Protein AF-0000000074166687 (afdb_homodimer)

Radius of gyration: 25.51 Å; Cα contacts (8 Å, |Δi|>4): 705; chains: 2; bounding box: 44×71×53 Å

InterPro domains:
  IPR002104 Integrase, catalytic domain [PF00589] (26-184)
  IPR002104 Integrase, catalytic domain [PS51898] (11-196)
  IPR011010 DNA breaking-rejoining enzyme, catalytic core [SSF56349] (12-197)
  IPR013762 Integrase-like, catalytic domain superfamily [G3DSA:1.10.443.10] (14-185)

Solvent-accessible surface area (backbone atoms only — not comparable to full-atom values): 21320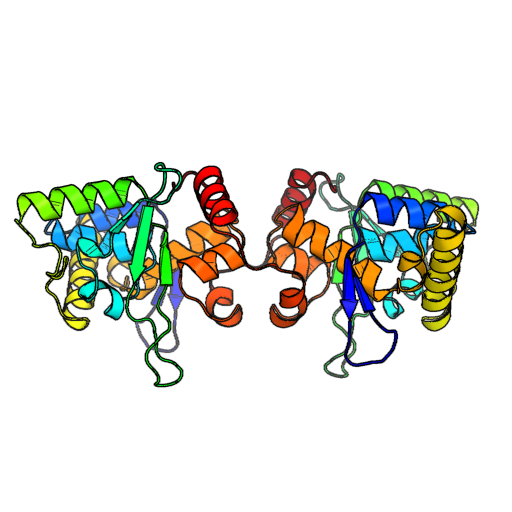 Å² total; per-residue (Å²): 119,49,77,40,81,51,96,48,84,96,38,48,50,44,50,57,51,72,68,54,52,50,49,37,43,69,34,30,88,42,71,68,49,29,47,55,49,45,41,13,33,71,36,30,40,53,52,71,40,50,38,70,34,26,60,64,32,57,39,71,41,92,87,68,82,48,40,31,33,48,40,77,56,37,78,43,89,81,73,77,58,14,67,57,39,55,18,52,33,31,52,69,56,49,50,52,52,51,53,50,33,63,74,68,64,59,49,53,85,36,50,71,44,90,43,52,44,67,49,45,44,47,48,40,39,54,20,19,44,42,25,13,64,76,65,71,40,67,70,34,58,54,42,46,51,66,30,27,25,45,33,26,48,28,44,40,45,57,76,52,44,40,54,62,57,44,51,25,52,31,50,64,48,92,46,60,77,76,52,42,86,47,54,70,84,63,48,73,67,53,46,51,50,50,32,51,77,57,70,55,81,120,50,75,41,81,52,95,48,84,97,38,48,49,43,49,56,50,71,69,55,51,50,47,38,43,71,35,30,90,42,72,68,48,30,48,55,50,43,40,14,35,71,36,30,39,52,52,71,41,51,38,70,34,25,61,65,32,58,39,69,40,93,86,67,81,50,38,31,34,48,40,76,57,37,78,42,88,80,73,77,57,13,67,56,38,57,18,51,34,30,51,70,57,49,50,51,51,50,53,51,34,62,74,68,65,58,48,55,86,38,49,72,43,90,42,52,45,69,49,45,44,48,48,40,39,54,21,20,45,42,26,13,64,76,66,71,41,67,70,35,59,53,42,46,50,66,28,27,23,45,32,26,48,28,44,40,44,58,75,52,44,39,53,61,56,45,51,25,52,30,50,63,47,92,46,61,76,77,52,44,85,48,53,69,82,63,49,72,67,52,45,53,51,49,30,50,78,56,70,55,81

Structure (mmCIF, N/CA/C/O backbone):
data_AF-0000000074166687-model_v1
#
loop_
_entity.id
_entity.type
_entity.pdbx_description
1 polymer 'Integrase family protein'
#
loop_
_atom_site.group_PDB
_atom_site.id
_atom_site.type_symbol
_atom_site.label_atom_id
_atom_site.label_alt_id
_atom_site.label_comp_id
_atom_site.label_asym_id
_atom_site.label_entity_id
_atom_site.label_seq_id
_atom_site.pdbx_PDB_ins_code
_atom_site.Cartn_x
_atom_site.Cartn_y
_atom_site.Cartn_z
_atom_site.occupancy
_atom_site.B_iso_or_equiv
_atom_site.auth_seq_id
_atom_site.auth_comp_id
_atom_site.auth_asym_id
_atom_site.auth_atom_id
_atom_site.pdbx_PDB_model_num
ATOM 1 N N . MET A 1 1 ? -17.234 18.312 2.639 1 90.56 1 MET A N 1
ATOM 2 C CA . MET A 1 1 ? -16.484 17.375 3.479 1 90.56 1 MET A CA 1
ATOM 3 C C . MET A 1 1 ? -17.344 16.172 3.848 1 90.56 1 MET A C 1
ATOM 5 O O . MET A 1 1 ? -18.578 16.25 3.842 1 90.56 1 MET A O 1
ATOM 9 N N . ARG A 1 2 ? -16.766 15.031 3.961 1 90.81 2 ARG A N 1
ATOM 10 C CA . ARG A 1 2 ? -17.469 13.852 4.473 1 90.81 2 ARG A CA 1
ATOM 11 C C . ARG A 1 2 ? -17.219 13.664 5.965 1 90.81 2 ARG A C 1
ATOM 13 O O . ARG A 1 2 ? -16.062 13.641 6.398 1 90.81 2 ARG A O 1
ATOM 20 N N . LEU A 1 3 ? -18.312 13.578 6.711 1 93.81 3 LEU A N 1
ATOM 21 C CA . LEU A 1 3 ? -18.203 13.375 8.156 1 93.81 3 LEU A CA 1
ATOM 22 C C . LEU A 1 3 ? -18.516 11.93 8.523 1 93.81 3 LEU A C 1
ATOM 24 O O . LEU A 1 3 ? -19.453 11.336 7.98 1 93.81 3 LEU A O 1
ATOM 28 N N . GLU A 1 4 ? -17.719 11.359 9.32 1 92.06 4 GLU A N 1
ATOM 29 C CA . GLU A 1 4 ? -17.953 10.031 9.883 1 92.06 4 GLU A CA 1
ATOM 30 C C . GLU A 1 4 ? -18.078 10.094 11.406 1 92.06 4 GLU A C 1
ATOM 32 O O . GLU A 1 4 ? -17.125 10.469 12.102 1 92.06 4 GLU A O 1
ATOM 37 N N . ALA A 1 5 ? -19.172 9.656 11.891 1 91.62 5 ALA A N 1
ATOM 38 C CA . ALA A 1 5 ? -19.438 9.734 13.328 1 91.62 5 ALA A CA 1
ATOM 39 C C . ALA A 1 5 ? -18.516 8.805 14.102 1 91.62 5 ALA A C 1
ATOM 41 O O . ALA A 1 5 ? -18.156 7.727 13.617 1 91.62 5 ALA A O 1
ATOM 42 N N . THR A 1 6 ? -18.094 9.281 15.227 1 91.88 6 THR A N 1
ATOM 43 C CA . THR A 1 6 ? -17.328 8.445 16.156 1 91.88 6 THR A CA 1
ATOM 44 C C . THR A 1 6 ? -18.203 7.984 17.312 1 91.88 6 THR A C 1
ATOM 46 O O . THR A 1 6 ? -19.406 8.258 17.344 1 91.88 6 THR A O 1
ATOM 49 N N . ALA A 1 7 ? -17.656 7.227 18.234 1 87.12 7 ALA A N 1
ATOM 50 C CA . ALA A 1 7 ? -18.406 6.73 19.391 1 87.12 7 ALA A CA 1
ATOM 51 C C . ALA A 1 7 ? -18.797 7.867 20.328 1 87.12 7 ALA A C 1
ATOM 53 O O . ALA A 1 7 ? -19.797 7.777 21.047 1 87.12 7 ALA A O 1
ATOM 54 N N . LYS A 1 8 ? -18.031 8.891 20.25 1 88.12 8 LYS A N 1
ATOM 55 C CA . LYS A 1 8 ? -18.312 10.055 21.094 1 88.12 8 LYS A CA 1
ATOM 56 C C . LYS A 1 8 ? -19.312 10.992 20.422 1 88.12 8 LYS A C 1
ATOM 58 O O . LYS A 1 8 ? -19.219 11.25 19.219 1 88.12 8 LYS A O 1
ATOM 63 N N . GLU A 1 9 ? -20.047 11.414 21.281 1 87.69 9 GLU A N 1
ATOM 64 C CA . GLU A 1 9 ? -21.094 12.312 20.781 1 87.69 9 GLU A CA 1
ATOM 65 C C . GLU A 1 9 ? -20.484 13.594 20.219 1 87.69 9 GLU A C 1
ATOM 67 O O . GLU A 1 9 ? -19.547 14.156 20.797 1 87.69 9 GLU A O 1
ATOM 72 N N . ASP A 1 10 ? -20.906 13.992 19.047 1 88.81 10 ASP A N 1
ATOM 73 C CA . ASP A 1 10 ? -20.578 15.258 18.406 1 88.81 10 ASP A CA 1
ATOM 74 C C . ASP A 1 10 ? -19.109 15.289 17.969 1 88.81 10 ASP A C 1
ATOM 76 O O . ASP A 1 10 ? -18.5 16.359 17.891 1 88.81 10 ASP A O 1
ATOM 80 N N . GLU A 1 11 ? -18.5 14.203 18 1 91.25 11 GLU A N 1
ATOM 81 C CA . GLU A 1 11 ? -17.156 14.078 17.453 1 91.25 11 GLU A CA 1
ATOM 82 C C . GLU A 1 11 ? -17.172 13.297 16.141 1 91.25 11 GLU A C 1
ATOM 84 O O . GLU A 1 11 ? -17.828 12.266 16.031 1 91.25 11 GLU A O 1
ATOM 89 N N . TYR A 1 12 ? -16.516 13.891 15.164 1 94.75 12 TYR A N 1
ATOM 90 C CA . TYR A 1 12 ? -16.516 13.281 13.836 1 94.75 12 TYR A CA 1
ATOM 91 C C . TYR A 1 12 ? -15.109 13.156 13.281 1 94.75 12 TYR A C 1
ATOM 93 O O . TYR A 1 12 ? -14.234 13.969 13.602 1 94.75 12 TYR A O 1
ATOM 101 N N . LYS A 1 13 ? -14.875 12.094 12.586 1 94.06 13 LYS A N 1
ATOM 102 C CA . LYS A 1 13 ? -13.766 12.086 11.633 1 94.06 13 LYS A CA 1
ATOM 103 C C . LYS A 1 13 ? -14.117 12.891 10.383 1 94.06 13 LYS A C 1
ATOM 105 O O . LYS A 1 13 ? -15.148 12.656 9.758 1 94.06 13 LYS A O 1
ATOM 110 N N . VAL A 1 14 ? -13.273 13.812 10.094 1 95.88 14 VAL A N 1
ATOM 111 C CA . VAL A 1 14 ? -13.547 14.688 8.961 1 95.88 14 VAL A CA 1
ATOM 112 C C . VAL A 1 14 ? -12.641 14.32 7.793 1 95.88 14 VAL A C 1
ATOM 114 O O . VAL A 1 14 ? -11.414 14.289 7.938 1 95.88 14 VAL A O 1
ATOM 117 N N . TRP A 1 15 ? -13.227 13.984 6.664 1 94.81 15 TRP A N 1
ATOM 118 C CA . TRP A 1 15 ? -12.516 13.719 5.414 1 94.81 15 TRP A CA 1
ATOM 119 C C . TRP A 1 15 ? -12.617 14.906 4.465 1 94.81 15 TRP A C 1
ATOM 121 O O . TRP A 1 15 ? -13.641 15.086 3.803 1 94.81 15 TRP A O 1
ATOM 131 N N . MET A 1 16 ? -11.547 15.648 4.359 1 95.56 16 MET A N 1
ATOM 132 C CA . MET A 1 16 ? -11.594 16.875 3.564 1 95.56 16 MET A CA 1
ATOM 133 C C . MET A 1 16 ? -10.844 16.703 2.248 1 95.56 16 MET A C 1
ATOM 135 O O . MET A 1 16 ? -10.055 15.758 2.098 1 95.56 16 MET A O 1
ATOM 139 N N . THR A 1 17 ? -11.141 17.578 1.309 1 94.81 17 THR A N 1
ATOM 140 C CA . THR A 1 17 ? -10.422 17.672 0.04 1 94.81 17 THR A CA 1
ATOM 141 C C . THR A 1 17 ? -9.336 18.75 0.105 1 94.81 17 THR A C 1
ATOM 143 O O . THR A 1 17 ? -9.242 19.484 1.089 1 94.81 17 THR A O 1
ATOM 146 N N . ASP A 1 18 ? -8.5 18.797 -0.91 1 95.25 18 ASP A N 1
ATOM 147 C CA . ASP A 1 18 ? -7.48 19.844 -0.959 1 95.25 18 ASP A CA 1
ATOM 148 C C . ASP A 1 18 ? -8.109 21.234 -1.053 1 95.25 18 ASP A C 1
ATOM 150 O O . ASP A 1 18 ? -7.566 22.203 -0.519 1 95.25 18 ASP A O 1
ATOM 154 N N . ALA A 1 19 ? -9.18 21.328 -1.747 1 96.88 19 ALA A N 1
ATOM 155 C CA . ALA A 1 19 ? -9.883 22.594 -1.833 1 96.88 19 ALA A CA 1
ATOM 156 C C . ALA A 1 19 ? -10.352 23.062 -0.456 1 96.88 19 ALA A C 1
ATOM 158 O O . ALA A 1 19 ? -10.227 24.234 -0.111 1 96.88 19 ALA A O 1
ATOM 159 N N . GLU A 1 20 ? -10.867 22.141 0.306 1 97.88 20 GLU A N 1
ATOM 160 C CA . GLU A 1 20 ? -11.336 22.469 1.65 1 97.88 20 GLU A CA 1
ATOM 161 C C . GLU A 1 20 ? -10.172 22.797 2.576 1 97.88 20 GLU A C 1
ATOM 163 O O . GLU A 1 20 ? -10.273 23.703 3.414 1 97.88 20 GLU A O 1
ATOM 168 N N . LEU A 1 21 ? -9.078 22.125 2.414 1 98.44 21 LEU A N 1
ATOM 169 C CA . LEU A 1 21 ? -7.875 22.453 3.166 1 98.44 21 LEU A CA 1
ATOM 170 C C . LEU A 1 21 ? -7.402 23.875 2.828 1 98.44 21 LEU A C 1
ATOM 172 O O . LEU A 1 21 ? -6.984 24.625 3.715 1 98.44 21 LEU A O 1
ATOM 176 N N . THR A 1 22 ? -7.473 24.219 1.585 1 98.31 22 THR A N 1
ATOM 177 C CA . THR A 1 22 ? -7.105 25.562 1.148 1 98.31 22 THR A CA 1
ATOM 178 C C . THR A 1 22 ? -8.016 26.594 1.787 1 98.31 22 THR A C 1
ATOM 180 O O . THR A 1 22 ? -7.555 27.672 2.199 1 98.31 22 THR A O 1
ATOM 183 N N . GLU A 1 23 ? -9.305 26.281 1.862 1 98.38 23 GLU A N 1
ATOM 184 C CA . GLU A 1 23 ? -10.234 27.188 2.535 1 98.38 23 GLU A CA 1
ATOM 185 C C . GLU A 1 23 ? -9.867 27.359 4.004 1 98.38 23 GLU A C 1
ATOM 187 O O . GLU A 1 23 ? -9.984 28.469 4.551 1 98.38 23 GLU A O 1
ATOM 192 N N . LEU A 1 24 ? -9.484 26.312 4.621 1 98.56 24 LEU A N 1
ATOM 193 C CA . LEU A 1 24 ? -9.039 26.375 6.008 1 98.56 24 LEU A CA 1
ATOM 194 C C . LEU A 1 24 ? -7.824 27.281 6.152 1 98.56 24 LEU A C 1
ATOM 196 O O . LEU A 1 24 ? -7.762 28.109 7.066 1 98.56 24 LEU A O 1
ATOM 200 N N . ARG A 1 25 ? -6.914 27.172 5.262 1 98.69 25 ARG A N 1
ATOM 201 C CA . ARG A 1 25 ? -5.715 28 5.293 1 98.69 25 ARG A CA 1
ATOM 202 C C . ARG A 1 25 ? -6.07 29.469 5.156 1 98.69 25 ARG A C 1
ATOM 204 O O . ARG A 1 25 ? -5.496 30.328 5.844 1 98.69 25 ARG A O 1
ATOM 211 N N . ARG A 1 26 ? -6.961 29.719 4.297 1 98.5 26 ARG A N 1
ATOM 212 C CA . ARG A 1 26 ? -7.371 31.094 4.051 1 98.5 26 ARG A CA 1
ATOM 213 C C . ARG A 1 26 ? -7.977 31.719 5.305 1 98.5 26 ARG A C 1
ATOM 215 O O . ARG A 1 26 ? -7.91 32.938 5.496 1 98.5 26 ARG A O 1
ATOM 222 N N . ALA A 1 27 ? -8.523 30.891 6.133 1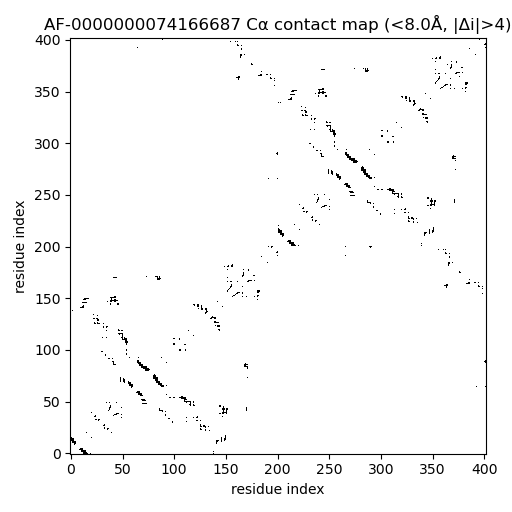 98.69 27 ALA A N 1
ATOM 223 C CA . ALA A 1 27 ? -9.203 31.375 7.332 1 98.69 27 ALA A CA 1
ATOM 224 C C . ALA A 1 27 ? -8.219 31.578 8.477 1 98.69 27 ALA A C 1
ATOM 226 O O . ALA A 1 27 ? -8.602 32.062 9.547 1 98.69 27 ALA A O 1
ATOM 227 N N . ALA A 1 28 ? -6.949 31.219 8.336 1 98.62 28 ALA A N 1
ATOM 228 C CA . ALA A 1 28 ? -5.949 31.391 9.391 1 98.62 28 ALA A CA 1
ATOM 229 C C . ALA A 1 28 ? -5.766 32.844 9.742 1 98.62 28 ALA A C 1
ATOM 231 O O . ALA A 1 28 ? -5.727 33.719 8.859 1 98.62 28 ALA A O 1
ATOM 232 N N . ALA A 1 29 ? -5.594 33.125 11 1 97.81 29 ALA A N 1
ATOM 233 C CA . ALA A 1 29 ? -5.547 34.531 11.484 1 97.81 29 ALA A CA 1
ATOM 234 C C . ALA A 1 29 ? -4.145 35.094 11.328 1 97.81 29 ALA A C 1
ATOM 236 O O . ALA A 1 29 ? -3.967 36.312 11.398 1 97.81 29 ALA A O 1
ATOM 237 N N . SER A 1 30 ? -3.146 34.344 11.18 1 98.06 30 SER A N 1
ATOM 238 C CA . SER A 1 30 ? -1.756 34.781 11.062 1 98.06 30 SER A CA 1
ATOM 239 C C . SER A 1 30 ? -0.94 33.781 10.227 1 98.06 30 SER A C 1
ATOM 241 O O . SER A 1 30 ? -1.408 32.688 9.914 1 98.06 30 SER A O 1
ATOM 243 N N . HIS A 1 31 ? 0.221 34.219 9.891 1 97.62 31 HIS A N 1
ATOM 244 C CA . HIS A 1 31 ? 1.138 33.344 9.18 1 97.62 31 HIS A CA 1
ATOM 245 C C . HIS A 1 31 ? 1.485 32.125 10.016 1 97.62 31 HIS A C 1
ATOM 247 O O . HIS A 1 31 ? 1.607 31 9.492 1 97.62 31 HIS A O 1
ATOM 253 N N . ARG A 1 32 ? 1.631 32.375 11.281 1 97.88 32 ARG A N 1
ATOM 254 C CA . ARG A 1 32 ? 1.907 31.266 12.188 1 97.88 32 ARG A CA 1
ATOM 255 C C . ARG A 1 32 ? 0.783 30.234 12.156 1 97.88 32 ARG A C 1
ATOM 257 O O . ARG A 1 32 ? 1.037 29.031 12.055 1 97.88 32 ARG A O 1
ATOM 264 N N . ASP A 1 33 ? -0.435 30.719 12.203 1 98.56 33 ASP A N 1
ATOM 265 C CA . ASP A 1 33 ? -1.589 29.828 12.211 1 98.56 33 ASP A CA 1
ATOM 266 C C . ASP A 1 33 ? -1.698 29.047 10.898 1 98.56 33 ASP A C 1
ATOM 268 O O . ASP A 1 33 ? -2.059 27.875 10.891 1 98.56 33 ASP A O 1
ATOM 272 N N . ASP A 1 34 ? -1.37 29.75 9.828 1 98.75 34 ASP A N 1
ATOM 273 C CA . ASP A 1 34 ? -1.364 29.094 8.531 1 98.75 34 ASP A CA 1
ATOM 274 C C . ASP A 1 34 ? -0.312 27.984 8.484 1 98.75 34 ASP A C 1
ATOM 276 O O . ASP A 1 34 ? -0.557 26.906 7.934 1 98.75 34 ASP A O 1
ATOM 280 N N . LEU A 1 35 ? 0.835 28.203 9.031 1 98.69 35 LEU A N 1
ATOM 281 C CA . LEU A 1 35 ? 1.895 27.203 9.055 1 98.69 35 LEU A CA 1
ATOM 282 C C . LEU A 1 35 ? 1.468 25.984 9.867 1 98.69 35 LEU A C 1
ATOM 284 O O . LEU A 1 35 ? 1.811 24.859 9.516 1 98.69 35 LEU A O 1
ATOM 288 N N . VAL A 1 36 ? 0.738 26.219 10.945 1 98.81 36 VAL A N 1
ATOM 289 C CA . VAL A 1 36 ? 0.212 25.109 11.734 1 98.81 36 VAL A CA 1
ATOM 290 C C . VAL A 1 36 ? -0.657 24.203 10.852 1 98.81 36 VAL A C 1
ATOM 292 O O . VAL A 1 36 ? -0.505 22.984 10.852 1 98.81 36 VAL A O 1
ATOM 295 N N . ILE A 1 37 ? -1.512 24.828 10.023 1 98.94 37 ILE A N 1
ATOM 296 C CA . ILE A 1 37 ? -2.398 24.078 9.133 1 98.94 37 ILE A CA 1
ATOM 297 C C . ILE A 1 37 ? -1.572 23.344 8.078 1 98.94 37 ILE A C 1
ATOM 299 O O . ILE A 1 37 ? -1.82 22.172 7.793 1 98.94 37 ILE A O 1
ATOM 303 N N . GLN A 1 38 ? -0.572 23.984 7.535 1 98.88 38 GLN A N 1
ATOM 304 C CA . GLN A 1 38 ? 0.26 23.391 6.492 1 98.88 38 GLN A CA 1
ATOM 305 C C . GLN A 1 38 ? 1.048 22.188 7.031 1 98.88 38 GLN A C 1
ATOM 307 O O . GLN A 1 38 ? 1.127 21.156 6.379 1 98.88 38 GLN A O 1
ATOM 312 N N . LEU A 1 39 ? 1.609 22.312 8.203 1 98.81 39 LEU A N 1
ATOM 313 C CA . LEU A 1 39 ? 2.416 21.25 8.797 1 98.81 39 LEU A CA 1
ATOM 314 C C . LEU A 1 39 ? 1.566 20.016 9.086 1 98.81 39 LEU A C 1
ATOM 316 O O . LEU A 1 39 ? 2.023 18.891 8.906 1 98.81 39 LEU A O 1
ATOM 320 N N . GLY A 1 40 ? 0.354 20.234 9.461 1 98.56 40 GLY A N 1
ATOM 321 C CA . GLY A 1 40 ? -0.554 19.125 9.656 1 98.56 40 GLY A CA 1
ATOM 322 C C . GLY A 1 40 ? -1.061 18.516 8.359 1 98.56 40 GLY A C 1
ATOM 323 O O . GLY A 1 40 ? -1.008 17.312 8.164 1 98.56 40 GLY A O 1
ATOM 324 N N . GLY A 1 41 ? -1.474 19.375 7.434 1 98.44 41 GLY A N 1
ATOM 325 C CA . GLY A 1 41 ? -2.23 18.938 6.27 1 98.44 41 GLY A CA 1
ATOM 326 C C . GLY A 1 41 ? -1.352 18.5 5.113 1 98.44 41 GLY A C 1
ATOM 327 O O . GLY A 1 41 ? -1.765 17.688 4.293 1 98.44 41 GLY A O 1
ATOM 328 N N . TYR A 1 42 ? -0.148 19.094 4.984 1 98.44 42 TYR A N 1
ATOM 329 C CA . TYR A 1 42 ? 0.689 18.797 3.824 1 98.44 42 TYR A CA 1
ATOM 330 C C . TYR A 1 42 ? 1.906 17.969 4.223 1 98.44 42 TYR A C 1
ATOM 332 O O . TYR A 1 42 ? 2.496 17.281 3.387 1 98.44 42 TYR A O 1
ATOM 340 N N . VAL A 1 43 ? 2.299 18.016 5.523 1 98.44 43 VAL A N 1
ATOM 341 C CA . VAL A 1 43 ? 3.502 17.328 5.973 1 98.44 43 VAL A CA 1
ATOM 342 C C . VAL A 1 43 ? 3.117 16.156 6.875 1 98.44 43 VAL A C 1
ATOM 344 O O . VAL A 1 43 ? 3.912 15.242 7.078 1 98.44 43 VAL A O 1
ATOM 347 N N . GLY A 1 44 ? 1.907 16.188 7.418 1 97.88 44 GLY A N 1
ATOM 348 C CA . GLY A 1 44 ? 1.355 15.062 8.164 1 97.88 44 GLY A CA 1
ATOM 349 C C . GLY A 1 44 ? 1.804 15.023 9.609 1 97.88 44 GLY A C 1
ATOM 350 O O . GLY A 1 44 ? 1.889 13.953 10.211 1 97.88 44 GLY A O 1
ATOM 351 N N . LEU A 1 45 ? 2.113 16.188 10.211 1 97.81 45 LEU A N 1
ATOM 352 C CA . LEU A 1 45 ? 2.566 16.203 11.602 1 97.81 45 LEU A CA 1
ATOM 353 C C . LEU A 1 45 ? 1.387 16.078 12.555 1 97.81 45 LEU A C 1
ATOM 355 O O . LEU A 1 45 ? 0.314 16.625 12.305 1 97.81 45 LEU A O 1
ATOM 359 N N . ARG A 1 46 ? 1.63 15.406 13.633 1 96.5 46 ARG A N 1
ATOM 360 C CA . ARG A 1 46 ? 0.699 15.398 14.758 1 96.5 46 ARG A CA 1
ATOM 361 C C . ARG A 1 46 ? 0.791 16.703 15.547 1 96.5 46 ARG A C 1
ATOM 363 O O . ARG A 1 46 ? 1.799 17.406 15.477 1 96.5 46 ARG A O 1
ATOM 370 N N . ALA A 1 47 ? -0.186 16.906 16.422 1 97.19 47 ALA A N 1
ATOM 371 C CA . ALA A 1 47 ? -0.261 18.156 17.172 1 97.19 47 ALA A CA 1
ATOM 372 C C . ALA A 1 47 ? 0.938 18.312 18.109 1 97.19 47 ALA A C 1
ATOM 374 O O . ALA A 1 47 ? 1.469 19.422 18.281 1 97.19 47 ALA A O 1
ATOM 375 N N . PHE A 1 48 ? 1.381 17.266 18.75 1 96.06 48 PHE A N 1
ATOM 376 C CA . PHE A 1 48 ? 2.451 17.359 19.734 1 96.06 48 PHE A CA 1
ATOM 377 C C . PHE A 1 48 ? 3.805 17.516 19.047 1 96.06 48 PHE A C 1
ATOM 379 O O . PHE A 1 48 ? 4.789 17.891 19.688 1 96.06 48 PHE A O 1
ATOM 386 N N . GLU A 1 49 ? 3.865 17.203 17.797 1 97 49 GLU A N 1
ATOM 387 C CA . GLU A 1 49 ? 5.121 17.281 17.062 1 97 49 GLU A CA 1
ATOM 388 C C . GLU A 1 49 ? 5.395 18.703 16.594 1 97 49 GLU A C 1
ATOM 390 O O . GLU A 1 49 ? 6.551 19.109 16.453 1 97 49 GLU A O 1
ATOM 395 N N . ILE A 1 50 ? 4.387 19.5 16.406 1 98.19 50 ILE A N 1
ATOM 396 C CA . ILE A 1 50 ? 4.492 20.797 15.742 1 98.19 50 ILE A CA 1
ATOM 397 C C . ILE A 1 50 ? 5.324 21.75 16.609 1 98.19 50 ILE A C 1
ATOM 399 O O . ILE A 1 50 ? 6.238 22.406 16.109 1 98.19 50 ILE A O 1
ATOM 403 N N . PRO A 1 51 ? 5.168 21.734 17.875 1 97.75 51 PRO A N 1
ATOM 404 C CA . PRO A 1 51 ? 5.961 22.641 18.719 1 97.75 51 PRO A CA 1
ATOM 405 C C . PRO A 1 51 ? 7.441 22.266 18.75 1 97.75 51 PRO A C 1
ATOM 407 O O . PRO A 1 51 ? 8.273 23.062 19.188 1 97.75 51 PRO A O 1
ATOM 410 N N . GLN A 1 52 ? 7.801 21.062 18.328 1 96.69 52 GLN A N 1
ATOM 411 C CA . GLN A 1 52 ? 9.18 20.594 18.359 1 96.69 52 GLN A CA 1
ATOM 412 C C . GLN A 1 52 ? 9.984 21.172 17.188 1 96.69 52 GLN A C 1
ATOM 414 O O . GLN A 1 52 ? 11.219 21.125 17.188 1 96.69 52 GLN A O 1
ATOM 419 N N . ILE A 1 53 ? 9.328 21.672 16.203 1 98.38 53 ILE A N 1
ATOM 420 C CA . ILE A 1 53 ? 9.969 21.984 14.922 1 98.38 53 ILE A CA 1
ATOM 421 C C . ILE A 1 53 ? 10.695 23.312 15.023 1 98.38 53 ILE A C 1
ATOM 423 O O . ILE A 1 53 ? 10.117 24.328 15.445 1 98.38 53 ILE A O 1
ATOM 427 N N . CYS A 1 54 ? 11.961 23.312 14.617 1 98.44 54 CYS A N 1
ATOM 428 C CA . CYS A 1 54 ? 12.82 24.484 14.508 1 98.44 54 CYS A CA 1
ATOM 429 C C . CYS A 1 54 ? 13.359 24.641 13.094 1 98.44 54 CYS A C 1
ATOM 431 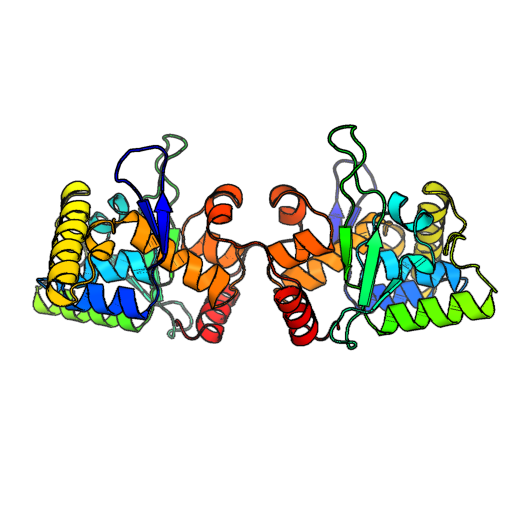O O . CYS A 1 54 ? 13.359 23.672 12.32 1 98.44 54 CYS A O 1
ATOM 433 N N . PRO A 1 55 ? 13.789 25.906 12.789 1 98.44 55 PRO A N 1
ATOM 434 C CA . PRO A 1 55 ? 14.375 26.078 11.453 1 98.44 55 PRO A CA 1
ATOM 435 C C . PRO A 1 55 ? 15.508 25.094 11.18 1 98.44 55 PRO A C 1
ATOM 437 O O . PRO A 1 55 ? 15.68 24.656 10.039 1 98.44 55 PRO A O 1
ATOM 440 N N . LYS A 1 56 ? 16.234 24.625 12.133 1 98.25 56 LYS A N 1
ATOM 441 C CA . LYS A 1 56 ? 17.375 23.719 11.945 1 98.25 56 LYS A CA 1
ATOM 442 C C . LYS A 1 56 ? 16.906 22.344 11.484 1 98.25 56 LYS A C 1
ATOM 444 O O . LYS A 1 56 ? 17.703 21.531 11.016 1 98.25 56 LYS A O 1
ATOM 449 N N . HIS A 1 57 ? 15.672 22.047 11.711 1 98.69 57 HIS A N 1
ATOM 450 C CA . HIS A 1 57 ? 15.148 20.719 11.375 1 98.69 57 HIS A CA 1
ATOM 451 C C . HIS A 1 57 ? 14.836 20.609 9.891 1 98.69 57 HIS A C 1
ATOM 453 O O . HIS A 1 57 ? 14.562 19.516 9.391 1 98.69 57 HIS A O 1
ATOM 459 N N . VAL A 1 58 ? 14.82 21.766 9.172 1 98.56 58 VAL A N 1
ATOM 460 C CA . VAL A 1 58 ? 14.641 21.766 7.723 1 98.56 58 VAL A CA 1
ATOM 461 C C . VAL A 1 58 ? 15.953 21.391 7.039 1 98.56 58 VAL A C 1
ATOM 463 O O . VAL A 1 58 ? 16.984 22.016 7.277 1 98.56 58 VAL A O 1
ATOM 466 N N . LYS A 1 59 ? 15.852 20.344 6.227 1 96.94 59 LYS A N 1
ATOM 467 C CA . LYS A 1 59 ? 17.062 19.875 5.559 1 96.94 59 LYS A CA 1
ATOM 468 C C . LYS A 1 59 ? 16.828 19.719 4.059 1 96.94 59 LYS A C 1
ATOM 470 O O . LYS A 1 59 ? 15.773 19.25 3.627 1 96.94 59 LYS A O 1
ATOM 475 N N . ARG A 1 60 ? 17.797 20.156 3.357 1 96.38 60 ARG A N 1
ATOM 476 C CA . ARG A 1 60 ? 17.812 19.875 1.925 1 96.38 60 ARG A CA 1
ATOM 477 C C . ARG A 1 60 ? 18.469 18.516 1.642 1 96.38 60 ARG A C 1
ATOM 479 O O . ARG A 1 60 ? 19.469 18.156 2.26 1 96.38 60 ARG A O 1
ATOM 486 N N . THR A 1 61 ? 17.859 17.75 0.754 1 94.44 61 THR A N 1
ATOM 487 C CA . THR A 1 61 ? 18.406 16.438 0.456 1 94.44 61 THR A CA 1
ATOM 488 C C . THR A 1 61 ? 19.672 16.562 -0.375 1 94.44 61 THR A C 1
ATOM 490 O O . THR A 1 61 ? 19.984 17.641 -0.891 1 94.44 61 THR A O 1
ATOM 493 N N . GLU A 1 62 ? 20.344 15.453 -0.482 1 90.25 62 GLU A N 1
ATOM 494 C CA . GLU A 1 62 ? 21.641 15.43 -1.155 1 90.25 62 GLU A CA 1
ATOM 495 C C . GLU A 1 62 ? 21.5 15.797 -2.629 1 90.25 62 GLU A C 1
ATOM 497 O O . GLU A 1 62 ? 22.391 16.422 -3.203 1 90.25 62 GLU A O 1
ATOM 502 N N . ASP A 1 63 ? 20.484 15.469 -3.254 1 88.25 63 ASP A N 1
ATOM 503 C CA . ASP A 1 63 ? 20.266 15.766 -4.668 1 88.25 63 ASP A CA 1
ATOM 504 C C . ASP A 1 63 ? 20.016 17.25 -4.887 1 88.25 63 ASP A C 1
ATOM 506 O O . ASP A 1 63 ? 20.047 17.734 -6.02 1 88.25 63 ASP A O 1
ATOM 510 N N . GLY A 1 64 ? 19.641 17.984 -3.848 1 92.06 64 GLY A N 1
ATOM 511 C CA . GLY A 1 64 ? 19.484 19.438 -3.895 1 92.06 64 GLY A CA 1
ATOM 512 C C . GLY A 1 64 ? 18.094 19.875 -4.305 1 92.06 64 GLY A C 1
ATOM 513 O O . GLY A 1 64 ? 17.781 21.062 -4.289 1 92.06 64 GLY A O 1
ATOM 514 N N . ASP A 1 65 ? 17.203 18.953 -4.641 1 94.06 65 ASP A N 1
ATOM 515 C CA . ASP A 1 65 ? 15.938 19.312 -5.27 1 94.06 65 ASP A CA 1
ATOM 516 C C . ASP A 1 65 ? 14.758 19.047 -4.336 1 94.06 65 ASP A C 1
ATOM 518 O O . ASP A 1 65 ? 13.625 19.422 -4.633 1 94.06 65 ASP A O 1
ATOM 522 N N . HIS A 1 66 ? 15.086 18.375 -3.219 1 97 66 HIS A N 1
ATOM 523 C CA . HIS A 1 66 ? 14.023 18 -2.297 1 97 66 HIS A CA 1
ATOM 524 C C . HIS A 1 66 ? 14.344 18.438 -0.873 1 97 66 HIS A C 1
ATOM 526 O O . HIS A 1 66 ? 15.484 18.797 -0.574 1 97 66 HIS A O 1
ATOM 532 N N . TYR A 1 67 ? 13.328 18.438 -0.024 1 97.81 67 TYR A N 1
ATOM 533 C CA . TYR A 1 67 ? 13.492 18.828 1.373 1 97.81 67 TYR A CA 1
ATOM 534 C C . TYR A 1 67 ? 12.891 17.781 2.303 1 97.81 67 TYR A C 1
ATOM 536 O O . TYR A 1 67 ? 11.969 17.047 1.919 1 97.81 67 TYR A O 1
ATOM 544 N N . ARG A 1 68 ? 13.484 17.641 3.449 1 98.38 68 ARG A N 1
ATOM 545 C CA . ARG A 1 68 ? 12.961 16.859 4.562 1 98.38 68 ARG A CA 1
ATOM 546 C C . ARG A 1 68 ? 12.805 17.734 5.812 1 98.38 68 ARG A C 1
ATOM 548 O O . ARG A 1 68 ? 13.477 18.75 5.949 1 98.38 68 ARG A O 1
ATOM 555 N N . LEU A 1 69 ? 11.844 17.344 6.641 1 98.62 69 LEU A N 1
ATOM 556 C CA . LEU A 1 69 ? 11.68 17.938 7.961 1 98.62 69 LEU A CA 1
ATOM 557 C C . LEU A 1 69 ? 11.953 16.906 9.062 1 98.62 69 LEU A C 1
ATOM 559 O O . LEU A 1 69 ? 11.188 15.953 9.227 1 98.62 69 LEU A O 1
ATOM 563 N N . ARG A 1 70 ? 13.039 17.109 9.766 1 97.94 70 ARG A N 1
ATOM 564 C CA . ARG A 1 70 ? 13.352 16.219 10.883 1 97.94 70 ARG A CA 1
ATOM 565 C C . ARG A 1 70 ? 12.367 16.438 12.031 1 97.94 70 ARG A C 1
ATOM 567 O O . ARG A 1 70 ? 12.234 17.547 12.547 1 97.94 70 ARG A O 1
ATOM 574 N N . VAL A 1 71 ? 11.602 15.414 12.344 1 97.5 71 VAL A N 1
ATOM 575 C CA . VAL A 1 71 ? 10.742 15.398 13.531 1 97.5 71 VAL A CA 1
ATOM 576 C C . VAL A 1 71 ? 11.461 14.688 14.672 1 97.5 71 VAL A C 1
ATOM 578 O O . VAL A 1 71 ? 11.656 13.469 14.633 1 97.5 71 VAL A O 1
ATOM 581 N N . PRO A 1 72 ? 11.766 15.414 15.656 1 94.62 72 PRO A N 1
ATOM 582 C CA . PRO A 1 72 ? 12.672 14.852 16.672 1 94.62 72 PRO A CA 1
ATOM 583 C C . PRO A 1 72 ? 12.023 13.727 17.484 1 94.62 72 PRO A C 1
ATOM 585 O O . PRO A 1 72 ? 12.672 12.719 17.766 1 94.62 72 PRO A O 1
ATOM 588 N N . LYS A 1 73 ? 10.867 13.938 17.953 1 90.81 73 LYS A N 1
ATOM 589 C CA . LYS A 1 73 ? 10.203 12.945 18.797 1 90.81 73 LYS A CA 1
ATOM 590 C C . LYS A 1 73 ? 8.828 12.602 18.234 1 90.81 73 LYS A C 1
ATOM 592 O O . LYS A 1 73 ? 8 13.484 18 1 90.81 73 LYS A O 1
ATOM 597 N N . GLY A 1 74 ? 8.641 11.258 17.938 1 87.44 74 GLY A N 1
ATOM 598 C CA . GLY A 1 74 ? 7.332 10.75 17.562 1 87.44 74 GLY A CA 1
ATOM 599 C C . GLY A 1 74 ? 6.562 10.148 18.719 1 87.44 74 GLY A C 1
ATOM 600 O O . GLY A 1 74 ? 6.875 10.406 19.875 1 87.44 74 GLY A O 1
ATOM 601 N N . LYS A 1 75 ? 5.352 9.594 18.312 1 74.31 75 LYS A N 1
ATOM 602 C CA . LYS A 1 75 ? 4.531 9.008 19.375 1 74.31 75 LYS A CA 1
ATOM 603 C C . LYS A 1 75 ? 5.246 7.836 20.031 1 74.31 75 LYS A C 1
ATOM 605 O O . LYS A 1 75 ? 5.887 7.027 19.359 1 74.31 75 LYS A O 1
ATOM 610 N N . ASP A 1 76 ? 5.406 7.895 21.359 1 64 76 ASP A N 1
ATOM 611 C CA . ASP A 1 76 ? 6.078 6.867 22.141 1 64 76 ASP A CA 1
ATOM 612 C C . ASP A 1 76 ? 5.113 5.746 22.531 1 64 76 ASP A C 1
ATOM 614 O O . ASP A 1 76 ? 4.355 5.871 23.484 1 64 76 ASP A O 1
ATOM 618 N N . THR A 1 77 ? 4.66 4.844 21.641 1 53.41 77 THR A N 1
ATOM 619 C CA . THR A 1 77 ? 3.77 3.797 22.141 1 53.41 77 THR A CA 1
ATOM 620 C C . THR A 1 77 ? 4.496 2.891 23.125 1 53.41 77 THR A C 1
ATOM 622 O O . THR A 1 77 ? 3.863 2.131 23.859 1 53.41 77 THR A O 1
ATOM 625 N N . THR A 1 78 ? 5.781 2.887 23.062 1 52.19 78 THR A N 1
ATOM 626 C CA . THR A 1 78 ? 6.535 1.964 23.906 1 52.19 78 THR A CA 1
ATOM 627 C C . THR A 1 78 ? 7.164 2.697 25.078 1 52.19 78 THR A C 1
ATOM 629 O O . THR A 1 78 ? 7.758 2.072 25.969 1 52.19 78 THR A O 1
ATOM 632 N N . GLY A 1 79 ? 6.883 3.914 25.375 1 51.34 79 GLY A N 1
ATOM 633 C CA . GLY A 1 79 ? 7.453 4.633 26.5 1 51.34 79 GLY A CA 1
ATOM 634 C C . GLY A 1 79 ? 8.852 5.148 26.234 1 51.34 79 GLY A C 1
ATOM 635 O O . GLY A 1 79 ? 9.469 5.77 27.094 1 51.34 79 GLY A O 1
ATOM 636 N N . ASN A 1 80 ? 9.531 4.703 25.359 1 50.59 80 ASN A N 1
ATOM 637 C CA . ASN A 1 80 ? 10.938 5.035 25.125 1 50.59 80 ASN A CA 1
ATOM 638 C C . ASN A 1 80 ? 11.086 6.312 24.312 1 50.59 80 ASN A C 1
ATOM 640 O O . ASN A 1 80 ? 12.18 6.625 23.828 1 50.59 80 ASN A O 1
ATOM 644 N N . GLY A 1 81 ? 10.203 7.027 24.203 1 57.03 81 GLY A N 1
ATOM 645 C CA . GLY A 1 81 ? 10.211 8.195 23.328 1 57.03 81 GLY A CA 1
ATOM 646 C C . GLY A 1 81 ? 9.891 7.859 21.891 1 57.03 81 GLY A C 1
ATOM 647 O O . GLY A 1 81 ? 10.117 6.734 21.438 1 57.03 81 GLY A O 1
ATOM 648 N N . GLY A 1 82 ? 8.93 8.273 21.266 1 69.94 82 GLY A N 1
ATOM 649 C CA . GLY A 1 82 ? 8.492 7.977 19.906 1 69.94 82 GLY A CA 1
ATOM 650 C C . GLY A 1 82 ? 9.625 8.031 18.906 1 69.94 82 GLY A C 1
ATOM 651 O O . GLY A 1 82 ? 10.648 8.68 19.141 1 69.94 82 GLY A O 1
ATOM 652 N N . LYS A 1 83 ? 9.789 7.262 17.953 1 82 83 LYS A N 1
ATOM 653 C CA . LYS A 1 83 ? 10.844 7.152 16.953 1 82 83 LYS A CA 1
ATOM 654 C C . LYS A 1 83 ? 10.875 8.391 16.047 1 82 83 LYS A C 1
ATOM 656 O O . LYS A 1 83 ? 9.836 8.82 15.539 1 82 83 LYS A O 1
ATOM 661 N N . PRO A 1 84 ? 12.117 9.117 16.062 1 91.88 84 PRO A N 1
ATOM 662 C CA . PRO A 1 84 ? 12.258 10.227 15.102 1 91.88 84 PRO A CA 1
ATOM 663 C C . PRO A 1 84 ? 12.023 9.789 13.656 1 91.88 84 PRO A C 1
ATOM 665 O O . PRO A 1 84 ? 12.094 8.594 13.352 1 91.88 84 PRO A O 1
ATOM 668 N N . ARG A 1 85 ? 11.641 10.805 12.883 1 93.94 85 ARG A N 1
ATOM 669 C CA . ARG A 1 85 ? 11.492 10.539 11.453 1 93.94 85 ARG A CA 1
ATOM 670 C C . ARG A 1 85 ? 11.844 11.773 10.633 1 93.94 85 ARG A C 1
ATOM 672 O O . ARG A 1 85 ? 11.914 12.883 11.164 1 93.94 85 ARG A O 1
ATOM 679 N N . ASP A 1 86 ? 12.125 11.469 9.383 1 96.44 86 ASP A N 1
ATOM 680 C CA . ASP A 1 86 ? 12.227 12.547 8.398 1 96.44 86 ASP A CA 1
ATOM 681 C C . ASP A 1 86 ? 10.977 12.617 7.531 1 96.44 86 ASP A C 1
ATOM 683 O O . ASP A 1 86 ? 10.805 11.82 6.609 1 96.44 86 ASP A O 1
ATOM 687 N N . ALA A 1 87 ? 10.164 13.609 7.832 1 98 87 ALA A N 1
ATOM 688 C CA . ALA A 1 87 ? 8.977 13.844 7.012 1 98 87 ALA A CA 1
ATOM 689 C C . ALA A 1 87 ? 9.352 14.453 5.66 1 98 87 ALA A C 1
ATOM 691 O O . ALA A 1 87 ? 10.422 15.047 5.52 1 98 87 ALA A O 1
ATOM 692 N N . TYR A 1 88 ? 8.539 14.227 4.688 1 98.25 88 TYR A N 1
ATOM 693 C CA . TYR A 1 88 ? 8.734 14.93 3.428 1 98.25 88 TYR A CA 1
ATOM 694 C C . TYR A 1 88 ? 8.25 16.375 3.531 1 98.25 88 TYR A C 1
ATOM 696 O O . TYR A 1 88 ? 7.164 16.625 4.047 1 98.25 88 TYR A O 1
ATOM 704 N N . LEU A 1 89 ? 9.055 17.297 3.107 1 98.62 89 LEU A N 1
ATOM 705 C CA . LEU A 1 89 ? 8.727 18.703 3.158 1 98.62 89 LEU A CA 1
ATOM 706 C C . LEU A 1 89 ? 8.57 19.281 1.753 1 98.62 89 LEU A C 1
ATOM 708 O O . LEU A 1 89 ? 9.57 19.516 1.062 1 98.62 89 LEU A O 1
ATOM 712 N N . PRO A 1 90 ? 7.277 19.516 1.369 1 98.12 90 PRO A N 1
ATOM 713 C CA . PRO A 1 90 ? 7.082 20.109 0.045 1 98.12 90 PRO A CA 1
ATOM 714 C C . PRO A 1 90 ? 7.773 21.453 -0.102 1 98.12 90 PRO A C 1
ATOM 716 O O . PRO A 1 90 ? 7.816 22.234 0.852 1 98.12 90 PRO A O 1
ATOM 719 N N . ALA A 1 91 ? 8.188 21.719 -1.295 1 97.88 91 ALA A N 1
ATOM 720 C CA . ALA A 1 91 ? 8.961 22.922 -1.562 1 97.88 91 ALA A CA 1
ATOM 721 C C . ALA A 1 91 ? 8.156 24.172 -1.198 1 97.88 91 ALA A C 1
ATOM 723 O O . ALA A 1 91 ? 8.719 25.141 -0.679 1 97.88 91 ALA A O 1
ATOM 724 N N . ASP A 1 92 ? 6.895 24.156 -1.498 1 97.88 92 ASP A N 1
ATOM 725 C CA . ASP A 1 92 ? 6.062 25.312 -1.2 1 97.88 92 ASP A CA 1
ATOM 726 C C . ASP A 1 92 ? 5.969 25.547 0.306 1 97.88 92 ASP A C 1
ATOM 728 O O . ASP A 1 92 ? 6 26.703 0.761 1 97.88 92 ASP A O 1
ATOM 732 N N . VAL A 1 93 ? 5.848 24.531 1.067 1 98.56 93 VAL A N 1
ATOM 733 C CA . VAL A 1 93 ? 5.781 24.656 2.52 1 98.56 93 VAL A CA 1
ATOM 734 C C . VAL A 1 93 ? 7.133 25.109 3.061 1 98.56 93 VAL A C 1
ATOM 736 O O . VAL A 1 93 ? 7.199 25.938 3.967 1 98.56 93 VAL A O 1
ATOM 739 N N . GLU A 1 94 ? 8.188 24.516 2.561 1 98.69 94 GLU A N 1
ATOM 740 C CA . GLU A 1 94 ? 9.523 24.969 2.916 1 98.69 94 GLU A CA 1
ATOM 741 C C . GLU A 1 94 ? 9.688 26.469 2.684 1 98.69 94 GLU A C 1
ATOM 743 O O . GLU A 1 94 ? 10.234 27.172 3.527 1 98.69 94 GLU A O 1
ATOM 748 N N . GLY A 1 95 ? 9.234 26.906 1.518 1 98.62 95 GLY A N 1
ATOM 749 C CA . GLY A 1 95 ? 9.266 28.344 1.226 1 98.62 95 GLY A CA 1
ATOM 750 C C . GLY A 1 95 ? 8.523 29.172 2.248 1 98.62 95 GLY A C 1
ATOM 751 O O . GLY A 1 95 ? 9.008 30.234 2.664 1 98.62 95 GLY A O 1
ATOM 752 N N . ASP A 1 96 ? 7.379 28.734 2.613 1 98.56 96 ASP A N 1
ATOM 753 C CA . ASP A 1 96 ? 6.586 29.438 3.609 1 98.56 96 ASP A CA 1
ATOM 754 C C . ASP A 1 96 ? 7.301 29.469 4.961 1 98.56 96 ASP A C 1
ATOM 756 O O . ASP A 1 96 ? 7.289 30.5 5.648 1 98.56 96 ASP A O 1
ATOM 760 N N . ILE A 1 97 ? 7.91 28.375 5.344 1 98.62 97 ILE A N 1
ATOM 761 C CA . ILE A 1 97 ? 8.68 28.312 6.582 1 98.62 97 ILE A CA 1
ATOM 762 C C . ILE A 1 97 ? 9.828 29.312 6.527 1 98.62 97 ILE A C 1
ATOM 764 O O . ILE A 1 97 ? 10.039 30.078 7.477 1 98.62 97 ILE A O 1
ATOM 768 N N . HIS A 1 98 ? 10.477 29.297 5.457 1 98.38 98 HIS A N 1
ATOM 769 C CA . HIS A 1 98 ? 11.625 30.188 5.273 1 98.38 98 HIS A CA 1
ATOM 770 C C . HIS A 1 98 ? 11.211 31.641 5.391 1 98.38 98 HIS A C 1
ATOM 772 O O . HIS A 1 98 ? 11.852 32.406 6.105 1 98.38 98 HIS A O 1
ATOM 778 N N . ARG A 1 99 ? 10.203 32.031 4.695 1 98.25 99 ARG A N 1
ATOM 779 C CA . ARG A 1 99 ? 9.719 33.406 4.73 1 98.25 99 ARG A CA 1
ATOM 780 C C . ARG A 1 99 ? 9.289 33.812 6.137 1 98.25 99 ARG A C 1
ATOM 782 O O . ARG A 1 99 ? 9.594 34.906 6.598 1 98.25 99 ARG A O 1
ATOM 789 N N . TYR A 1 100 ? 8.609 32.969 6.797 1 98.25 100 TYR A N 1
ATOM 790 C CA . TYR A 1 100 ? 8.125 33.25 8.148 1 98.25 100 TYR A CA 1
ATOM 791 C C . TYR A 1 100 ? 9.297 33.406 9.117 1 98.25 100 TYR A C 1
ATOM 793 O O . TYR A 1 100 ? 9.312 34.344 9.922 1 98.25 100 TYR A O 1
ATOM 801 N N . THR A 1 101 ? 10.242 32.469 9.047 1 98.12 101 THR A N 1
ATOM 802 C CA . THR A 1 101 ? 11.422 32.5 9.906 1 98.12 101 THR A CA 1
ATOM 803 C C . THR A 1 101 ? 12.164 33.844 9.758 1 98.12 101 THR A C 1
ATOM 805 O O . THR A 1 101 ? 12.562 34.438 10.758 1 98.12 101 THR A O 1
ATOM 808 N N . ASN A 1 102 ? 12.312 34.25 8.539 1 97.81 102 ASN A N 1
ATOM 809 C CA . ASN A 1 102 ? 13.008 35.5 8.266 1 97.81 102 ASN A CA 1
ATOM 810 C C . ASN A 1 102 ? 12.211 36.719 8.75 1 97.81 102 ASN A C 1
ATOM 812 O O . ASN A 1 102 ? 12.773 37.625 9.367 1 97.81 102 ASN A O 1
ATOM 816 N N . ALA A 1 103 ? 10.984 36.688 8.484 1 97.69 103 ALA A N 1
ATOM 817 C CA . ALA A 1 103 ? 10.125 37.812 8.852 1 97.69 103 ALA A CA 1
ATOM 818 C C . ALA A 1 103 ? 10.062 38 10.367 1 97.69 103 ALA A C 1
ATOM 820 O O . ALA A 1 103 ? 10.023 39.125 10.867 1 97.69 103 ALA A O 1
ATOM 821 N N . GLU A 1 104 ? 10.07 36.906 11.062 1 97.44 104 GLU A N 1
ATOM 822 C CA . GLU A 1 104 ? 9.883 36.969 12.516 1 97.44 104 GLU A CA 1
ATOM 823 C C . GLU A 1 104 ? 11.227 36.875 13.242 1 97.44 104 GLU A C 1
ATOM 825 O O . GLU A 1 104 ? 11.273 37.031 14.469 1 97.44 104 GLU A O 1
ATOM 830 N N . GLY A 1 105 ? 12.25 36.719 12.484 1 97.62 105 GLY A N 1
ATOM 831 C CA . GLY A 1 105 ? 13.57 36.625 13.086 1 97.62 105 GLY A CA 1
ATOM 832 C C . GLY A 1 105 ? 13.727 35.438 14.016 1 97.62 105 GLY A C 1
ATOM 833 O O . GLY A 1 105 ? 14.289 35.562 15.109 1 97.62 105 GLY A O 1
ATOM 834 N N . ILE A 1 106 ? 13.258 34.312 13.609 1 97.62 106 ILE A N 1
ATOM 835 C CA . ILE A 1 106 ? 13.32 33.125 14.438 1 97.62 106 ILE A CA 1
ATOM 836 C C . ILE A 1 106 ? 14.695 32.469 14.328 1 97.62 106 ILE A C 1
ATOM 838 O O . ILE A 1 106 ? 15.18 32.219 13.219 1 97.62 106 ILE A O 1
ATOM 842 N N . ASP A 1 107 ? 15.328 32.188 15.43 1 97.25 107 ASP A N 1
ATOM 843 C CA . ASP A 1 107 ? 16.656 31.562 15.438 1 97.25 107 ASP A CA 1
ATOM 844 C C . ASP A 1 107 ? 16.562 30.094 15.039 1 97.25 107 ASP A C 1
ATOM 846 O O . ASP A 1 107 ? 15.516 29.469 15.18 1 97.25 107 ASP A O 1
ATOM 850 N N . ARG A 1 108 ? 17.703 29.547 14.711 1 96.69 108 ARG A N 1
ATOM 851 C CA . ARG A 1 108 ? 17.781 28.188 14.188 1 96.69 108 ARG A CA 1
ATOM 852 C C . ARG A 1 108 ? 17.328 27.172 15.234 1 96.69 108 ARG A C 1
ATOM 854 O O . ARG A 1 108 ? 16.875 26.078 14.883 1 96.69 108 ARG A O 1
ATOM 861 N N . HIS A 1 109 ? 17.438 27.531 16.531 1 97.25 109 HIS A N 1
ATOM 862 C CA . HIS A 1 109 ? 17.156 26.562 17.578 1 97.25 109 HIS A CA 1
ATOM 863 C C . HIS A 1 109 ? 15.844 26.891 18.297 1 97.25 109 HIS A C 1
ATOM 865 O O . HIS A 1 109 ? 15.422 26.156 19.188 1 97.25 109 HIS A O 1
ATOM 871 N N . GLU A 1 110 ? 15.172 27.922 17.828 1 97.69 110 GLU A N 1
ATOM 872 C CA . GLU A 1 110 ? 13.898 28.328 18.422 1 97.69 110 GLU A CA 1
ATOM 873 C C . GLU A 1 110 ? 12.734 27.641 17.719 1 97.69 110 GLU A C 1
ATOM 875 O O . GLU A 1 110 ? 12.766 27.453 16.5 1 97.69 110 GLU A O 1
ATOM 880 N N . SER A 1 111 ? 11.711 27.391 18.484 1 97.62 111 SER A N 1
ATOM 881 C CA . SER A 1 111 ? 10.516 26.766 17.906 1 97.62 111 SER A CA 1
ATOM 882 C C . SER A 1 111 ? 9.875 27.656 16.859 1 97.62 111 SER A C 1
ATOM 884 O O . SER A 1 111 ? 9.766 28.875 17.047 1 97.62 111 SER A O 1
ATOM 886 N N . LEU A 1 112 ? 9.5 27.047 15.719 1 97.06 112 LEU A N 1
ATOM 887 C CA . LEU A 1 112 ? 8.812 27.75 14.648 1 97.06 112 LEU A CA 1
ATOM 888 C C . LEU A 1 112 ? 7.465 28.297 15.125 1 97.06 112 LEU A C 1
ATOM 890 O O . LEU A 1 112 ? 7.062 29.391 14.742 1 97.06 112 LEU A O 1
ATOM 894 N N . VAL A 1 113 ? 6.793 27.359 15.859 1 96.31 113 VAL A N 1
ATOM 895 C CA . VAL A 1 113 ? 5.473 27.656 16.406 1 96.31 113 VAL A CA 1
ATOM 896 C C . VAL A 1 113 ? 5.539 27.641 17.938 1 96.31 113 VAL A C 1
ATOM 898 O O . VAL A 1 113 ? 5.375 26.609 18.562 1 96.31 113 VAL A O 1
ATOM 901 N N . ASP A 1 114 ? 5.691 28.781 18.5 1 94.75 114 ASP A N 1
ATOM 902 C CA . ASP A 1 114 ? 5.836 28.875 19.953 1 94.75 114 ASP A CA 1
ATOM 903 C C . ASP A 1 114 ? 4.508 28.625 20.656 1 94.75 114 ASP A C 1
ATOM 905 O O . ASP A 1 114 ? 3.932 29.531 21.266 1 94.75 114 ASP A O 1
ATOM 909 N N . LEU A 1 115 ? 4.031 27.453 20.609 1 97.56 115 LEU A N 1
ATOM 910 C CA . LEU A 1 115 ? 2.787 26.984 21.203 1 97.56 115 LEU A CA 1
ATOM 911 C C . LEU A 1 115 ? 2.984 25.641 21.891 1 97.56 115 LEU A C 1
ATOM 913 O O . LEU A 1 115 ? 3.885 24.875 21.516 1 97.56 115 LEU A O 1
ATOM 917 N N 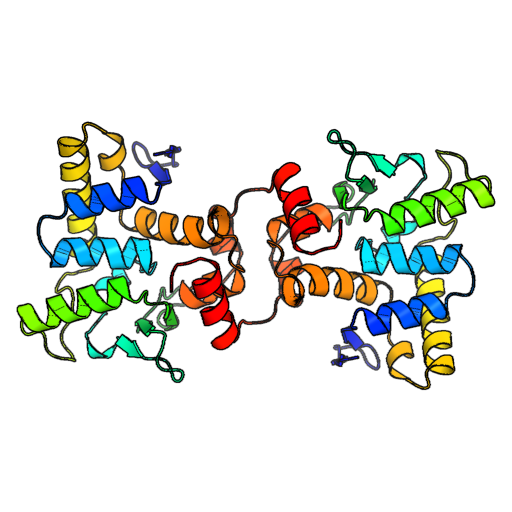. SER A 1 116 ? 2.207 25.438 22.875 1 98 116 SER A N 1
ATOM 918 C CA . SER A 1 116 ? 2.074 24.078 23.406 1 98 116 SER A CA 1
ATOM 919 C C . SER A 1 116 ? 1.242 23.203 22.469 1 98 116 SER A C 1
ATOM 921 O O . SER A 1 116 ? 0.646 23.688 21.516 1 98 116 SER A O 1
ATOM 923 N N . GLU A 1 117 ? 1.263 21.938 22.766 1 97.38 117 GLU A N 1
ATOM 924 C CA . GLU A 1 117 ? 0.38 21.031 22.031 1 97.38 117 GLU A CA 1
ATOM 925 C C . GLU A 1 117 ? -1.069 21.5 22.078 1 97.38 117 GLU A C 1
ATOM 927 O O . GLU A 1 117 ? -1.761 21.531 21.062 1 97.38 117 GLU A O 1
ATOM 932 N N . ARG A 1 118 ? -1.492 21.922 23.266 1 98.31 118 ARG A N 1
ATOM 933 C CA . ARG A 1 118 ? -2.846 22.438 23.422 1 98.31 118 ARG A CA 1
ATOM 934 C C . ARG A 1 118 ? -3.051 23.703 22.594 1 98.31 118 ARG A C 1
ATOM 936 O O . ARG A 1 118 ? -4.109 23.891 21.984 1 98.31 118 ARG A O 1
ATOM 943 N N . GLY A 1 119 ? -2.062 24.516 22.609 1 98.5 119 GLY A N 1
ATOM 944 C CA . GLY A 1 119 ? -2.117 25.719 21.797 1 98.5 119 GLY A CA 1
ATOM 945 C C . GLY A 1 119 ? -2.297 25.438 20.312 1 98.5 119 GLY A C 1
ATOM 946 O O . GLY A 1 119 ? -3.055 26.125 19.625 1 98.5 119 GLY A O 1
ATOM 947 N N . VAL A 1 120 ? -1.643 24.391 19.844 1 98.69 120 VAL A N 1
ATOM 948 C CA . VAL A 1 120 ? -1.757 23.984 18.453 1 98.69 120 VAL A CA 1
ATOM 949 C C . VAL A 1 120 ? -3.189 23.547 18.156 1 98.69 120 VAL A C 1
ATOM 951 O O . VAL A 1 120 ? -3.785 23.969 17.156 1 98.69 120 VAL A O 1
ATOM 954 N N . ARG A 1 121 ? -3.752 22.781 19.016 1 98.69 121 ARG A N 1
ATOM 955 C CA . ARG A 1 121 ? -5.121 22.312 18.828 1 98.69 121 ARG A CA 1
ATOM 956 C C . ARG A 1 121 ? -6.105 23.484 18.844 1 98.69 121 ARG A C 1
ATOM 958 O O . ARG A 1 121 ? -7.062 23.5 18.062 1 98.69 121 ARG A O 1
ATOM 965 N N . ASP A 1 122 ? -5.809 24.375 19.672 1 98.69 122 ASP A N 1
ATOM 966 C CA . ASP A 1 122 ? -6.672 25.547 19.75 1 98.69 122 ASP A CA 1
ATOM 967 C C . ASP A 1 122 ? -6.605 26.375 18.469 1 98.69 122 ASP A C 1
ATOM 969 O O . ASP A 1 122 ? -7.621 26.906 18.016 1 98.69 122 ASP A O 1
ATOM 973 N N . VAL A 1 123 ? -5.461 26.547 17.938 1 98.69 123 VAL A N 1
ATOM 974 C CA . VAL A 1 123 ? -5.285 27.266 16.672 1 98.69 123 VAL A CA 1
ATOM 975 C C . VAL A 1 123 ? -6.121 26.609 15.578 1 98.69 123 VAL A C 1
ATOM 977 O O . VAL A 1 123 ? -6.828 27.297 14.828 1 98.69 123 VAL A O 1
ATOM 980 N N . VAL A 1 124 ? -6.066 25.266 15.484 1 98.88 124 VAL A N 1
ATOM 981 C CA . VAL A 1 124 ? -6.812 24.547 14.453 1 98.88 124 VAL A CA 1
ATOM 982 C C . VAL A 1 124 ? -8.312 24.75 14.672 1 98.88 124 VAL A C 1
ATOM 984 O O . VAL A 1 124 ? -9.047 25.031 13.727 1 98.88 124 VAL A O 1
ATOM 987 N N . LYS A 1 125 ? -8.711 24.719 15.891 1 98.62 125 LYS A N 1
ATOM 988 C CA . LYS A 1 125 ? -10.125 24.875 16.219 1 98.62 125 LYS A CA 1
ATOM 989 C C . LYS A 1 125 ? -10.617 26.266 15.844 1 98.62 125 LYS A C 1
ATOM 991 O O . LYS A 1 125 ? -11.664 26.406 15.211 1 98.62 125 LYS A O 1
ATOM 996 N N . ARG A 1 126 ? -9.898 27.234 16.266 1 98.69 126 ARG A N 1
ATOM 997 C CA . ARG A 1 126 ? -10.289 28.609 15.977 1 98.69 126 ARG A CA 1
ATOM 998 C C . ARG A 1 126 ? -10.312 28.875 14.469 1 98.69 126 ARG A C 1
ATOM 1000 O O . ARG A 1 126 ? -11.203 29.562 13.969 1 98.69 126 ARG A O 1
ATOM 1007 N N . THR A 1 127 ? -9.289 28.375 13.812 1 98.81 127 THR A N 1
ATOM 1008 C CA . THR A 1 127 ? -9.234 28.516 12.359 1 98.81 127 THR A CA 1
ATOM 1009 C C . THR A 1 127 ? -10.43 27.828 11.703 1 98.81 127 THR A C 1
ATOM 1011 O O . THR A 1 127 ? -11.039 28.375 10.781 1 98.81 127 THR A O 1
ATOM 1014 N N . ALA A 1 128 ? -10.758 26.672 12.203 1 98.75 128 ALA A N 1
ATOM 1015 C CA . ALA A 1 128 ? -11.898 25.906 11.703 1 98.75 128 ALA A CA 1
ATOM 1016 C C . ALA A 1 128 ? -13.203 26.688 11.906 1 98.75 128 ALA A C 1
ATOM 1018 O O . ALA A 1 128 ? -14.055 26.719 11.016 1 98.75 128 ALA A O 1
ATOM 1019 N N . GLU A 1 129 ? -13.352 27.266 13.039 1 98.56 129 GLU A N 1
ATOM 1020 C CA . GLU A 1 129 ? -14.539 28.062 13.328 1 98.56 129 GLU A CA 1
ATOM 1021 C C . GLU A 1 129 ? -14.656 29.25 12.359 1 98.56 129 GLU A C 1
ATOM 1023 O O . GLU A 1 129 ? -15.734 29.531 11.844 1 98.56 129 GLU A O 1
ATOM 1028 N N . ARG A 1 130 ? -13.578 29.891 12.102 1 98.69 130 ARG A N 1
ATOM 1029 C CA . ARG A 1 130 ? -13.57 31 11.156 1 98.69 130 ARG A CA 1
ATOM 1030 C C . ARG A 1 130 ? -13.914 30.531 9.75 1 98.69 130 ARG A C 1
ATOM 1032 O O . ARG A 1 130 ? -14.641 31.219 9.023 1 98.69 130 ARG A O 1
ATOM 1039 N N . ALA A 1 131 ? -13.312 29.391 9.414 1 98.56 131 ALA A N 1
ATOM 1040 C CA . ALA A 1 131 ? -13.617 28.828 8.102 1 98.56 131 ALA A CA 1
ATOM 1041 C C . ALA A 1 131 ? -15.109 28.547 7.957 1 98.56 131 ALA A C 1
ATOM 1043 O O . ALA A 1 131 ? -15.695 28.797 6.902 1 98.56 131 ALA A O 1
ATOM 1044 N N . ALA A 1 132 ? -15.672 28 8.984 1 98.38 132 ALA A N 1
ATOM 1045 C CA . ALA A 1 132 ? -17.109 27.719 8.961 1 98.38 132 ALA A CA 1
ATOM 1046 C C . ALA A 1 132 ? -17.906 29 8.719 1 98.38 132 ALA A C 1
ATOM 1048 O O . ALA A 1 132 ? -18.828 29.016 7.906 1 98.38 132 ALA A O 1
ATOM 1049 N N . GLU A 1 133 ? -17.531 30 9.383 1 98.06 133 GLU A N 1
ATOM 1050 C CA . GLU A 1 133 ? -18.219 31.281 9.258 1 98.06 133 GLU A CA 1
ATOM 1051 C C . GLU A 1 133 ? -18.031 31.875 7.867 1 98.06 133 GLU A C 1
ATOM 1053 O O . GLU A 1 133 ? -18.984 32.312 7.234 1 98.06 133 GLU A O 1
ATOM 1058 N N . GLU A 1 134 ? -16.828 31.828 7.438 1 97.81 134 GLU A N 1
ATOM 1059 C CA . GLU A 1 134 ? -16.484 32.5 6.184 1 97.81 134 GLU A CA 1
ATOM 1060 C C . GLU A 1 134 ? -17.062 31.75 4.984 1 97.81 134 GLU A C 1
ATOM 1062 O O . GLU A 1 134 ? -17.375 32.375 3.963 1 97.81 134 GLU A O 1
ATOM 1067 N N . THR A 1 135 ? -17.203 30.453 5.129 1 97.19 135 THR A N 1
ATOM 1068 C CA . THR A 1 135 ? -17.672 29.656 3.992 1 97.19 135 THR A CA 1
ATOM 1069 C C . THR A 1 135 ? -19.141 29.281 4.16 1 97.19 135 THR A C 1
ATOM 1071 O O . THR A 1 135 ? -19.75 28.75 3.232 1 97.19 135 THR A O 1
ATOM 1074 N N . SER A 1 136 ? -19.719 29.438 5.277 1 96.75 136 SER A N 1
ATOM 1075 C CA . SER A 1 136 ? -21.078 29.031 5.633 1 96.75 136 SER A CA 1
ATOM 1076 C C . SER A 1 136 ? -21.219 27.516 5.582 1 96.75 136 SER A C 1
ATOM 1078 O O . SER A 1 136 ? -22.297 27 5.285 1 96.75 136 SER A O 1
ATOM 1080 N N . ASP A 1 137 ? -20.156 26.891 5.645 1 97.06 137 ASP A N 1
ATOM 1081 C CA . ASP A 1 137 ? -20.125 25.438 5.762 1 97.06 137 ASP A CA 1
ATOM 1082 C C . ASP A 1 137 ? -19.828 25.016 7.195 1 97.06 137 ASP A C 1
ATOM 1084 O O . ASP A 1 137 ? -18.672 24.984 7.613 1 97.06 137 ASP A O 1
ATOM 1088 N N . GLU A 1 138 ? -20.781 24.516 7.887 1 96.88 138 GLU A N 1
ATOM 1089 C CA . GLU A 1 138 ? -20.703 24.234 9.312 1 96.88 138 GLU A CA 1
ATOM 1090 C C . GLU A 1 138 ? -19.844 23 9.586 1 96.88 138 GLU A C 1
ATOM 1092 O O . GLU A 1 138 ? -19.391 22.797 10.719 1 96.88 138 GLU A O 1
ATOM 1097 N N . ASP A 1 139 ? -19.609 22.203 8.625 1 96.88 139 ASP A N 1
ATOM 1098 C CA . ASP A 1 139 ? -18.828 21 8.82 1 96.88 139 ASP A CA 1
ATOM 1099 C C . ASP A 1 139 ? -17.406 21.344 9.281 1 96.88 139 ASP A C 1
ATOM 1101 O O . ASP A 1 139 ? -16.781 20.562 10 1 96.88 139 ASP A O 1
ATOM 1105 N N . PHE A 1 140 ? -16.922 22.5 8.914 1 98.12 140 PHE A N 1
ATOM 1106 C CA . PHE A 1 140 ? -15.578 22.922 9.312 1 98.12 140 PHE A CA 1
ATOM 1107 C C . PHE A 1 140 ? -15.438 22.922 10.828 1 98.12 140 PHE A C 1
ATOM 1109 O O . PHE A 1 140 ? -14.344 22.703 11.352 1 98.12 140 PHE A O 1
ATOM 1116 N N . ARG A 1 141 ? -16.531 23.156 11.5 1 97.44 141 ARG A N 1
ATOM 1117 C CA . ARG A 1 141 ? -16.484 23.266 12.953 1 97.44 141 ARG A CA 1
ATOM 1118 C C . ARG A 1 141 ? -16 21.969 13.594 1 97.44 141 ARG A C 1
ATOM 1120 O O . ARG A 1 141 ? -15.547 21.969 14.734 1 97.44 141 ARG A O 1
ATOM 1127 N N . TYR A 1 142 ? -16.062 20.906 12.875 1 97.75 142 TYR A N 1
ATOM 1128 C CA . TYR A 1 142 ? -15.711 19.609 13.43 1 97.75 142 TYR A CA 1
ATOM 1129 C C . TYR A 1 142 ? -14.273 19.25 13.094 1 97.75 142 TYR A C 1
ATOM 1131 O O . TYR A 1 142 ? -13.773 18.203 13.531 1 97.75 142 TYR A O 1
ATOM 1139 N N . VAL A 1 143 ? -13.57 20.062 12.375 1 98.44 143 VAL A N 1
ATOM 1140 C CA . VAL A 1 143 ? -12.195 19.766 11.977 1 98.44 143 VAL A CA 1
ATOM 1141 C C . VAL A 1 143 ? -11.266 19.875 13.18 1 98.44 143 VAL A C 1
ATOM 1143 O O . VAL A 1 143 ? -11.344 20.844 13.945 1 98.44 143 VAL A O 1
ATOM 1146 N N . SER A 1 144 ? -10.43 18.875 13.32 1 98 144 SER A N 1
ATOM 1147 C CA . SER A 1 144 ? -9.406 18.859 14.352 1 98 144 SER A CA 1
ATOM 1148 C C . SER A 1 144 ? -8.016 18.703 13.75 1 98 144 SER A C 1
ATOM 1150 O O . SER A 1 144 ? -7.875 18.516 12.539 1 98 144 SER A O 1
ATOM 1152 N N . SER A 1 145 ? -7.004 18.766 14.633 1 97.88 145 SER A N 1
ATOM 1153 C CA . SER A 1 145 ? -5.625 18.594 14.18 1 97.88 145 SER A CA 1
ATOM 1154 C C . SER A 1 145 ? -5.414 17.203 13.586 1 97.88 145 SER A C 1
ATOM 1156 O O . SER A 1 145 ? -4.66 17.047 12.617 1 97.88 145 SER A O 1
ATOM 1158 N N . HIS A 1 146 ? -6.07 16.188 14.016 1 96.25 146 HIS A N 1
ATOM 1159 C CA . HIS A 1 146 ? -5.938 14.828 13.477 1 96.25 146 HIS A CA 1
ATOM 1160 C C . HIS A 1 146 ? -6.535 14.727 12.078 1 96.25 146 HIS A C 1
ATOM 1162 O O . HIS A 1 146 ? -6.066 13.938 11.258 1 96.25 146 HIS A O 1
ATOM 1168 N N . ASP A 1 147 ? -7.527 15.531 11.875 1 97.5 147 ASP A N 1
ATOM 1169 C CA . ASP A 1 147 ? -8.156 15.5 10.562 1 97.5 147 ASP A CA 1
ATOM 1170 C C . ASP A 1 147 ? -7.23 16.078 9.5 1 97.5 147 ASP A C 1
ATOM 1172 O O . ASP A 1 147 ? -7.32 15.719 8.32 1 97.5 147 ASP A O 1
ATOM 1176 N N . LEU A 1 148 ? -6.34 17.016 9.891 1 98.38 148 LEU A N 1
ATOM 1177 C CA . LEU A 1 148 ? -5.328 17.5 8.953 1 98.38 148 LEU A CA 1
ATOM 1178 C C . LEU A 1 148 ? -4.414 16.375 8.508 1 98.38 148 LEU A C 1
ATOM 1180 O O . LEU A 1 148 ? -4.188 16.188 7.305 1 98.38 148 LEU A O 1
ATOM 1184 N N . ARG A 1 149 ? -3.994 15.641 9.43 1 97.06 149 ARG A N 1
ATOM 1185 C CA . ARG A 1 149 ? -3.154 14.484 9.125 1 97.06 149 ARG A CA 1
ATOM 1186 C C . ARG A 1 149 ? -3.932 13.43 8.344 1 97.06 149 ARG A C 1
ATOM 1188 O O . ARG A 1 149 ? -3.373 12.758 7.48 1 97.06 149 ARG A O 1
ATOM 1195 N N . ARG A 1 150 ? -5.133 13.305 8.617 1 96 150 ARG A N 1
ATOM 1196 C CA . ARG A 1 150 ? -5.98 12.406 7.836 1 96 150 ARG A CA 1
ATOM 1197 C C . ARG A 1 150 ? -6.012 12.828 6.367 1 96 150 ARG A C 1
ATOM 1199 O O . ARG A 1 150 ? -5.91 11.984 5.477 1 96 150 ARG A O 1
ATOM 1206 N N . ARG A 1 151 ? -6.152 14.07 6.168 1 96.44 151 ARG A N 1
ATOM 1207 C CA . ARG A 1 151 ? -6.137 14.57 4.797 1 96.44 151 ARG A CA 1
ATOM 1208 C C . ARG A 1 151 ? -4.805 14.266 4.117 1 96.44 151 ARG A C 1
ATOM 1210 O O . ARG A 1 151 ? -4.773 13.859 2.953 1 96.44 151 ARG A O 1
ATOM 1217 N N . PHE A 1 152 ? -3.74 14.461 4.863 1 97.25 152 PHE A N 1
ATOM 1218 C CA . PHE A 1 152 ? -2.406 14.125 4.379 1 97.25 152 PHE A CA 1
ATOM 1219 C C . PHE A 1 152 ? -2.342 12.672 3.934 1 97.25 152 PHE A C 1
ATOM 1221 O O . PHE A 1 152 ? -1.926 12.375 2.812 1 97.25 152 PHE A O 1
ATOM 1228 N N . ALA A 1 153 ? -2.791 11.797 4.738 1 95.38 153 ALA A N 1
ATOM 1229 C CA . ALA A 1 153 ? -2.742 10.367 4.461 1 95.38 153 ALA A CA 1
ATOM 1230 C C . ALA A 1 153 ? -3.635 10.008 3.275 1 95.38 153 ALA A C 1
ATOM 1232 O O . ALA A 1 153 ? -3.213 9.273 2.373 1 95.38 153 ALA A O 1
ATOM 1233 N N . GLN A 1 154 ? -4.789 10.516 3.254 1 92 154 GLN A N 1
ATOM 1234 C CA . GLN A 1 154 ? -5.746 10.227 2.191 1 92 154 GLN A CA 1
ATOM 1235 C C . GLN A 1 154 ? -5.23 10.703 0.838 1 92 154 GLN A C 1
ATOM 1237 O O . GLN A 1 154 ? -5.379 10.016 -0.171 1 92 154 GLN A O 1
ATOM 1242 N N . ARG A 1 155 ? -4.652 11.883 0.854 1 93.88 155 ARG A N 1
ATOM 1243 C CA . ARG A 1 155 ? -4.094 12.422 -0.381 1 93.88 155 ARG A CA 1
ATOM 1244 C C . ARG A 1 155 ? -3.045 11.484 -0.967 1 93.88 155 ARG A C 1
ATOM 1246 O O . ARG A 1 155 ? -3.084 11.172 -2.158 1 93.88 155 ARG A O 1
ATOM 1253 N N . LEU A 1 156 ? -2.16 11.039 -0.144 1 92.88 156 LEU A N 1
ATOM 1254 C CA . LEU A 1 156 ? -1.064 10.203 -0.624 1 92.88 156 LEU A CA 1
ATOM 1255 C C . LEU A 1 156 ? -1.564 8.812 -0.992 1 92.88 156 LEU A C 1
ATOM 1257 O O . LEU A 1 156 ? -1.303 8.32 -2.094 1 92.88 156 LEU A O 1
ATOM 1261 N N . LEU A 1 157 ? -2.381 8.242 -0.111 1 89.06 157 LEU A N 1
ATOM 1262 C CA . LEU A 1 157 ? -2.732 6.832 -0.255 1 89.06 157 LEU A CA 1
ATOM 1263 C C . LEU A 1 157 ? -3.846 6.652 -1.281 1 89.06 157 LEU A C 1
ATOM 1265 O O . LEU A 1 157 ? -3.812 5.715 -2.08 1 89.06 157 LEU A O 1
ATOM 1269 N N . VAL A 1 158 ? -4.801 7.547 -1.271 1 84.5 158 VAL A N 1
ATOM 1270 C CA . VAL A 1 158 ? -6.02 7.328 -2.045 1 84.5 158 VAL A CA 1
ATOM 1271 C C . VAL A 1 158 ? -5.984 8.18 -3.314 1 84.5 158 VAL A C 1
ATOM 1273 O O . VAL A 1 158 ? -6.102 7.652 -4.422 1 84.5 158 VAL A O 1
ATOM 1276 N N . ASP A 1 159 ? -5.742 9.438 -3.145 1 86.19 159 ASP A N 1
ATOM 1277 C CA . ASP A 1 159 ? -5.789 10.312 -4.312 1 86.19 159 ASP A CA 1
ATOM 1278 C C . ASP A 1 159 ? -4.617 10.031 -5.254 1 86.19 159 ASP A C 1
ATOM 1280 O O . ASP A 1 159 ? -4.793 9.977 -6.473 1 86.19 159 ASP A O 1
ATOM 1284 N N . GLU A 1 160 ? -3.436 9.883 -4.672 1 86.38 160 GLU A N 1
ATOM 1285 C CA . GLU A 1 160 ? -2.223 9.805 -5.48 1 86.38 160 GLU A CA 1
ATOM 1286 C C . GLU A 1 160 ? -1.688 8.375 -5.543 1 86.38 160 GLU A C 1
ATOM 1288 O O . GLU A 1 160 ? -0.713 8.102 -6.246 1 86.38 160 GLU A O 1
ATOM 1293 N N . GLN A 1 161 ? -2.227 7.488 -4.758 1 80.56 161 GLN A N 1
ATOM 1294 C CA . GLN A 1 161 ? -1.9 6.066 -4.785 1 80.56 161 GLN A CA 1
ATOM 1295 C C . GLN A 1 161 ? -0.416 5.836 -4.512 1 80.56 161 GLN A C 1
ATOM 1297 O O . GLN A 1 161 ? 0.225 5.023 -5.184 1 80.56 161 GLN A O 1
ATOM 1302 N N . VAL A 1 162 ? 0.131 6.641 -3.619 1 84.88 162 VAL A N 1
ATOM 1303 C CA . VAL A 1 162 ? 1.52 6.477 -3.201 1 84.88 162 VAL A CA 1
ATOM 1304 C C . VAL A 1 162 ? 1.68 5.164 -2.439 1 84.88 162 VAL A C 1
ATOM 1306 O O . VAL A 1 162 ? 0.808 4.781 -1.655 1 84.88 162 VAL A O 1
ATOM 1309 N N . ASN A 1 163 ? 2.822 4.508 -2.623 1 80.81 163 ASN A N 1
ATOM 1310 C CA . ASN A 1 163 ? 3.176 3.297 -1.887 1 80.81 163 ASN A CA 1
ATOM 1311 C C . ASN A 1 163 ? 3.033 3.496 -0.381 1 80.81 163 ASN A C 1
ATOM 1313 O O . ASN A 1 163 ? 3.594 4.441 0.18 1 80.81 163 ASN A O 1
ATOM 1317 N N . PRO A 1 164 ? 2.279 2.637 0.259 1 86.81 164 PRO A N 1
ATOM 1318 C CA . PRO A 1 164 ? 2.025 2.807 1.691 1 86.81 164 PRO A CA 1
ATOM 1319 C C . PRO A 1 164 ? 3.309 2.818 2.52 1 86.81 164 PRO A C 1
ATOM 1321 O O . PRO A 1 164 ? 3.371 3.48 3.559 1 86.81 164 P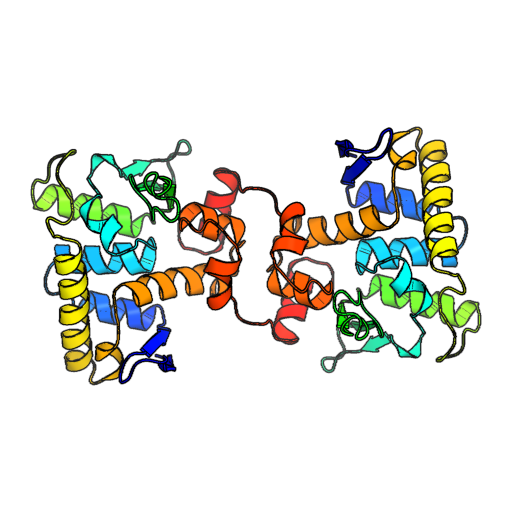RO A O 1
ATOM 1324 N N . ARG A 1 165 ? 4.367 2.082 2.09 1 86.19 165 ARG A N 1
ATOM 1325 C CA . ARG A 1 165 ? 5.617 2.08 2.848 1 86.19 165 ARG A CA 1
ATOM 1326 C C . ARG A 1 165 ? 6.27 3.457 2.832 1 86.19 165 ARG A C 1
ATOM 1328 O O . ARG A 1 165 ? 6.906 3.859 3.809 1 86.19 165 ARG A O 1
ATOM 1335 N N . VAL A 1 166 ? 6.129 4.117 1.703 1 88.38 166 VAL A N 1
ATOM 1336 C CA . VAL A 1 166 ? 6.625 5.484 1.614 1 88.38 166 VAL A CA 1
ATOM 1337 C C . VAL A 1 166 ? 5.844 6.379 2.574 1 88.38 166 VAL A C 1
ATOM 1339 O O . VAL A 1 166 ? 6.434 7.156 3.328 1 88.38 166 VAL A O 1
ATOM 1342 N N . VAL A 1 167 ? 4.52 6.223 2.541 1 92.38 167 VAL A N 1
ATOM 1343 C CA . VAL A 1 167 ? 3.652 7.047 3.379 1 92.38 167 VAL A CA 1
ATOM 1344 C C . VAL A 1 167 ? 3.959 6.785 4.852 1 92.38 167 VAL A C 1
ATOM 1346 O O . VAL A 1 167 ? 4.047 7.723 5.648 1 92.38 167 VAL A O 1
ATOM 1349 N N . MET A 1 168 ? 4.133 5.52 5.207 1 91.25 168 MET A N 1
ATOM 1350 C CA . MET A 1 168 ? 4.453 5.145 6.582 1 91.25 168 MET A CA 1
ATOM 1351 C C . MET A 1 168 ? 5.785 5.742 7.02 1 91.25 168 MET A C 1
ATOM 1353 O O . MET A 1 168 ? 5.906 6.258 8.133 1 91.25 168 MET A O 1
ATOM 1357 N N . GLN A 1 169 ? 6.734 5.723 6.148 1 91.5 169 GLN A N 1
ATOM 1358 C CA . GLN A 1 169 ? 8.062 6.234 6.465 1 91.5 169 GLN A CA 1
ATOM 1359 C C . GLN A 1 169 ? 8.031 7.738 6.723 1 91.5 169 GLN A C 1
ATOM 1361 O O . GLN A 1 169 ? 8.508 8.203 7.754 1 91.5 169 GLN A O 1
ATOM 1366 N N . VAL A 1 170 ? 7.367 8.469 5.832 1 95.19 170 VAL A N 1
ATOM 1367 C CA . VAL A 1 170 ? 7.414 9.922 5.941 1 95.19 170 VAL A CA 1
ATOM 1368 C C . VAL A 1 170 ? 6.402 10.398 6.984 1 95.19 170 VAL A C 1
ATOM 1370 O O . VAL A 1 170 ? 6.57 11.461 7.586 1 95.19 170 VAL A O 1
ATOM 1373 N N . GLY A 1 171 ? 5.371 9.633 7.184 1 94.94 171 GLY A N 1
ATOM 1374 C CA . GLY A 1 171 ? 4.332 10.008 8.133 1 94.94 171 GLY A CA 1
ATOM 1375 C C . GLY A 1 171 ? 4.602 9.508 9.539 1 94.94 171 GLY A C 1
ATOM 1376 O O . GLY A 1 171 ? 3.977 9.977 10.5 1 94.94 171 GLY A O 1
ATOM 1377 N N . GLY A 1 172 ? 5.461 8.539 9.617 1 93.31 172 GLY A N 1
ATOM 1378 C CA . GLY A 1 172 ? 5.801 8.023 10.93 1 93.31 172 GLY A CA 1
ATOM 1379 C C . GLY A 1 172 ? 4.793 7.02 11.461 1 93.31 172 GLY A C 1
ATOM 1380 O O . GLY A 1 172 ? 4.441 7.043 12.641 1 93.31 172 GLY A O 1
ATOM 1381 N N . TRP A 1 173 ? 4.223 6.227 10.633 1 90.38 173 TRP A N 1
ATOM 1382 C CA . TRP A 1 173 ? 3.42 5.082 11.055 1 90.38 173 TRP A CA 1
ATOM 1383 C C . TRP A 1 173 ? 4.277 3.828 11.172 1 90.38 173 TRP A C 1
ATOM 1385 O O . TRP A 1 173 ? 5.055 3.512 10.266 1 90.38 173 TRP A O 1
ATOM 1395 N N . ASP A 1 174 ? 4.062 3.105 12.242 1 84.69 174 ASP A N 1
ATOM 1396 C CA . ASP A 1 174 ? 4.953 1.986 12.539 1 84.69 174 ASP A CA 1
ATOM 1397 C C . ASP A 1 174 ? 4.324 0.66 12.117 1 84.69 174 ASP A C 1
ATOM 1399 O O . ASP A 1 174 ? 4.977 -0.385 12.164 1 84.69 174 ASP A O 1
ATOM 1403 N N . SER A 1 175 ? 3.055 0.78 11.766 1 82.88 175 SER A N 1
ATOM 1404 C CA . SER A 1 175 ? 2.369 -0.435 11.336 1 82.88 175 SER A CA 1
ATOM 1405 C C . SER A 1 175 ? 1.316 -0.129 10.273 1 82.88 175 SER A C 1
ATOM 1407 O O . SER A 1 175 ? 0.753 0.967 10.25 1 82.88 175 SER A O 1
ATOM 1409 N N . PHE A 1 176 ? 0.988 -1.105 9.492 1 81 176 PHE A N 1
ATOM 1410 C CA . PHE A 1 176 ? -0.038 -0.951 8.469 1 81 176 PHE A CA 1
ATOM 1411 C C . PHE A 1 176 ? -1.416 -0.794 9.102 1 81 176 PHE A C 1
ATOM 1413 O O . PHE A 1 176 ? -2.287 -0.122 8.547 1 81 176 PHE A O 1
ATOM 1420 N N . GLN A 1 177 ? -1.587 -1.411 10.164 1 81.44 177 GLN A N 1
ATOM 1421 C CA . GLN A 1 177 ? -2.85 -1.282 10.891 1 81.44 177 GLN A CA 1
ATOM 1422 C C . GLN A 1 177 ? -3.162 0.18 11.195 1 81.44 177 GLN A C 1
ATOM 1424 O O . GLN A 1 177 ? -4.32 0.598 11.133 1 81.44 177 GLN A O 1
ATOM 1429 N N . ALA A 1 178 ? -2.113 0.916 11.422 1 84.56 178 ALA A N 1
ATOM 1430 C CA . ALA A 1 178 ? -2.293 2.312 11.812 1 84.56 178 ALA A CA 1
ATOM 1431 C C . ALA A 1 178 ? -2.727 3.164 10.617 1 84.56 178 ALA A C 1
ATOM 1433 O O . ALA A 1 178 ? -3.41 4.176 10.789 1 84.56 178 ALA A O 1
ATOM 1434 N N . ILE A 1 179 ? -2.312 2.75 9.398 1 85.44 179 ILE A N 1
ATOM 1435 C CA . ILE A 1 179 ? -2.646 3.574 8.242 1 85.44 179 ILE A CA 1
ATOM 1436 C C . ILE A 1 179 ? -3.848 2.975 7.508 1 85.44 179 ILE A C 1
ATOM 1438 O O . ILE A 1 179 ? -4.434 3.615 6.633 1 85.44 179 ILE A O 1
ATOM 1442 N N . GLU A 1 180 ? -4.273 1.773 7.93 1 84.12 180 GLU A N 1
ATOM 1443 C CA . GLU A 1 180 ? -5.348 1.031 7.281 1 84.12 180 GLU A CA 1
ATOM 1444 C C . GLU A 1 180 ? -6.617 1.875 7.172 1 84.12 180 GLU A C 1
ATOM 1446 O O . GLU A 1 180 ? -7.297 1.852 6.141 1 84.12 180 GLU A O 1
ATOM 1451 N N . PRO A 1 181 ? -6.953 2.652 8.125 1 83.62 181 PRO A N 1
ATOM 1452 C CA . PRO A 1 181 ? -8.195 3.434 8.07 1 83.62 181 PRO A CA 1
ATOM 1453 C C . PRO A 1 181 ? -8.203 4.445 6.926 1 83.62 181 PRO A C 1
ATOM 1455 O O . PRO A 1 181 ? -9.266 4.926 6.531 1 83.62 181 PRO A O 1
ATOM 1458 N N . TYR A 1 182 ? -7.082 4.695 6.457 1 84.62 182 TYR A N 1
ATOM 1459 C CA . TYR A 1 182 ? -6.992 5.715 5.418 1 84.62 182 TYR A CA 1
ATOM 1460 C C . TYR A 1 182 ? -7.059 5.082 4.031 1 84.62 182 TYR A C 1
ATOM 1462 O O . TYR A 1 182 ? -7.168 5.789 3.025 1 84.62 182 TYR A O 1
ATOM 1470 N N . LEU A 1 183 ? -6.887 3.818 4.008 1 80.81 183 LEU A N 1
ATOM 1471 C CA . LEU A 1 183 ? -6.91 3.08 2.748 1 80.81 183 LEU A CA 1
ATOM 1472 C C . LEU A 1 183 ? -8.32 2.588 2.434 1 80.81 183 LEU A C 1
ATOM 1474 O O . LEU A 1 183 ? -8.922 1.87 3.232 1 80.81 183 LEU A O 1
ATOM 1478 N N . ASN A 1 184 ? -8.938 3.008 1.399 1 74.75 184 ASN A N 1
ATOM 1479 C CA . ASN A 1 184 ? -10.242 2.5 0.995 1 74.75 184 ASN A CA 1
ATOM 1480 C C . ASN A 1 184 ? -10.125 1.154 0.284 1 74.75 184 ASN A C 1
ATOM 1482 O O . ASN A 1 184 ? -9.102 0.863 -0.337 1 74.75 184 ASN A O 1
ATOM 1486 N N . ALA A 1 185 ? -11.188 0.312 0.493 1 76.62 185 ALA A N 1
ATOM 1487 C CA . ALA A 1 185 ? -11.281 -0.899 -0.317 1 76.62 185 ALA A CA 1
ATOM 1488 C C . ALA A 1 185 ? -11.375 -0.561 -1.802 1 76.62 185 ALA A C 1
ATOM 1490 O O . ALA A 1 185 ? -12.133 0.332 -2.195 1 76.62 185 ALA A O 1
ATOM 1491 N N . PRO A 1 186 ? -10.562 -1.293 -2.592 1 78.94 186 PRO A N 1
ATOM 1492 C CA . PRO A 1 186 ? -10.609 -0.962 -4.016 1 78.94 186 PRO A CA 1
ATOM 1493 C C . PRO A 1 186 ? -11.898 -1.438 -4.691 1 78.94 186 PRO A C 1
ATOM 1495 O O . PRO A 1 186 ? -12.445 -2.479 -4.316 1 78.94 186 PRO A O 1
ATOM 1498 N N . THR A 1 187 ? -12.438 -0.631 -5.523 1 80.44 187 THR A N 1
ATOM 1499 C CA . THR A 1 187 ? -13.523 -1.055 -6.398 1 80.44 187 THR A CA 1
ATOM 1500 C C . THR A 1 187 ? -12.992 -1.871 -7.57 1 80.44 187 THR A C 1
ATOM 1502 O O . THR A 1 187 ? -11.789 -1.866 -7.844 1 80.44 187 THR A O 1
ATOM 1505 N N . PRO A 1 188 ? -13.859 -2.664 -8.266 1 86.38 188 PRO A N 1
ATOM 1506 C CA . PRO A 1 188 ? -13.414 -3.402 -9.445 1 86.38 188 PRO A CA 1
ATOM 1507 C C . PRO A 1 188 ? -12.758 -2.504 -10.484 1 86.38 188 PRO A C 1
ATOM 1509 O O . PRO A 1 188 ? -11.789 -2.912 -11.133 1 86.38 188 PRO A O 1
ATOM 1512 N N . GLU A 1 189 ? -13.297 -1.329 -10.609 1 85.06 189 GLU A N 1
ATOM 1513 C CA . GLU A 1 189 ? -12.727 -0.387 -11.57 1 85.06 189 GLU A CA 1
ATOM 1514 C C . GLU A 1 189 ? -11.297 -0.006 -11.188 1 85.06 189 GLU A C 1
ATOM 1516 O O . GLU A 1 189 ? -10.43 0.106 -12.055 1 85.06 189 GLU A O 1
ATOM 1521 N N . VAL A 1 190 ? -11.062 0.182 -9.906 1 81.5 190 VAL A N 1
ATOM 1522 C CA . VAL A 1 190 ? -9.734 0.527 -9.414 1 81.5 190 VAL A CA 1
ATOM 1523 C C . VAL A 1 190 ? -8.773 -0.639 -9.648 1 81.5 190 VAL A C 1
ATOM 1525 O O . VAL A 1 190 ? -7.613 -0.435 -10.016 1 81.5 190 VAL A O 1
ATOM 1528 N N . VAL A 1 191 ? -9.25 -1.807 -9.492 1 89.56 191 VAL A N 1
ATOM 1529 C CA . VAL A 1 191 ? -8.438 -2.996 -9.727 1 89.56 191 VAL A CA 1
ATOM 1530 C C . VAL A 1 191 ? -8.047 -3.07 -11.203 1 89.56 191 VAL A C 1
ATOM 1532 O O . VAL A 1 191 ? -6.875 -3.277 -11.531 1 89.56 191 VAL A O 1
ATOM 1535 N N . ASN A 1 192 ? -9.039 -2.887 -12.078 1 91.31 192 ASN A N 1
ATOM 1536 C CA . ASN A 1 192 ? -8.75 -2.906 -13.508 1 91.31 192 ASN A CA 1
ATOM 1537 C C . ASN A 1 192 ? -7.691 -1.874 -13.883 1 91.31 192 ASN A C 1
ATOM 1539 O O . ASN A 1 192 ? -6.727 -2.195 -14.578 1 91.31 192 ASN A O 1
ATOM 1543 N N . GLU A 1 193 ? -7.887 -0.667 -13.43 1 87 193 GLU A N 1
ATOM 1544 C CA . GLU A 1 193 ? -6.977 0.428 -13.742 1 87 193 GLU A CA 1
ATOM 1545 C C . GLU A 1 193 ? -5.562 0.133 -13.25 1 87 193 GLU A C 1
ATOM 1547 O O . GLU A 1 193 ? -4.586 0.428 -13.938 1 87 193 GLU A O 1
ATOM 1552 N N . ALA A 1 194 ? -5.457 -0.429 -12.062 1 86.25 194 ALA A N 1
ATOM 1553 C CA . ALA A 1 194 ? -4.152 -0.752 -11.492 1 86.25 194 ALA A CA 1
ATOM 1554 C C . ALA A 1 194 ? -3.393 -1.737 -12.375 1 86.25 194 ALA A C 1
ATOM 1556 O O . ALA A 1 194 ? -2.199 -1.558 -12.633 1 86.25 194 ALA A O 1
ATOM 1557 N N . PHE A 1 195 ? -4.039 -2.744 -12.875 1 91.88 195 PHE A N 1
ATOM 1558 C CA . PHE A 1 195 ? -3.379 -3.742 -13.703 1 91.88 195 PHE A CA 1
ATOM 1559 C C . PHE A 1 195 ? -3.096 -3.184 -15.094 1 91.88 195 PHE A C 1
ATOM 1561 O O . PHE A 1 195 ? -2.076 -3.514 -15.703 1 91.88 195 PHE A O 1
ATOM 1568 N N . GLU A 1 196 ? -3.979 -2.299 -15.656 1 91.62 196 GLU A N 1
ATOM 1569 C CA . GLU A 1 196 ? -3.705 -1.616 -16.922 1 91.62 196 GLU A CA 1
ATOM 1570 C C . GLU A 1 196 ? -2.455 -0.746 -16.812 1 91.62 196 GLU A C 1
ATOM 1572 O O . GLU A 1 196 ? -1.568 -0.822 -17.672 1 91.62 196 GLU A O 1
ATOM 1577 N N . GLU A 1 197 ? -2.375 0.044 -15.75 1 86.19 197 GLU A N 1
ATOM 1578 C CA . GLU A 1 197 ? -1.258 0.964 -15.562 1 86.19 197 GLU A CA 1
ATOM 1579 C C . GLU A 1 197 ? 0.055 0.208 -15.383 1 86.19 197 GLU A C 1
ATOM 1581 O O . GLU A 1 197 ? 1.112 0.679 -15.805 1 86.19 197 GLU A O 1
ATOM 1586 N N . ALA A 1 198 ? -0.062 -1.021 -14.812 1 87.31 198 ALA A N 1
ATOM 1587 C CA . ALA A 1 198 ? 1.12 -1.849 -14.586 1 87.31 198 ALA A CA 1
ATOM 1588 C C . ALA A 1 198 ? 1.489 -2.625 -15.852 1 87.31 198 ALA A C 1
ATOM 1590 O O . ALA A 1 198 ? 2.533 -3.279 -15.898 1 87.31 198 ALA A O 1
ATOM 1591 N N . GLY A 1 199 ? 0.649 -2.621 -16.875 1 89.94 199 GLY A N 1
ATOM 1592 C CA . GLY A 1 199 ? 0.89 -3.385 -18.094 1 89.94 199 GLY A CA 1
ATOM 1593 C C . GLY A 1 199 ? 0.652 -4.875 -17.922 1 89.94 199 GLY A C 1
ATOM 1594 O O . GLY A 1 199 ? 1.291 -5.691 -18.578 1 89.94 199 GLY A O 1
ATOM 1595 N N . LEU A 1 200 ? -0.167 -5.227 -16.969 1 89.56 200 LEU A N 1
ATOM 1596 C CA . LEU A 1 200 ? -0.385 -6.629 -16.625 1 89.56 200 LEU A CA 1
ATOM 1597 C C . LEU A 1 200 ? -1.826 -7.039 -16.906 1 89.56 200 LEU A C 1
ATOM 1599 O O . LEU A 1 200 ? -2.283 -8.086 -16.438 1 89.56 200 LEU A O 1
ATOM 1603 N N . ALA A 1 201 ? -2.562 -6.242 -17.656 1 90.56 201 ALA A N 1
ATOM 1604 C CA . ALA A 1 201 ? -3.965 -6.547 -17.922 1 90.56 201 ALA A CA 1
ATOM 1605 C C . ALA A 1 201 ? -4.09 -7.699 -18.922 1 90.56 201 ALA A C 1
ATOM 1607 O O . ALA A 1 201 ? -3.223 -7.887 -19.781 1 90.56 201 ALA A O 1
ATOM 1608 N N . MET B 1 1 ? 18.766 -14.992 -9.352 1 90.56 1 MET B N 1
ATOM 1609 C CA . MET B 1 1 ? 17.781 -15.008 -8.273 1 90.56 1 MET B CA 1
ATOM 1610 C C . MET B 1 1 ? 18.422 -14.641 -6.941 1 90.56 1 MET B C 1
ATOM 1612 O O . MET B 1 1 ? 19.641 -14.805 -6.762 1 90.56 1 MET B O 1
ATOM 1616 N N . ARG B 1 2 ? 17.719 -13.977 -6.098 1 90.88 2 ARG B N 1
ATOM 1617 C CA . ARG B 1 2 ? 18.188 -13.734 -4.734 1 90.88 2 ARG B CA 1
ATOM 1618 C C . ARG B 1 2 ? 17.609 -14.773 -3.771 1 90.88 2 ARG B C 1
ATOM 1620 O O . ARG B 1 2 ? 16.406 -14.984 -3.729 1 90.88 2 ARG B O 1
ATOM 1627 N N . LEU B 1 3 ? 18.516 -15.406 -3.045 1 93.81 3 LEU B N 1
ATOM 1628 C CA . LEU B 1 3 ? 18.109 -16.406 -2.066 1 93.81 3 LEU B CA 1
ATOM 1629 C C . LEU B 1 3 ? 18.203 -15.852 -0.65 1 93.81 3 LEU B C 1
ATOM 1631 O O . LEU B 1 3 ? 19.156 -15.156 -0.309 1 93.81 3 LEU B O 1
ATOM 1635 N N . GLU B 1 4 ? 17.219 -16.062 0.103 1 92.12 4 GLU B N 1
ATOM 1636 C CA . GLU B 1 4 ? 17.188 -15.711 1.521 1 92.12 4 GLU B CA 1
ATOM 1637 C C . GLU B 1 4 ? 17.031 -16.953 2.387 1 92.12 4 GLU B C 1
ATOM 1639 O O . GLU B 1 4 ? 16 -17.641 2.311 1 92.12 4 GLU B O 1
ATOM 1644 N N . ALA B 1 5 ? 17.953 -17.172 3.234 1 91.56 5 ALA B N 1
ATOM 1645 C CA . ALA B 1 5 ? 17.938 -18.375 4.059 1 91.56 5 ALA B CA 1
ATOM 1646 C C . ALA B 1 5 ? 16.797 -18.344 5.062 1 91.56 5 ALA B C 1
ATOM 1648 O O . ALA B 1 5 ? 16.422 -17.266 5.559 1 91.56 5 ALA B O 1
ATOM 1649 N N . THR B 1 6 ? 16.203 -19.484 5.25 1 92 6 THR B N 1
ATOM 1650 C CA . THR B 1 6 ? 15.188 -19.625 6.293 1 92 6 THR B CA 1
ATOM 1651 C C . THR B 1 6 ? 15.766 -20.359 7.504 1 92 6 THR B C 1
ATOM 1653 O O . THR B 1 6 ? 16.953 -20.672 7.539 1 92 6 THR B O 1
ATOM 1656 N N . ALA B 1 7 ? 14.984 -20.578 8.531 1 87.69 7 ALA B N 1
ATOM 1657 C CA . ALA B 1 7 ? 15.43 -21.266 9.742 1 87.69 7 ALA B CA 1
ATOM 1658 C C . ALA B 1 7 ? 15.742 -22.734 9.453 1 87.69 7 ALA B C 1
ATOM 1660 O O . ALA B 1 7 ? 16.562 -23.344 10.141 1 87.69 7 ALA B O 1
ATOM 1661 N N . LYS B 1 8 ? 15.125 -23.219 8.453 1 88.31 8 LYS B N 1
ATOM 1662 C CA . LYS B 1 8 ? 15.344 -24.609 8.07 1 88.31 8 LYS B CA 1
ATOM 1663 C C . LYS B 1 8 ? 16.547 -24.75 7.141 1 88.31 8 LYS B C 1
ATOM 1665 O O . LYS B 1 8 ? 16.719 -23.953 6.215 1 88.31 8 LYS B O 1
ATOM 1670 N N . GLU B 1 9 ? 17.156 -25.719 7.469 1 87.56 9 GLU B N 1
ATOM 1671 C CA . GLU B 1 9 ? 18.359 -25.953 6.676 1 87.56 9 GLU B CA 1
ATOM 1672 C C . GLU B 1 9 ? 18.016 -26.25 5.219 1 87.56 9 GLU B C 1
ATOM 1674 O O . GLU B 1 9 ? 17.047 -26.953 4.934 1 87.56 9 GLU B O 1
ATOM 1679 N N . ASP B 1 10 ? 18.688 -25.594 4.301 1 88.69 10 ASP B N 1
ATOM 1680 C CA . ASP B 1 10 ? 18.609 -25.828 2.861 1 88.69 10 ASP B CA 1
ATOM 1681 C C . ASP B 1 10 ? 17.266 -25.359 2.295 1 88.69 10 ASP B C 1
ATOM 1683 O O . ASP B 1 10 ? 16.797 -25.891 1.287 1 88.69 10 ASP B O 1
ATOM 1687 N N . GLU B 1 11 ? 16.547 -24.688 3.059 1 91.12 11 GLU B N 1
ATOM 1688 C CA . GLU B 1 11 ? 15.336 -24.047 2.574 1 91.12 11 GLU B CA 1
ATOM 1689 C C . GLU B 1 11 ? 15.523 -22.547 2.428 1 91.12 11 GLU B C 1
ATOM 1691 O O . GLU B 1 11 ? 16.078 -21.891 3.312 1 91.12 11 GLU B O 1
ATOM 1696 N N . TYR B 1 12 ? 15.133 -22.078 1.257 1 94.81 12 TYR B N 1
ATOM 1697 C CA . TYR B 1 12 ? 15.336 -20.656 0.973 1 94.81 12 TYR B CA 1
ATOM 1698 C C . TYR B 1 12 ? 14.055 -20.016 0.473 1 94.81 12 TYR B C 1
ATOM 1700 O O . TYR B 1 12 ? 13.227 -20.672 -0.161 1 94.81 12 TYR B O 1
ATOM 1708 N N . LYS B 1 13 ? 13.859 -18.797 0.851 1 94.06 13 LYS B N 1
ATOM 1709 C CA . LYS B 1 13 ? 12.969 -17.938 0.079 1 94.06 13 LYS B CA 1
ATOM 1710 C C . LYS B 1 13 ? 13.633 -17.469 -1.214 1 94.06 13 LYS B C 1
ATOM 1712 O O . LYS B 1 13 ? 14.742 -16.922 -1.188 1 94.06 13 LYS B O 1
ATOM 1717 N N . VAL B 1 14 ? 12.969 -17.719 -2.266 1 95.88 14 VAL B N 1
ATOM 1718 C CA . VAL B 1 14 ? 13.547 -17.375 -3.561 1 95.88 14 VAL B CA 1
ATOM 1719 C C . VAL B 1 14 ? 12.852 -16.141 -4.133 1 95.88 14 VAL B C 1
ATOM 1721 O O . VAL B 1 14 ? 11.625 -16.109 -4.266 1 95.88 14 VAL B O 1
ATOM 1724 N N . TRP B 1 15 ? 13.609 -15.117 -4.406 1 94.69 15 TRP B N 1
ATOM 1725 C CA . TRP B 1 15 ? 13.141 -13.906 -5.066 1 94.69 15 TRP B CA 1
ATOM 1726 C C . TRP B 1 15 ? 13.547 -13.891 -6.535 1 94.69 15 TRP B C 1
ATOM 1728 O O . TRP B 1 15 ? 14.695 -13.57 -6.863 1 94.69 15 TRP B O 1
ATOM 1738 N N . MET B 1 16 ? 12.602 -14.148 -7.387 1 95.5 16 MET B N 1
ATOM 1739 C CA . MET B 1 16 ? 12.93 -14.273 -8.805 1 95.5 16 MET B CA 1
ATOM 1740 C C . MET B 1 16 ? 12.445 -13.055 -9.578 1 95.5 16 MET B C 1
ATOM 1742 O O . MET B 1 16 ? 11.625 -12.281 -9.078 1 95.5 16 MET B O 1
ATOM 1746 N N . THR B 1 17 ? 12.992 -12.891 -10.781 1 94.81 17 THR B N 1
ATOM 1747 C CA . THR B 1 17 ? 12.562 -11.875 -11.734 1 94.81 17 THR B CA 1
ATOM 1748 C C . THR B 1 17 ? 11.602 -12.469 -12.758 1 94.81 17 THR B C 1
ATOM 1750 O O . THR B 1 17 ? 11.383 -13.68 -12.789 1 94.81 17 THR B O 1
ATOM 1753 N N . ASP B 1 18 ? 10.984 -11.625 -13.562 1 95.25 18 ASP B N 1
ATOM 1754 C CA . ASP B 1 18 ? 10.102 -12.117 -14.625 1 95.25 18 ASP B CA 1
ATOM 1755 C C . ASP B 1 18 ? 10.883 -12.945 -15.641 1 95.25 18 ASP B C 1
ATOM 1757 O O . ASP B 1 18 ? 10.344 -13.898 -16.203 1 95.25 18 ASP B O 1
ATOM 1761 N N . ALA B 1 19 ? 12.078 -12.555 -15.898 1 96.88 19 ALA B N 1
ATOM 1762 C CA . ALA B 1 19 ? 12.914 -13.328 -16.812 1 96.88 19 ALA B CA 1
ATOM 1763 C C . ALA B 1 19 ? 13.141 -14.742 -16.281 1 96.88 19 ALA B C 1
ATOM 1765 O O . ALA B 1 19 ? 13.062 -15.711 -17.031 1 96.88 19 ALA B O 1
ATOM 1766 N N . GLU B 1 20 ? 13.398 -14.828 -15.016 1 97.94 20 GLU B N 1
ATOM 1767 C CA . GLU B 1 20 ? 13.625 -16.141 -14.398 1 97.94 20 GLU B CA 1
ATOM 1768 C C . GLU B 1 20 ? 12.336 -16.953 -14.359 1 97.94 20 GLU B C 1
ATOM 1770 O O . GLU B 1 20 ? 12.359 -18.172 -14.555 1 97.94 20 GLU B O 1
ATOM 1775 N N . LEU B 1 21 ? 11.227 -16.312 -14.133 1 98.44 21 LEU B N 1
ATOM 1776 C CA . LEU B 1 21 ? 9.938 -16.984 -14.203 1 98.44 21 LEU B CA 1
ATOM 1777 C C . LEU B 1 21 ? 9.688 -17.531 -15.609 1 98.44 21 LEU B C 1
ATOM 1779 O O . LEU B 1 21 ? 9.188 -18.641 -15.766 1 98.44 21 LEU B O 1
ATOM 1783 N N . THR B 1 22 ? 10.039 -16.766 -16.594 1 98.31 22 THR B N 1
ATOM 1784 C CA . THR B 1 22 ? 9.906 -17.203 -17.969 1 98.31 22 THR B CA 1
ATOM 1785 C C . THR B 1 22 ? 10.773 -18.438 -18.234 1 98.31 22 THR B C 1
ATOM 1787 O O . THR B 1 22 ? 10.352 -19.359 -18.938 1 98.31 22 THR B O 1
ATOM 1790 N N . GLU B 1 23 ? 11.992 -18.422 -17.672 1 98.38 23 GLU B N 1
ATOM 1791 C CA . GLU B 1 23 ? 12.852 -19.594 -17.812 1 98.38 23 GLU B CA 1
ATOM 1792 C C . GLU B 1 23 ? 12.219 -20.828 -17.172 1 98.38 23 GLU B C 1
ATOM 1794 O O . GLU B 1 23 ? 12.344 -21.938 -17.703 1 98.38 23 GLU B O 1
ATOM 1799 N N . LEU B 1 24 ? 11.609 -20.641 -16.062 1 98.56 24 LEU B N 1
ATOM 1800 C CA . LEU B 1 24 ? 10.906 -21.734 -15.406 1 98.56 24 LEU B CA 1
ATOM 1801 C C . LEU B 1 24 ? 9.789 -22.281 -16.281 1 98.56 24 LEU B C 1
ATOM 1803 O O . LEU B 1 24 ? 9.641 -23.5 -16.422 1 98.56 24 LEU B O 1
ATOM 1807 N N . ARG B 1 25 ? 9.062 -21.422 -16.891 1 98.69 25 ARG B N 1
ATOM 1808 C CA . ARG B 1 25 ? 7.977 -21.828 -17.766 1 98.69 25 ARG B CA 1
ATOM 1809 C C . ARG B 1 25 ? 8.5 -22.656 -18.938 1 98.69 25 ARG B C 1
ATOM 1811 O O . ARG B 1 25 ? 7.895 -23.656 -19.328 1 98.69 25 ARG B O 1
ATOM 1818 N N . ARG B 1 26 ? 9.57 -22.203 -19.453 1 98.5 26 ARG B N 1
ATOM 1819 C CA . ARG B 1 26 ? 10.156 -22.891 -20.594 1 98.5 26 ARG B CA 1
ATOM 1820 C C . ARG B 1 26 ? 10.562 -24.312 -20.234 1 98.5 26 ARG B C 1
ATOM 1822 O O . ARG B 1 26 ? 10.586 -25.188 -21.094 1 98.5 26 ARG B O 1
ATOM 1829 N N . ALA B 1 27 ? 10.844 -24.516 -19 1 98.69 27 ALA B N 1
ATOM 1830 C CA . ALA B 1 27 ? 11.328 -25.812 -18.531 1 98.69 27 ALA B CA 1
ATOM 1831 C C . ALA B 1 27 ? 10.164 -26.75 -18.234 1 98.69 27 ALA B C 1
ATOM 1833 O O . ALA B 1 27 ? 10.375 -27.922 -17.906 1 98.69 27 ALA B O 1
ATOM 1834 N N . ALA B 1 28 ? 8.914 -26.312 -18.281 1 98.62 28 ALA B N 1
ATOM 1835 C CA . ALA B 1 28 ? 7.754 -27.141 -18 1 98.62 28 ALA B CA 1
ATOM 1836 C C . ALA B 1 28 ? 7.66 -28.312 -18.984 1 98.62 28 ALA B C 1
ATOM 1838 O O . ALA B 1 28 ? 7.887 -28.125 -20.188 1 98.62 28 ALA B O 1
ATOM 1839 N N . ALA B 1 29 ? 7.27 -29.438 -18.5 1 97.81 29 ALA B N 1
ATOM 1840 C CA . ALA B 1 29 ? 7.27 -30.656 -19.312 1 97.81 29 ALA B CA 1
ATOM 1841 C C . ALA B 1 29 ? 5.992 -30.75 -20.156 1 97.81 29 ALA B C 1
ATOM 1843 O O . ALA B 1 29 ? 5.926 -31.547 -21.094 1 97.81 29 ALA B O 1
ATOM 1844 N N . SER B 1 30 ? 4.969 -30.078 -19.828 1 98.06 30 SER B N 1
ATOM 1845 C CA . SER B 1 30 ? 3.682 -30.125 -20.516 1 98.06 30 SER B CA 1
ATOM 1846 C C . SER B 1 30 ? 2.947 -28.781 -20.391 1 98.06 30 SER B C 1
ATOM 1848 O O . SER B 1 30 ? 3.354 -27.922 -19.625 1 98.06 30 SER B O 1
ATOM 1850 N N . HIS B 1 31 ? 1.92 -28.656 -21.172 1 97.56 31 HIS B N 1
ATOM 1851 C CA . HIS B 1 31 ? 1.076 -27.484 -21.062 1 97.56 31 HIS B CA 1
ATOM 1852 C C . HIS B 1 31 ? 0.448 -27.359 -19.688 1 97.56 31 HIS B C 1
ATOM 1854 O O . HIS B 1 31 ? 0.322 -26.266 -19.141 1 97.56 31 HIS B O 1
ATOM 1860 N N . ARG B 1 32 ? 0.086 -28.5 -19.172 1 97.88 32 ARG B N 1
ATOM 1861 C CA . ARG B 1 32 ? -0.473 -28.516 -17.828 1 97.88 32 ARG B CA 1
ATOM 1862 C C . ARG B 1 32 ? 0.526 -27.969 -16.812 1 97.88 32 ARG B C 1
ATOM 1864 O O . ARG B 1 32 ? 0.176 -27.125 -15.977 1 97.88 32 ARG B O 1
ATOM 1871 N N . ASP B 1 33 ? 1.753 -28.422 -16.906 1 98.56 33 ASP B N 1
ATOM 1872 C CA . ASP B 1 33 ? 2.787 -27.984 -15.977 1 98.56 33 ASP B CA 1
ATOM 1873 C C . ASP B 1 33 ? 3.074 -26.5 -16.109 1 98.56 33 ASP B C 1
ATOM 1875 O O . ASP B 1 33 ? 3.309 -25.812 -15.117 1 98.56 33 ASP B O 1
ATOM 1879 N N . ASP B 1 34 ? 3.031 -26.047 -17.375 1 98.75 34 ASP B N 1
ATOM 1880 C CA . ASP B 1 34 ? 3.215 -24.625 -17.609 1 98.75 34 ASP B CA 1
ATOM 1881 C C . ASP B 1 34 ? 2.086 -23.812 -16.969 1 98.75 34 ASP B C 1
ATOM 1883 O O . ASP B 1 34 ? 2.326 -22.75 -16.406 1 98.75 34 ASP B O 1
ATOM 1887 N N . LEU B 1 35 ? 0.884 -24.266 -17.062 1 98.69 35 LEU B N 1
ATOM 1888 C CA . LEU B 1 35 ? -0.255 -23.578 -16.469 1 98.69 35 LEU B CA 1
ATOM 1889 C C . LEU B 1 35 ? -0.12 -23.516 -14.945 1 98.69 35 LEU B C 1
ATOM 1891 O O . LEU B 1 35 ? -0.498 -22.516 -14.328 1 98.69 35 LEU B O 1
ATOM 1895 N N . VAL B 1 36 ? 0.404 -24.578 -14.359 1 98.81 36 VAL B N 1
ATOM 1896 C CA . VAL B 1 36 ? 0.652 -24.562 -12.922 1 98.81 36 VAL B CA 1
ATOM 1897 C C . VAL B 1 36 ? 1.583 -23.406 -12.562 1 98.81 36 VAL B C 1
ATOM 1899 O O . VAL B 1 36 ? 1.31 -22.656 -11.625 1 98.81 36 VAL B O 1
ATOM 1902 N N . ILE B 1 37 ? 2.641 -23.219 -13.352 1 98.94 37 ILE B N 1
ATOM 1903 C CA . ILE B 1 37 ? 3.604 -22.141 -13.109 1 98.94 37 ILE B CA 1
ATOM 1904 C C . ILE B 1 37 ? 2.93 -20.797 -13.312 1 98.94 37 ILE B C 1
ATOM 1906 O O . ILE B 1 37 ? 3.111 -19.875 -12.508 1 98.94 37 ILE B O 1
ATOM 1910 N N . GLN B 1 38 ? 2.121 -20.656 -14.32 1 98.88 38 GLN B N 1
ATOM 1911 C CA . GLN B 1 38 ? 1.453 -19.391 -14.625 1 98.88 38 GLN B CA 1
ATOM 1912 C C . GLN B 1 38 ? 0.457 -19.016 -13.539 1 98.88 38 GLN B C 1
ATOM 1914 O O . GLN B 1 38 ? 0.4 -17.859 -13.109 1 98.88 38 GLN B O 1
ATOM 1919 N N . LEU B 1 39 ? -0.304 -19.953 -13.055 1 98.81 39 LEU B N 1
ATOM 1920 C CA . LEU B 1 39 ? -1.317 -19.719 -12.031 1 98.81 39 LEU B CA 1
ATOM 1921 C C . LEU B 1 39 ? -0.673 -19.266 -10.719 1 98.81 39 LEU B C 1
ATOM 1923 O O . LEU B 1 39 ? -1.199 -18.391 -10.031 1 98.81 39 LEU B O 1
ATOM 1927 N N . GLY B 1 40 ? 0.457 -19.812 -10.43 1 98.56 40 GLY B N 1
ATOM 1928 C CA . GLY B 1 40 ? 1.19 -19.375 -9.258 1 98.56 40 GLY B CA 1
ATOM 1929 C C . GLY B 1 40 ? 1.875 -18.031 -9.445 1 98.56 40 GLY B C 1
ATOM 1930 O O . GLY B 1 40 ? 1.732 -17.125 -8.609 1 98.56 40 GLY B O 1
ATOM 1931 N N . GLY B 1 41 ? 2.547 -17.844 -10.57 1 98.44 41 GLY B N 1
ATOM 1932 C CA . GLY B 1 41 ? 3.469 -16.75 -10.758 1 98.44 41 GLY B CA 1
ATOM 1933 C C . GLY B 1 41 ? 2.789 -15.484 -11.266 1 98.44 41 GLY B C 1
ATOM 1934 O O . GLY B 1 41 ? 3.268 -14.375 -11.016 1 98.44 41 GLY B O 1
ATOM 1935 N N . TYR B 1 42 ? 1.704 -15.633 -12.047 1 98.44 42 TYR B N 1
ATOM 1936 C CA . TYR B 1 42 ? 1.086 -14.461 -12.664 1 98.44 42 TYR B CA 1
ATOM 1937 C C . TYR B 1 42 ? -0.264 -14.156 -12.031 1 98.44 42 TYR B C 1
ATOM 1939 O O . TYR B 1 42 ? -0.75 -13.031 -12.102 1 98.44 42 TYR B O 1
ATOM 1947 N N . VAL B 1 43 ? -0.893 -15.172 -11.375 1 98.5 43 VAL B N 1
ATOM 1948 C CA . VAL B 1 43 ? -2.227 -15 -10.805 1 98.5 43 VAL B CA 1
ATOM 1949 C C . VAL B 1 43 ? -2.148 -15.031 -9.281 1 98.5 43 VAL B C 1
ATOM 1951 O O . VAL B 1 43 ? -3.059 -14.555 -8.594 1 98.5 43 VAL B O 1
ATOM 1954 N N . GLY B 1 44 ? -1.077 -15.594 -8.742 1 97.88 44 GLY B N 1
ATOM 1955 C CA . GLY B 1 44 ? -0.802 -15.547 -7.316 1 97.88 44 GLY B CA 1
ATOM 1956 C C . GLY B 1 44 ? -1.528 -16.625 -6.535 1 97.88 44 GLY B C 1
ATOM 1957 O O . GLY B 1 44 ? -1.835 -16.453 -5.355 1 97.88 44 GLY B O 1
ATOM 1958 N N . LEU B 1 45 ? -1.824 -17.781 -7.152 1 97.81 45 LEU B N 1
ATOM 1959 C CA . LEU B 1 45 ? -2.539 -18.844 -6.453 1 97.81 45 LEU B CA 1
ATOM 1960 C C . LEU B 1 45 ? -1.596 -19.625 -5.555 1 97.81 45 LEU B C 1
ATOM 1962 O O . LEU B 1 45 ? -0.444 -19.875 -5.918 1 97.81 45 LEU B O 1
ATOM 1966 N N . ARG B 1 46 ? -2.115 -20.047 -4.457 1 96.5 46 ARG B N 1
ATOM 1967 C CA . ARG B 1 46 ? -1.431 -21.016 -3.613 1 96.5 46 ARG B CA 1
ATOM 1968 C C . ARG B 1 46 ? -1.541 -22.422 -4.195 1 96.5 46 ARG B C 1
ATOM 1970 O O . ARG B 1 46 ? -2.441 -22.703 -4.992 1 96.5 46 ARG B O 1
ATOM 1977 N N . ALA B 1 47 ? -0.734 -23.328 -3.656 1 97.19 47 ALA B N 1
ATOM 1978 C CA . ALA B 1 47 ? -0.68 -24.688 -4.191 1 97.19 47 ALA B CA 1
ATOM 1979 C C . ALA B 1 47 ? -2.016 -25.406 -4.008 1 97.19 47 ALA B C 1
ATOM 1981 O O . ALA B 1 47 ? -2.451 -26.156 -4.887 1 97.19 47 ALA B O 1
ATOM 1982 N N . PHE B 1 48 ? -2.674 -25.234 -2.891 1 96.06 48 PHE B N 1
ATOM 1983 C CA . PHE B 1 48 ? -3.902 -25.969 -2.607 1 96.06 48 PHE B CA 1
ATOM 1984 C C . PHE B 1 48 ? -5.07 -25.391 -3.4 1 96.06 48 PHE B C 1
ATOM 1986 O O . PHE B 1 48 ? -6.117 -26.031 -3.523 1 96.06 48 PHE B O 1
ATOM 1993 N N . GLU B 1 49 ? -4.918 -24.203 -3.893 1 97 49 GLU B N 1
ATOM 1994 C CA . GLU B 1 49 ? -5.992 -23.547 -4.641 1 97 49 GLU B CA 1
ATOM 1995 C C . GLU B 1 49 ? -6.016 -24.016 -6.094 1 97 49 GLU B C 1
ATOM 1997 O O . GLU B 1 49 ? -7.07 -24.047 -6.727 1 97 49 GLU B O 1
ATOM 2002 N N . ILE B 1 50 ? -4.906 -24.453 -6.633 1 98.19 50 ILE B N 1
ATOM 2003 C CA . ILE B 1 50 ? -4.742 -24.703 -8.062 1 98.19 50 ILE B CA 1
ATOM 2004 C C . ILE B 1 50 ? -5.625 -25.891 -8.477 1 98.19 50 ILE B C 1
ATOM 2006 O O . ILE B 1 50 ? -6.352 -25.797 -9.469 1 98.19 50 ILE B O 1
ATOM 2010 N N . PRO B 1 51 ? -5.73 -26.906 -7.688 1 97.69 51 PRO B N 1
ATOM 2011 C CA . PRO B 1 51 ? -6.574 -28.031 -8.078 1 97.69 51 PRO B CA 1
ATOM 2012 C C . PRO B 1 51 ? -8.062 -27.688 -8.062 1 97.69 51 PRO B C 1
ATOM 2014 O O . PRO B 1 51 ? -8.875 -28.438 -8.609 1 97.69 51 PRO B O 1
ATOM 2017 N N . GLN B 1 52 ? -8.453 -26.594 -7.434 1 96.75 52 GLN B N 1
ATOM 2018 C CA . GLN B 1 52 ? -9.852 -26.203 -7.32 1 96.75 52 GLN B CA 1
ATOM 2019 C C . GLN B 1 52 ? -10.352 -25.562 -8.609 1 96.75 52 GLN B C 1
ATOM 2021 O O . GLN B 1 52 ? -11.555 -25.406 -8.812 1 96.75 52 GLN B O 1
ATOM 2026 N N . ILE B 1 53 ? -9.469 -25.156 -9.461 1 98.38 53 ILE B N 1
ATOM 2027 C CA . ILE B 1 53 ? -9.812 -24.266 -10.57 1 98.38 53 ILE B CA 1
ATOM 2028 C C . ILE B 1 53 ? -10.406 -25.094 -11.719 1 98.38 53 ILE B C 1
ATOM 2030 O O . ILE B 1 53 ? -9.812 -26.078 -12.148 1 98.38 53 ILE B O 1
ATOM 2034 N N . CYS B 1 54 ? -11.562 -24.656 -12.18 1 98.44 54 CYS B N 1
ATOM 2035 C CA . CYS B 1 54 ? -12.258 -25.188 -13.344 1 98.44 54 CYS B CA 1
ATOM 2036 C C . CYS B 1 54 ? -12.492 -24.109 -14.391 1 98.44 54 CYS B C 1
ATOM 2038 O O . CYS B 1 54 ? -12.438 -22.922 -14.086 1 98.44 54 CYS B O 1
ATOM 2040 N N . PRO B 1 55 ? -12.719 -24.594 -15.672 1 98.44 55 PRO B N 1
ATOM 2041 C CA . PRO B 1 55 ? -13.008 -23.594 -16.703 1 98.44 55 PRO B CA 1
ATOM 2042 C C . PRO B 1 55 ? -14.164 -22.672 -16.312 1 98.44 55 PRO B C 1
ATOM 2044 O O . PRO B 1 55 ? -14.148 -21.484 -16.656 1 98.44 55 PRO B O 1
ATOM 2047 N N . LYS B 1 56 ? -15.109 -23.078 -15.523 1 98.25 56 LYS B N 1
ATOM 2048 C CA . LYS B 1 56 ? -16.266 -22.281 -15.141 1 98.25 56 LYS B CA 1
ATOM 2049 C C . LYS B 1 56 ? -15.859 -21.125 -14.234 1 98.25 56 LYS B C 1
ATOM 2051 O O . LYS B 1 56 ? -16.641 -20.188 -14.023 1 98.25 56 LYS B O 1
ATOM 2056 N N . HIS B 1 57 ? -14.734 -21.234 -13.617 1 98.62 57 HIS B N 1
ATOM 2057 C CA . HIS B 1 57 ? -14.289 -20.219 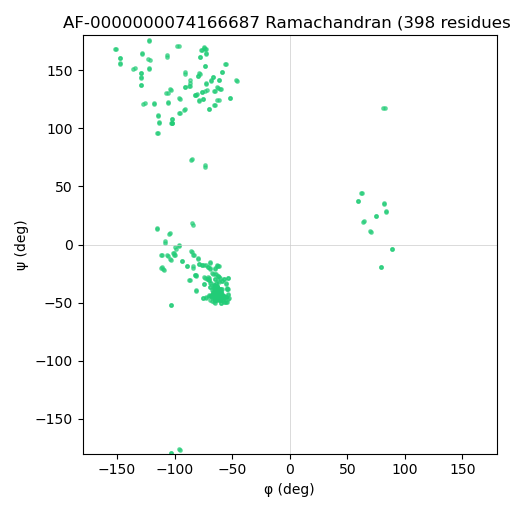-12.664 1 98.62 57 HIS B CA 1
ATOM 2058 C C . HIS B 1 57 ? -13.695 -19.016 -13.383 1 98.62 57 HIS B C 1
ATOM 2060 O O . HIS B 1 57 ? -13.438 -17.984 -12.758 1 98.62 57 HIS B O 1
ATOM 2066 N N . VAL B 1 58 ? -13.43 -19.125 -14.711 1 98.56 58 VAL B N 1
ATOM 2067 C CA . VAL B 1 58 ? -12.977 -18 -15.516 1 98.56 58 VAL B CA 1
ATOM 2068 C C . VAL B 1 58 ? -14.164 -17.109 -15.875 1 98.56 58 VAL B C 1
ATOM 2070 O O . VAL B 1 58 ? -15.156 -17.578 -16.438 1 98.56 58 VAL B O 1
ATOM 2073 N N . LYS B 1 59 ? -14.008 -15.852 -15.508 1 96.94 59 LYS B N 1
ATOM 2074 C CA . LYS B 1 59 ? -15.102 -14.922 -15.758 1 96.94 59 LYS B CA 1
ATOM 2075 C C . LYS B 1 59 ? -14.602 -13.664 -16.469 1 96.94 59 LYS B C 1
ATOM 2077 O O . LYS B 1 59 ? -13.539 -13.148 -16.141 1 96.94 59 LYS B O 1
ATOM 2082 N N . ARG B 1 60 ? -15.367 -13.281 -17.406 1 96.38 60 ARG B N 1
ATOM 2083 C CA . ARG B 1 60 ? -15.125 -11.977 -18.031 1 96.38 60 ARG B CA 1
ATOM 2084 C C . ARG B 1 60 ? -15.844 -10.867 -17.266 1 96.38 60 ARG B C 1
ATOM 2086 O O . ARG B 1 60 ? -16.984 -11.039 -16.828 1 96.38 60 ARG B O 1
ATOM 2093 N N . THR B 1 61 ? -15.148 -9.773 -17.062 1 94.44 61 THR B N 1
ATOM 2094 C CA . THR B 1 61 ? -15.766 -8.68 -16.312 1 94.44 61 THR B CA 1
ATOM 2095 C C . THR B 1 61 ? -16.828 -7.984 -17.141 1 94.44 61 THR B C 1
ATOM 2097 O O . THR B 1 61 ? -16.938 -8.211 -18.344 1 94.44 61 THR B O 1
ATOM 2100 N N . GLU B 1 62 ? -17.578 -7.16 -16.453 1 90.06 62 GLU B N 1
ATOM 2101 C CA . GLU B 1 62 ? -18.719 -6.5 -17.094 1 90.06 62 GLU B CA 1
ATOM 2102 C C . GLU B 1 62 ? -18.25 -5.574 -18.219 1 90.06 62 GLU B C 1
ATOM 2104 O O . GLU B 1 62 ? -18.953 -5.426 -19.219 1 90.06 62 GLU B O 1
ATOM 2109 N N . ASP B 1 63 ? -17.172 -4.984 -18.125 1 88.12 63 ASP B N 1
ATOM 2110 C CA . ASP B 1 63 ? -16.641 -4.07 -19.141 1 88.12 63 ASP B CA 1
ATOM 2111 C C . ASP B 1 63 ? -16.203 -4.832 -20.391 1 88.12 63 ASP B C 1
ATOM 2113 O O . ASP B 1 63 ? -15.977 -4.23 -21.438 1 88.12 63 ASP B O 1
ATOM 2117 N N . GLY B 1 64 ? -15.969 -6.129 -20.281 1 91.88 64 GLY B N 1
ATOM 2118 C CA . GLY B 1 64 ? -15.656 -6.984 -21.422 1 91.88 64 GLY B CA 1
ATOM 2119 C C . GLY B 1 64 ? -14.172 -7.055 -21.719 1 91.88 64 GLY B C 1
ATOM 2120 O O . GLY B 1 64 ? -13.75 -7.82 -22.594 1 91.88 64 GLY B O 1
ATOM 2121 N N . ASP B 1 65 ? -13.344 -6.309 -21.016 1 93.94 65 ASP B N 1
ATOM 2122 C CA . ASP B 1 65 ? -11.953 -6.145 -21.406 1 93.94 65 ASP B CA 1
ATOM 2123 C C . ASP B 1 65 ? -11.016 -6.832 -20.422 1 93.94 65 ASP B C 1
ATOM 2125 O O . ASP B 1 65 ? -9.812 -6.93 -20.656 1 93.94 65 ASP B O 1
ATOM 2129 N N . HIS B 1 66 ? -11.609 -7.277 -19.297 1 96.94 66 HIS B N 1
ATOM 2130 C CA . HIS B 1 66 ? -10.789 -7.879 -18.25 1 96.94 66 HIS B CA 1
ATOM 2131 C C . HIS B 1 66 ? -11.336 -9.234 -17.828 1 96.94 66 HIS B C 1
ATOM 2133 O O . HIS B 1 66 ? -12.469 -9.586 -18.172 1 96.94 66 HIS B O 1
ATOM 2139 N N . TYR B 1 67 ? -10.508 -10.008 -17.141 1 97.81 67 TYR B N 1
ATOM 2140 C CA . TYR B 1 67 ? -10.906 -11.328 -16.672 1 97.81 67 TYR B CA 1
ATOM 2141 C C . TYR B 1 67 ? -10.609 -11.484 -15.18 1 97.81 67 TYR B C 1
ATOM 2143 O O . TYR B 1 67 ? -9.703 -10.836 -14.648 1 97.81 67 TYR B O 1
ATOM 2151 N N . ARG B 1 68 ? -11.438 -12.25 -14.539 1 98.38 68 ARG B N 1
ATOM 2152 C CA . ARG B 1 68 ? -11.227 -12.703 -13.164 1 98.38 68 ARG B CA 1
ATOM 2153 C C . ARG B 1 68 ? -11.234 -14.227 -13.086 1 98.38 68 ARG B C 1
ATOM 2155 O O . ARG B 1 68 ? -11.797 -14.898 -13.945 1 98.38 68 ARG B O 1
ATOM 2162 N N . LEU B 1 69 ? -10.508 -14.742 -12.102 1 98.56 69 LEU B N 1
ATOM 2163 C CA . LEU B 1 69 ? -10.539 -16.156 -11.773 1 98.56 69 LEU B CA 1
ATOM 2164 C C . LEU B 1 69 ? -11.133 -16.375 -10.383 1 98.56 69 LEU B C 1
ATOM 2166 O O . LEU B 1 69 ? -10.523 -16 -9.375 1 98.56 69 LEU B O 1
ATOM 2170 N N . ARG B 1 70 ? -12.305 -16.953 -10.344 1 98 70 ARG B N 1
ATOM 2171 C CA . ARG B 1 70 ? -12.914 -17.266 -9.055 1 98 70 ARG B CA 1
ATOM 2172 C C . ARG B 1 70 ? -12.164 -18.391 -8.352 1 98 70 ARG B C 1
ATOM 2174 O O . ARG B 1 70 ? -12.023 -19.484 -8.898 1 98 70 ARG B O 1
ATOM 2181 N N . VAL B 1 71 ? -11.578 -18.094 -7.207 1 97.5 71 VAL B N 1
ATOM 2182 C CA . VAL B 1 71 ? -10.984 -19.094 -6.336 1 97.5 71 VAL B CA 1
ATOM 2183 C C . VAL B 1 71 ? -11.977 -19.5 -5.258 1 97.5 71 VAL B C 1
ATOM 2185 O O . VAL B 1 71 ? -12.297 -18.719 -4.367 1 97.5 71 VAL B O 1
ATOM 2188 N N . PRO B 1 72 ? -12.406 -20.688 -5.316 1 94.62 72 PRO B N 1
ATOM 2189 C CA . PRO B 1 72 ? -13.539 -21.078 -4.477 1 94.62 72 PRO B CA 1
ATOM 2190 C C . PRO B 1 72 ? -13.195 -21.078 -2.988 1 94.62 72 PRO B C 1
ATOM 2192 O O . PRO B 1 72 ? -13.992 -20.625 -2.162 1 94.62 72 PRO B O 1
ATOM 2195 N N . LYS B 1 73 ? -12.117 -21.672 -2.643 1 90.62 73 LYS B N 1
ATOM 2196 C CA . LYS B 1 73 ? -11.734 -21.797 -1.238 1 90.62 73 LYS B CA 1
ATOM 2197 C C . LYS B 1 73 ? -10.312 -21.281 -1.01 1 90.62 73 LYS B C 1
ATOM 2199 O O . LYS B 1 73 ? -9.375 -21.719 -1.678 1 90.62 73 LYS B O 1
ATOM 2204 N N . GLY B 1 74 ? -10.234 -20.25 -0.105 1 87.19 74 GLY B N 1
ATOM 2205 C CA . GLY B 1 74 ? -8.93 -19.766 0.335 1 87.19 74 GLY B CA 1
ATOM 2206 C C . GLY B 1 74 ? -8.477 -20.391 1.64 1 87.19 74 GLY B C 1
ATOM 2207 O O . GLY B 1 74 ? -8.992 -21.438 2.049 1 87.19 74 GLY B O 1
ATOM 2208 N N . LYS B 1 75 ? -7.266 -19.875 2.084 1 74.19 75 LYS B N 1
ATOM 2209 C CA . LYS B 1 75 ? -6.734 -20.438 3.326 1 74.19 75 LYS B CA 1
ATOM 2210 C C . LYS B 1 75 ? -7.684 -20.188 4.492 1 74.19 75 LYS B C 1
ATOM 2212 O O . LYS B 1 75 ? -8.25 -19.094 4.617 1 74.19 75 LYS B O 1
ATOM 2217 N N . ASP B 1 76 ? -8.102 -21.266 5.176 1 64.06 76 ASP B N 1
ATOM 2218 C CA . ASP B 1 76 ? -9.023 -21.203 6.312 1 64.06 76 ASP B CA 1
ATOM 2219 C C . ASP B 1 76 ? -8.266 -20.922 7.609 1 64.06 76 ASP B C 1
ATOM 2221 O O . ASP B 1 76 ? -7.684 -21.828 8.203 1 64.06 76 ASP B O 1
ATOM 2225 N N . THR B 1 77 ? -7.75 -19.703 7.902 1 53.56 77 THR B N 1
ATOM 2226 C CA . THR B 1 77 ? -7.094 -19.547 9.195 1 53.56 77 THR B CA 1
ATOM 2227 C C . THR B 1 77 ? -8.094 -19.719 10.336 1 53.56 77 THR B C 1
ATOM 2229 O O . THR B 1 77 ? -7.699 -19.906 11.484 1 53.56 77 THR B O 1
ATOM 2232 N N . THR B 1 78 ? -9.328 -19.562 10.039 1 52.34 78 THR B N 1
ATOM 2233 C CA . THR B 1 78 ? -10.336 -19.609 11.102 1 52.34 78 THR B CA 1
ATOM 2234 C C . THR B 1 78 ? -11.094 -20.938 11.062 1 52.34 78 THR B C 1
ATOM 2236 O O . THR B 1 78 ? -11.922 -21.203 11.945 1 52.34 78 THR B O 1
ATOM 2239 N N . GLY B 1 79 ? -10.734 -21.906 10.32 1 51.53 79 GLY B N 1
ATOM 2240 C CA . GLY B 1 79 ? -11.43 -23.188 10.281 1 51.53 79 GLY B CA 1
ATOM 2241 C C . GLY B 1 79 ? -12.688 -23.156 9.43 1 51.53 79 GLY B C 1
ATOM 2242 O O . GLY B 1 79 ? -13.375 -24.172 9.297 1 51.53 79 GLY B O 1
ATOM 2243 N N . ASN B 1 80 ? -13.242 -22.125 9.148 1 50.94 80 ASN B N 1
ATOM 2244 C CA . ASN B 1 80 ? -14.531 -22.031 8.461 1 50.94 80 ASN B CA 1
ATOM 2245 C C . ASN B 1 80 ? -14.367 -22.109 6.949 1 50.94 80 ASN B C 1
ATOM 2247 O O . ASN B 1 80 ? -15.305 -21.828 6.199 1 50.94 80 ASN B O 1
ATOM 2251 N N . GLY B 1 81 ? -13.391 -22.547 6.5 1 57.38 81 GLY B N 1
ATOM 2252 C CA . GLY B 1 81 ? -13.086 -22.547 5.078 1 57.38 81 GLY B CA 1
ATOM 2253 C C . GLY B 1 81 ? -12.547 -21.219 4.582 1 57.38 81 GLY B C 1
ATOM 2254 O O . GLY B 1 81 ? -12.797 -20.172 5.184 1 57.38 81 GLY B O 1
ATOM 2255 N N . GLY B 1 82 ? -11.438 -21.062 4.109 1 69.69 82 GLY B N 1
ATOM 2256 C CA . GLY B 1 82 ? -10.789 -19.828 3.662 1 69.69 82 GLY B CA 1
ATOM 2257 C C . GLY B 1 82 ? -11.688 -18.969 2.797 1 69.69 82 GLY B C 1
ATOM 2258 O O . GLY B 1 82 ? -12.641 -19.469 2.195 1 69.69 82 GLY B O 1
ATOM 2259 N N . LYS B 1 83 ? -11.758 -17.734 2.82 1 82.19 83 LYS B N 1
ATOM 2260 C CA . LYS B 1 83 ? -12.609 -16.781 2.107 1 82.19 83 LYS B CA 1
ATOM 2261 C C . LYS B 1 83 ? -12.336 -16.812 0.607 1 82.19 83 LYS B C 1
ATOM 2263 O O . LYS B 1 83 ? -11.18 -16.766 0.181 1 82.19 83 LYS B O 1
ATOM 2268 N N . PRO B 1 84 ? -13.461 -17.156 -0.216 1 91.88 84 PRO B N 1
ATOM 2269 C CA . PRO B 1 84 ? -13.297 -17.062 -1.668 1 91.88 84 PRO B CA 1
ATOM 2270 C C . PRO B 1 84 ? -12.844 -15.672 -2.121 1 91.88 84 PRO B C 1
ATOM 2272 O O . PRO B 1 84 ? -12.977 -14.703 -1.372 1 91.88 84 PRO B O 1
ATOM 2275 N N . ARG B 1 85 ? -12.211 -15.711 -3.299 1 94 85 ARG B N 1
ATOM 2276 C CA . ARG B 1 85 ? -11.82 -14.438 -3.889 1 94 85 ARG B CA 1
ATOM 2277 C C . ARG B 1 85 ? -11.867 -14.5 -5.41 1 94 85 ARG B C 1
ATOM 2279 O O . ARG B 1 85 ? -11.922 -15.586 -5.992 1 94 85 ARG B O 1
ATOM 2286 N N . ASP B 1 86 ? -11.922 -13.312 -5.953 1 96.44 86 ASP B N 1
ATOM 2287 C CA . ASP B 1 86 ? -11.719 -13.172 -7.391 1 96.44 86 ASP B CA 1
ATOM 2288 C C . ASP B 1 86 ? -10.312 -12.656 -7.699 1 96.44 86 ASP B C 1
ATOM 2290 O O . ASP B 1 86 ? -10.047 -11.461 -7.566 1 96.44 86 ASP B O 1
ATOM 2294 N N . ALA B 1 87 ? -9.484 -13.578 -8.148 1 98 87 ALA B N 1
ATOM 2295 C CA . ALA B 1 87 ? -8.141 -13.188 -8.562 1 98 87 ALA B CA 1
ATOM 2296 C C . ALA B 1 87 ? -8.172 -12.453 -9.906 1 98 87 ALA B C 1
ATOM 2298 O O . ALA B 1 87 ? -9.133 -12.594 -10.672 1 98 87 ALA B O 1
ATOM 2299 N N . TYR B 1 88 ? -7.219 -11.625 -10.133 1 98.25 88 TYR B N 1
ATOM 2300 C CA . TYR B 1 88 ? -7.082 -11.039 -11.461 1 98.25 88 TYR B CA 1
ATOM 2301 C C . TYR B 1 88 ? -6.488 -12.039 -12.438 1 98.25 88 TYR B C 1
ATOM 2303 O O . TYR B 1 88 ? -5.504 -12.711 -12.125 1 98.25 88 TYR B O 1
ATOM 2311 N N . LEU B 1 89 ? -7.082 -12.188 -13.562 1 98.62 89 LEU B N 1
ATOM 2312 C CA . LEU B 1 89 ? -6.633 -13.117 -14.594 1 98.62 89 LEU B CA 1
ATOM 2313 C C . LEU B 1 89 ? -6.148 -12.375 -15.828 1 98.62 89 LEU B C 1
ATOM 2315 O O . LEU B 1 89 ? -6.957 -11.875 -16.625 1 98.62 89 LEU B O 1
ATOM 2319 N N . PRO B 1 90 ? -4.785 -12.336 -15.977 1 98.12 90 PRO B N 1
ATOM 2320 C CA . PRO B 1 90 ? -4.273 -11.672 -17.172 1 98.12 90 PRO B CA 1
ATOM 2321 C C . PRO B 1 90 ? -4.781 -12.305 -18.469 1 98.12 90 PRO B C 1
ATOM 2323 O O . PRO B 1 90 ? -4.93 -13.531 -18.531 1 98.12 90 PRO B O 1
ATOM 2326 N N . ALA B 1 91 ? -4.926 -11.484 -19.453 1 97.94 91 ALA B N 1
ATOM 2327 C CA . ALA B 1 91 ? -5.5 -11.938 -20.703 1 97.94 91 ALA B CA 1
ATOM 2328 C C . ALA B 1 91 ? -4.664 -13.055 -21.328 1 97.94 91 ALA B C 1
ATOM 2330 O O . ALA B 1 91 ? -5.211 -14.008 -21.891 1 97.94 91 ALA B O 1
ATOM 2331 N N . ASP B 1 92 ? -3.367 -12.922 -21.219 1 97.88 92 ASP B N 1
ATOM 2332 C CA . ASP B 1 92 ? -2.496 -13.945 -21.797 1 97.88 92 ASP B CA 1
ATOM 2333 C C . ASP B 1 92 ? -2.678 -15.281 -21.094 1 97.88 92 ASP B C 1
ATOM 2335 O O . ASP B 1 92 ? -2.682 -16.328 -21.734 1 97.88 92 ASP B O 1
ATOM 2339 N N . VAL B 1 93 ? -2.814 -15.273 -19.812 1 98.56 93 VAL B N 1
ATOM 2340 C CA . VAL B 1 93 ? -3.023 -16.5 -19.047 1 98.56 93 VAL B CA 1
ATOM 2341 C C . VAL B 1 93 ? -4.402 -17.078 -19.359 1 98.56 93 VAL B C 1
ATOM 2343 O O . VAL B 1 93 ? -4.559 -18.297 -19.5 1 98.56 93 VAL B O 1
ATOM 2346 N N . GLU B 1 94 ? -5.391 -16.234 -19.406 1 98.69 94 GLU B N 1
ATOM 2347 C CA . GLU B 1 94 ? -6.719 -16.656 -19.812 1 98.69 94 GLU B CA 1
ATOM 2348 C C . GLU B 1 94 ? -6.672 -17.375 -21.172 1 98.69 94 GLU B C 1
ATOM 2350 O O . GLU B 1 94 ? -7.301 -18.422 -21.344 1 98.69 94 GLU B O 1
ATOM 2355 N N . GLY B 1 95 ? -5.953 -16.766 -22.109 1 98.62 95 GLY B N 1
ATOM 2356 C CA . GLY B 1 95 ? -5.785 -17.391 -23.406 1 98.62 95 GLY B CA 1
ATOM 2357 C C . GLY B 1 95 ? -5.176 -18.781 -23.328 1 98.62 95 GLY B C 1
ATOM 2358 O O . GLY B 1 95 ? -5.621 -19.703 -24.016 1 98.62 95 GLY B O 1
ATOM 2359 N N . ASP B 1 96 ? -4.18 -18.906 -22.531 1 98.56 96 ASP B N 1
ATOM 2360 C CA . ASP B 1 96 ? -3.529 -20.203 -22.344 1 98.56 96 ASP B CA 1
ATOM 2361 C C . ASP B 1 96 ? -4.488 -21.219 -21.734 1 98.56 96 ASP B C 1
ATOM 2363 O O . ASP B 1 96 ? -4.512 -22.375 -22.125 1 98.56 96 ASP B O 1
ATOM 2367 N N . ILE B 1 97 ? -5.27 -20.797 -20.766 1 98.62 97 ILE B N 1
ATOM 2368 C CA . ILE B 1 97 ? -6.27 -21.656 -20.141 1 98.62 97 ILE B CA 1
ATOM 2369 C C . ILE B 1 97 ? -7.273 -22.125 -21.203 1 98.62 97 ILE B C 1
ATOM 2371 O O . ILE B 1 97 ? -7.59 -23.312 -21.281 1 98.62 97 ILE B O 1
ATOM 2375 N N . HIS B 1 98 ? -7.707 -21.203 -21.938 1 98.38 98 HIS B N 1
ATOM 2376 C CA . HIS B 1 98 ? -8.695 -21.484 -22.969 1 98.38 98 HIS B CA 1
ATOM 2377 C C . HIS B 1 98 ? -8.172 -22.5 -23.969 1 98.38 98 HIS B C 1
ATOM 2379 O O . HIS B 1 98 ? -8.859 -23.484 -24.281 1 98.38 98 HIS B O 1
ATOM 2385 N N . ARG B 1 99 ? -7 -22.281 -24.484 1 98.19 99 ARG B N 1
ATOM 2386 C CA . ARG B 1 99 ? -6.391 -23.203 -25.453 1 98.19 99 ARG B CA 1
ATOM 2387 C C . ARG B 1 99 ? -6.211 -24.594 -24.844 1 98.19 99 ARG B C 1
ATOM 2389 O O . ARG B 1 99 ? -6.484 -25.594 -25.516 1 98.19 99 ARG B O 1
ATOM 2396 N N . TYR B 1 100 ? -5.754 -24.672 -23.672 1 98.25 100 TYR B N 1
ATOM 2397 C CA . TYR B 1 100 ? -5.527 -25.938 -23 1 98.25 100 TYR B CA 1
ATOM 2398 C C . TYR B 1 100 ? -6.84 -26.703 -22.797 1 98.25 100 TYR B C 1
ATOM 2400 O O . TYR B 1 100 ? -6.918 -27.891 -23.062 1 98.25 100 TYR B O 1
ATOM 2408 N N . THR B 1 101 ? -7.844 -25.984 -22.297 1 98.12 101 THR B N 1
ATOM 2409 C CA . THR B 1 101 ? -9.164 -26.562 -22.062 1 98.12 101 THR B CA 1
ATOM 2410 C C . THR B 1 101 ? -9.711 -27.188 -23.344 1 98.12 101 THR B C 1
ATOM 2412 O O . THR B 1 101 ? -10.234 -28.312 -23.312 1 98.12 101 THR B O 1
ATOM 2415 N N . ASN B 1 102 ? -9.578 -26.469 -24.422 1 97.81 102 ASN B N 1
ATOM 2416 C CA . ASN B 1 102 ? -10.078 -26.953 -25.703 1 97.81 102 A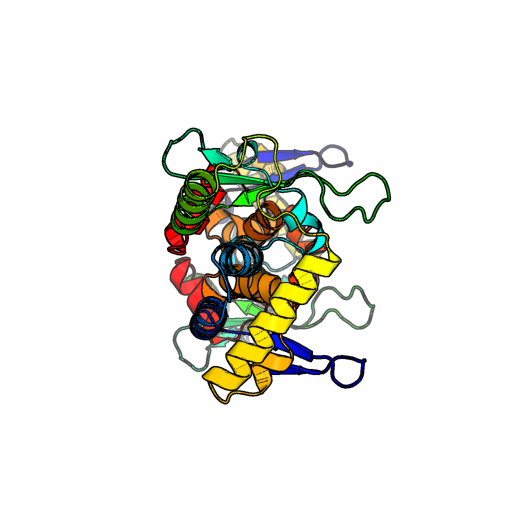SN B CA 1
ATOM 2417 C C . ASN B 1 102 ? -9.273 -28.141 -26.203 1 97.81 102 ASN B C 1
ATOM 2419 O O . ASN B 1 102 ? -9.844 -29.125 -26.672 1 97.81 102 ASN B O 1
ATOM 2423 N N . ALA B 1 103 ? -8.016 -28.047 -26.109 1 97.62 103 ALA B N 1
ATOM 2424 C CA . ALA B 1 103 ? -7.137 -29.109 -26.609 1 97.62 103 ALA B CA 1
ATOM 2425 C C . ALA B 1 103 ? -7.359 -30.406 -25.844 1 97.62 103 ALA B C 1
ATOM 2427 O O . ALA B 1 103 ? -7.309 -31.5 -26.438 1 97.62 103 ALA B O 1
ATOM 2428 N N . GLU B 1 104 ? -7.617 -30.281 -24.562 1 97.44 104 GLU B N 1
ATOM 2429 C CA . GLU B 1 104 ? -7.715 -31.484 -23.734 1 97.44 104 GLU B CA 1
ATOM 2430 C C . GLU B 1 104 ? -9.172 -31.891 -23.516 1 97.44 104 GLU B C 1
ATOM 2432 O O . GLU B 1 104 ? -9.445 -32.938 -22.922 1 97.44 104 GLU B O 1
ATOM 2437 N N . GLY B 1 105 ? -10.039 -31.094 -24.016 1 97.62 105 GLY B N 1
ATOM 2438 C CA . GLY B 1 105 ? -11.453 -31.375 -23.875 1 97.62 105 GLY B CA 1
ATOM 2439 C C . GLY B 1 105 ? -11.914 -31.375 -22.422 1 97.62 105 GLY B C 1
ATOM 2440 O O . GLY B 1 105 ? -12.656 -32.281 -22 1 97.62 105 GLY B O 1
ATOM 2441 N N . ILE B 1 106 ? -11.492 -30.422 -21.688 1 97.62 106 ILE B N 1
ATOM 2442 C CA . ILE B 1 106 ? -11.836 -30.344 -20.266 1 97.62 106 ILE B CA 1
ATOM 2443 C C . ILE B 1 106 ? -13.227 -29.719 -20.109 1 97.62 106 ILE B C 1
ATOM 2445 O O . ILE B 1 106 ? -13.5 -28.656 -20.656 1 97.62 106 ILE B O 1
ATOM 2449 N N . ASP B 1 107 ? -14.094 -30.344 -19.375 1 97.25 107 ASP B N 1
ATOM 2450 C CA . ASP B 1 107 ? -15.453 -29.859 -19.141 1 97.25 107 ASP B CA 1
ATOM 2451 C C . ASP B 1 107 ? -15.445 -28.656 -18.203 1 97.25 107 ASP B C 1
ATOM 2453 O O . ASP B 1 107 ? -14.508 -28.484 -17.406 1 97.25 107 ASP B O 1
ATOM 2457 N N . ARG B 1 108 ? -16.531 -27.953 -18.188 1 96.75 108 ARG B N 1
ATOM 2458 C CA . ARG B 1 108 ? -16.656 -26.703 -17.438 1 96.75 108 ARG B CA 1
ATOM 2459 C C . ARG B 1 108 ? -16.516 -26.953 -15.938 1 96.75 108 ARG B C 1
ATOM 2461 O O . ARG B 1 108 ? -16.125 -26.062 -15.188 1 96.75 108 ARG B O 1
ATOM 2468 N N . HIS B 1 109 ? -16.828 -28.188 -15.492 1 97.25 109 HIS B N 1
ATOM 2469 C CA . HIS B 1 109 ? -16.875 -28.469 -14.055 1 97.25 109 HIS B CA 1
ATOM 2470 C C . HIS B 1 109 ? -15.695 -29.344 -13.633 1 97.25 109 HIS B C 1
ATOM 2472 O O . HIS B 1 109 ? -15.547 -29.656 -12.453 1 97.25 109 HIS B O 1
ATOM 2478 N N . GLU B 1 110 ? -14.844 -29.672 -14.586 1 97.69 110 GLU B N 1
ATOM 2479 C CA . GLU B 1 110 ? -13.672 -30.5 -14.312 1 97.69 110 GLU B CA 1
ATOM 2480 C C . GLU B 1 110 ? -12.461 -29.641 -13.953 1 97.69 110 GLU B C 1
ATOM 2482 O O . GLU B 1 110 ? -12.273 -28.562 -14.531 1 97.69 110 GLU B O 1
ATOM 2487 N N . SER B 1 111 ? -11.656 -30.188 -13.086 1 97.62 111 SER B N 1
ATOM 2488 C CA . SER B 1 111 ? -10.453 -29.484 -12.695 1 97.62 111 SER B CA 1
ATOM 2489 C C . SER B 1 111 ? -9.523 -29.266 -13.883 1 97.62 111 SER B C 1
ATOM 2491 O O . SER B 1 111 ? -9.312 -30.172 -14.688 1 97.62 111 SER B O 1
ATOM 2493 N N . LEU B 1 112 ? -8.992 -28.031 -14.008 1 97 112 LEU B N 1
ATOM 2494 C CA . LEU B 1 112 ? -8.031 -27.688 -15.047 1 97 112 LEU B CA 1
ATOM 2495 C C . LEU B 1 112 ? -6.758 -28.516 -14.906 1 97 112 LEU B C 1
ATOM 2497 O O . LEU B 1 112 ? -6.172 -28.938 -15.906 1 97 112 LEU B O 1
ATOM 2501 N N . VAL B 1 113 ? -6.344 -28.578 -13.602 1 96.44 113 VAL B N 1
ATOM 2502 C CA . VAL B 1 113 ? -5.141 -29.312 -13.234 1 96.44 113 VAL B CA 1
ATOM 2503 C C . VAL B 1 113 ? -5.512 -30.516 -12.359 1 96.44 113 VAL B C 1
ATOM 2505 O O . VAL B 1 113 ? -5.594 -30.391 -11.133 1 96.44 113 VAL B O 1
ATOM 2508 N N . ASP B 1 114 ? -5.648 -31.625 -12.945 1 94.81 114 ASP B N 1
ATOM 2509 C CA . ASP B 1 114 ? -6.07 -32.812 -12.211 1 94.81 114 ASP B CA 1
ATOM 2510 C C . ASP B 1 114 ? -4.945 -33.344 -11.328 1 94.81 114 ASP B C 1
ATOM 2512 O O . ASP B 1 114 ? -4.414 -34.438 -11.578 1 94.81 114 ASP B O 1
ATOM 2516 N N . LEU B 1 115 ? -4.586 -32.625 -10.359 1 97.56 115 LEU B N 1
ATOM 2517 C CA . LEU B 1 115 ? -3.539 -32.938 -9.391 1 97.56 115 LEU B CA 1
ATOM 2518 C C . LEU B 1 115 ? -4.004 -32.656 -7.973 1 97.56 115 LEU B C 1
ATOM 2520 O O . LEU B 1 115 ? -4.891 -31.812 -7.77 1 97.56 115 LEU B O 1
ATOM 2524 N N . SER B 1 116 ? -3.457 -33.375 -7.086 1 97.94 116 SER B N 1
ATOM 2525 C CA . SER B 1 116 ? -3.568 -32.969 -5.688 1 97.94 116 SER B CA 1
ATOM 2526 C C . SER B 1 116 ? -2.662 -31.797 -5.371 1 97.94 116 SER B C 1
ATOM 2528 O O . SER B 1 116 ? -1.84 -31.391 -6.199 1 97.94 116 SER B O 1
ATOM 2530 N N . GLU B 1 117 ? -2.861 -31.25 -4.203 1 97.38 117 GLU B N 1
ATOM 2531 C CA . GLU B 1 117 ? -1.947 -30.203 -3.746 1 97.38 117 GLU B CA 1
ATOM 2532 C C . GLU B 1 117 ? -0.498 -30.672 -3.795 1 97.38 117 GLU B C 1
ATOM 2534 O O . GLU B 1 117 ? 0.38 -29.969 -4.281 1 97.38 117 GLU B O 1
ATOM 2539 N N . ARG B 1 118 ? -0.279 -31.906 -3.355 1 98.31 118 ARG B N 1
ATOM 2540 C CA . ARG B 1 118 ? 1.062 -32.469 -3.4 1 98.31 118 ARG B CA 1
ATOM 2541 C C . ARG B 1 118 ? 1.554 -32.594 -4.836 1 98.31 118 ARG B C 1
ATOM 2543 O O . ARG B 1 118 ? 2.725 -32.344 -5.125 1 98.31 118 ARG B O 1
ATOM 2550 N N . GLY B 1 119 ? 0.663 -33 -5.656 1 98.44 119 GLY B N 1
ATOM 2551 C CA . GLY B 1 119 ? 0.998 -33.125 -7.066 1 98.44 119 GLY B CA 1
ATOM 2552 C C . GLY B 1 119 ? 1.435 -31.797 -7.668 1 98.44 119 GLY B C 1
ATOM 2553 O O . GLY B 1 119 ? 2.377 -31.75 -8.461 1 98.44 119 GLY B O 1
ATOM 2554 N N . VAL B 1 120 ? 0.793 -30.719 -7.266 1 98.69 120 VAL B N 1
ATOM 2555 C CA . VAL B 1 120 ? 1.139 -29.391 -7.734 1 98.69 120 VAL B CA 1
ATOM 2556 C C . VAL B 1 120 ? 2.547 -29.016 -7.27 1 98.69 120 VAL B C 1
ATOM 2558 O O . VAL B 1 120 ? 3.367 -28.547 -8.062 1 98.69 120 VAL B O 1
ATOM 2561 N N . ARG B 1 121 ? 2.842 -29.297 -6.059 1 98.69 121 ARG B N 1
ATOM 2562 C CA . ARG B 1 121 ? 4.164 -29 -5.516 1 98.69 121 ARG B CA 1
ATOM 2563 C C . ARG B 1 121 ? 5.242 -29.797 -6.238 1 98.69 121 ARG B C 1
ATOM 2565 O O . ARG B 1 121 ? 6.328 -29.281 -6.512 1 98.69 121 ARG B O 1
ATOM 2572 N N . ASP B 1 122 ? 4.883 -30.969 -6.52 1 98.69 122 ASP B N 1
ATOM 2573 C CA . ASP B 1 122 ? 5.828 -31.828 -7.223 1 98.69 122 ASP B CA 1
ATOM 2574 C C . ASP B 1 122 ? 6.102 -31.312 -8.633 1 98.69 122 ASP B C 1
ATOM 2576 O O . ASP B 1 122 ? 7.23 -31.375 -9.117 1 98.69 122 ASP B O 1
ATOM 2580 N N . VAL B 1 123 ? 5.105 -30.891 -9.305 1 98.69 123 VAL B N 1
ATOM 2581 C CA . VAL B 1 123 ? 5.258 -30.312 -10.641 1 98.69 123 VAL B CA 1
ATOM 2582 C C . VAL B 1 123 ? 6.215 -29.125 -10.594 1 98.69 123 VAL B C 1
ATOM 2584 O O . VAL B 1 123 ? 7.125 -29.016 -11.422 1 98.69 123 VAL B O 1
ATOM 2587 N N . VAL B 1 124 ? 6.047 -28.234 -9.602 1 98.88 124 VAL B N 1
ATOM 2588 C CA . VAL B 1 124 ? 6.906 -27.047 -9.484 1 98.88 124 VAL B CA 1
ATOM 2589 C C . VAL B 1 124 ? 8.344 -27.484 -9.219 1 98.88 124 VAL B C 1
ATOM 2591 O O . VAL B 1 124 ? 9.281 -26.984 -9.852 1 98.88 124 VAL B O 1
ATOM 2594 N N . LYS B 1 125 ? 8.492 -28.469 -8.398 1 98.62 125 LYS B N 1
ATOM 2595 C CA . LYS B 1 125 ? 9.82 -28.953 -8.055 1 98.62 125 LYS B CA 1
ATOM 2596 C C . LYS B 1 125 ? 10.516 -29.562 -9.266 1 98.62 125 LYS B C 1
ATOM 2598 O O . LYS B 1 125 ? 11.68 -29.25 -9.539 1 98.62 125 LYS B O 1
ATOM 2603 N N . ARG B 1 126 ? 9.836 -30.406 -9.93 1 98.69 126 ARG B N 1
ATOM 2604 C CA . ARG B 1 126 ? 10.422 -31.047 -11.102 1 98.69 126 ARG B CA 1
ATOM 2605 C C . ARG B 1 126 ? 10.758 -30.016 -12.172 1 98.69 126 ARG B C 1
ATOM 2607 O O . ARG B 1 126 ? 11.797 -30.125 -12.836 1 98.69 126 ARG B O 1
ATOM 2614 N N . THR B 1 127 ? 9.844 -29.109 -12.375 1 98.81 127 THR B N 1
ATOM 2615 C CA . THR B 1 127 ? 10.094 -28.047 -13.352 1 98.81 127 THR B CA 1
ATOM 2616 C C . THR B 1 127 ? 11.312 -27.219 -12.945 1 98.81 127 THR B C 1
ATOM 2618 O O . THR B 1 127 ? 12.148 -26.891 -13.797 1 98.81 127 THR B O 1
ATOM 2621 N N . ALA B 1 128 ? 11.406 -26.938 -11.68 1 98.75 128 ALA B N 1
ATOM 2622 C CA . ALA B 1 128 ? 12.547 -26.203 -11.141 1 98.75 128 ALA B CA 1
ATOM 2623 C C . ALA B 1 128 ? 13.852 -26.953 -11.367 1 98.75 128 ALA B C 1
ATOM 2625 O O . ALA B 1 128 ? 14.867 -26.359 -11.742 1 98.75 128 ALA B O 1
ATOM 2626 N N . GLU B 1 129 ? 13.836 -28.219 -11.141 1 98.56 129 GLU B N 1
ATOM 2627 C CA . GLU B 1 129 ? 15.016 -29.047 -11.375 1 98.56 129 GLU B CA 1
ATOM 2628 C C . GLU B 1 129 ? 15.438 -29 -12.844 1 98.56 129 GLU B C 1
ATOM 2630 O O . GLU B 1 129 ? 16.625 -28.875 -13.141 1 98.56 129 GLU B O 1
ATOM 2635 N N . ARG B 1 130 ? 14.5 -29.094 -13.703 1 98.69 130 ARG B N 1
ATOM 2636 C CA . ARG B 1 130 ? 14.789 -29.016 -15.133 1 98.69 130 ARG B CA 1
ATOM 2637 C C . ARG B 1 130 ? 15.359 -27.656 -15.508 1 98.69 130 ARG B C 1
ATOM 2639 O O . ARG B 1 130 ? 16.281 -27.562 -16.312 1 98.69 130 ARG B O 1
ATOM 2646 N N . ALA B 1 131 ? 14.727 -26.641 -14.93 1 98.56 131 ALA B N 1
ATOM 2647 C CA . ALA B 1 131 ? 15.227 -25.281 -15.195 1 98.56 131 ALA B CA 1
ATOM 2648 C C . ALA B 1 131 ? 16.688 -25.141 -14.758 1 98.56 131 ALA B C 1
ATOM 2650 O O . ALA B 1 131 ? 17.484 -24.531 -15.453 1 98.56 131 ALA B O 1
ATOM 2651 N N . ALA B 1 132 ? 16.969 -25.688 -13.609 1 98.38 132 ALA B N 1
ATOM 2652 C CA . ALA B 1 132 ? 18.344 -25.641 -13.117 1 98.38 132 ALA B CA 1
ATOM 2653 C C . ALA B 1 132 ? 19.297 -26.297 -14.109 1 98.38 132 ALA B C 1
ATOM 2655 O O . ALA B 1 132 ? 20.359 -25.766 -14.414 1 98.38 132 ALA B O 1
ATOM 2656 N N . GLU B 1 133 ? 18.922 -27.391 -14.578 1 98.12 133 GLU B N 1
ATOM 2657 C CA . GLU B 1 133 ? 19.734 -28.141 -15.531 1 98.12 133 GLU B CA 1
ATOM 2658 C C . GLU B 1 133 ? 19.891 -27.391 -16.844 1 98.12 133 GLU B C 1
ATOM 2660 O O . GLU B 1 133 ? 20.984 -27.25 -17.375 1 98.12 133 GLU B O 1
ATOM 2665 N N . GLU B 1 134 ? 18.797 -26.906 -17.312 1 97.81 134 GLU B N 1
ATOM 2666 C CA . GLU B 1 134 ? 18.781 -26.297 -18.625 1 97.81 134 GLU B CA 1
ATOM 2667 C C . GLU B 1 134 ? 19.516 -24.953 -18.625 1 97.81 134 GLU B C 1
ATOM 2669 O O . GLU B 1 134 ? 20.078 -24.547 -19.641 1 97.81 134 GLU B O 1
ATOM 2674 N N . THR B 1 135 ? 19.5 -24.281 -17.5 1 97.25 135 THR B N 1
ATOM 2675 C CA . THR B 1 135 ? 20.078 -22.953 -17.438 1 97.25 135 THR B CA 1
ATOM 2676 C C . THR B 1 135 ? 21.438 -23 -16.734 1 97.25 135 THR B C 1
ATOM 2678 O O . THR B 1 135 ? 22.172 -22 -16.734 1 97.25 135 THR B O 1
ATOM 2681 N N . SER B 1 136 ? 21.797 -24.031 -16.094 1 96.75 136 SER B N 1
ATOM 2682 C CA . SER B 1 136 ? 23 -24.188 -15.281 1 96.75 136 SER B CA 1
ATOM 2683 C C . SER B 1 136 ? 23 -23.25 -14.094 1 96.75 136 SER B C 1
ATOM 2685 O O . SER B 1 136 ? 24.062 -22.812 -13.625 1 96.75 136 SER B O 1
ATOM 2687 N N . ASP B 1 137 ? 21.875 -22.812 -13.789 1 97.06 137 ASP B N 1
ATOM 2688 C CA . ASP B 1 137 ? 21.688 -22.016 -12.578 1 97.06 137 ASP B CA 1
ATOM 2689 C C . ASP B 1 137 ? 21.062 -22.859 -11.469 1 97.06 137 ASP B C 1
ATOM 2691 O O . ASP B 1 137 ? 19.859 -23.062 -11.43 1 97.06 137 ASP B O 1
ATOM 2695 N N . GLU B 1 138 ? 21.812 -23.203 -10.484 1 96.88 138 GLU B N 1
ATOM 2696 C CA . GLU B 1 138 ? 21.422 -24.141 -9.445 1 96.88 138 GLU B CA 1
ATOM 2697 C C . GLU B 1 138 ? 20.406 -23.531 -8.484 1 96.88 138 GLU B C 1
ATOM 2699 O O . GLU B 1 138 ? 19.719 -24.25 -7.754 1 96.88 138 GLU B O 1
ATOM 2704 N N . ASP B 1 139 ? 20.297 -22.266 -8.469 1 96.88 139 ASP B N 1
ATOM 2705 C CA . ASP B 1 139 ? 19.359 -21.609 -7.566 1 96.88 139 ASP B CA 1
ATOM 2706 C C . ASP B 1 139 ? 17.922 -22.047 -7.848 1 96.88 139 ASP B C 1
ATOM 2708 O O . ASP B 1 139 ? 17.094 -22.094 -6.941 1 96.88 139 ASP B O 1
ATOM 2712 N N . PHE B 1 140 ? 17.641 -22.406 -9.062 1 98.19 140 PHE B N 1
ATOM 2713 C CA . PHE B 1 140 ? 16.297 -22.844 -9.438 1 98.19 140 PHE B CA 1
ATOM 2714 C C . PHE B 1 140 ? 15.859 -24.031 -8.586 1 98.19 140 PHE B C 1
ATOM 2716 O O . PHE B 1 140 ? 14.664 -24.219 -8.336 1 98.19 140 PHE B O 1
ATOM 2723 N N . ARG B 1 141 ? 16.812 -24.812 -8.164 1 97.44 141 ARG B N 1
ATOM 2724 C CA . ARG B 1 141 ? 16.484 -26.031 -7.422 1 97.44 141 ARG B CA 1
ATOM 2725 C C . ARG B 1 141 ? 15.758 -25.703 -6.121 1 97.44 141 ARG B C 1
ATOM 2727 O O . ARG B 1 141 ? 15.086 -26.562 -5.547 1 97.44 141 ARG B O 1
ATOM 2734 N N . TYR B 1 142 ? 15.859 -24.484 -5.688 1 97.75 142 TYR B N 1
ATOM 2735 C CA . TYR B 1 142 ? 15.266 -24.094 -4.41 1 97.75 142 TYR B CA 1
ATOM 2736 C C . TYR B 1 142 ? 13.891 -23.469 -4.609 1 97.75 142 TYR B C 1
ATOM 2738 O O . TYR B 1 142 ? 13.211 -23.125 -3.639 1 97.75 142 TYR B O 1
ATOM 2746 N N . VAL B 1 143 ? 13.43 -23.344 -5.809 1 98.44 143 VAL B N 1
ATOM 2747 C CA . VAL B 1 143 ? 12.148 -22.703 -6.094 1 98.44 143 VAL B CA 1
ATOM 2748 C C . VAL B 1 143 ? 11.008 -23.641 -5.664 1 98.44 143 VAL B C 1
ATOM 2750 O O . VAL B 1 143 ? 11.031 -24.828 -5.961 1 98.44 143 VAL B O 1
ATOM 2753 N N . SER B 1 144 ? 10.07 -23.062 -4.957 1 98 144 SER B N 1
ATOM 2754 C CA . SER B 1 144 ? 8.859 -23.766 -4.543 1 98 144 SER B CA 1
ATOM 2755 C C . SER B 1 144 ? 7.609 -23.062 -5.055 1 98 144 SER B C 1
ATOM 2757 O O . SER B 1 144 ? 7.695 -21.969 -5.637 1 98 144 SER B O 1
ATOM 2759 N N . SER B 1 145 ? 6.449 -23.703 -4.801 1 97.88 145 SER B N 1
ATOM 2760 C CA . SER B 1 145 ? 5.18 -23.109 -5.199 1 97.88 145 SER B CA 1
ATOM 2761 C C . SER B 1 145 ? 4.953 -21.766 -4.496 1 97.88 145 SER B C 1
ATOM 2763 O O . SER B 1 145 ? 4.395 -20.844 -5.082 1 97.88 145 SER B O 1
ATOM 2765 N N . HIS B 1 146 ? 5.402 -21.547 -3.303 1 96.19 146 HIS B N 1
ATOM 2766 C CA . HIS B 1 146 ? 5.238 -20.297 -2.574 1 96.19 146 HIS B CA 1
ATOM 2767 C C . HIS B 1 146 ? 6.094 -19.188 -3.184 1 96.19 146 HIS B C 1
ATOM 2769 O O . HIS B 1 146 ? 5.723 -18.016 -3.131 1 96.19 146 HIS B O 1
ATOM 2775 N N . ASP B 1 147 ? 7.18 -19.609 -3.74 1 97.5 147 ASP B N 1
ATOM 2776 C CA . ASP B 1 147 ? 8.055 -18.609 -4.355 1 97.5 147 ASP B CA 1
ATOM 2777 C C . ASP B 1 147 ? 7.422 -18.047 -5.621 1 97.5 147 ASP B C 1
ATOM 2779 O O . ASP B 1 147 ? 7.699 -16.906 -6 1 97.5 147 ASP B O 1
ATOM 2783 N N . LEU B 1 148 ? 6.57 -18.828 -6.309 1 98.38 148 LEU B N 1
ATOM 2784 C CA . LEU B 1 148 ? 5.816 -18.297 -7.438 1 98.38 148 LEU B CA 1
ATOM 2785 C C . LEU B 1 148 ? 4.895 -17.156 -6.992 1 98.38 148 LEU B C 1
ATOM 2787 O O . LEU B 1 148 ? 4.891 -16.094 -7.594 1 98.38 148 LEU B O 1
ATOM 2791 N N . ARG B 1 149 ? 4.234 -17.422 -5.965 1 97.06 149 ARG B N 1
ATOM 2792 C CA . ARG B 1 149 ? 3.354 -16.406 -5.395 1 97.06 149 ARG B CA 1
ATOM 2793 C C . ARG B 1 149 ? 4.156 -15.219 -4.859 1 97.06 149 ARG B C 1
ATOM 2795 O O . ARG B 1 149 ? 3.713 -14.07 -4.941 1 97.06 149 ARG B O 1
ATOM 2802 N N . ARG B 1 150 ? 5.25 -15.461 -4.359 1 96 150 ARG B N 1
ATOM 2803 C CA . ARG B 1 150 ? 6.141 -14.383 -3.939 1 96 150 ARG B CA 1
ATOM 2804 C C . ARG B 1 150 ? 6.504 -13.477 -5.117 1 96 150 ARG B C 1
ATOM 2806 O O . ARG B 1 150 ? 6.496 -12.25 -4.992 1 96 150 ARG B O 1
ATOM 2813 N N . ARG B 1 151 ? 6.809 -14.086 -6.184 1 96.38 151 ARG B N 1
ATOM 2814 C CA . ARG B 1 151 ? 7.117 -13.305 -7.375 1 96.38 151 ARG B CA 1
ATOM 2815 C C . ARG B 1 151 ? 5.922 -12.461 -7.801 1 96.38 151 ARG B C 1
ATOM 2817 O O . ARG B 1 151 ? 6.082 -11.297 -8.164 1 96.38 151 ARG B O 1
ATOM 2824 N N . PHE B 1 152 ? 4.762 -13.062 -7.742 1 97.25 152 PHE B N 1
ATOM 2825 C CA . PHE B 1 152 ? 3.525 -12.352 -8.031 1 97.25 152 PHE B CA 1
ATOM 2826 C C . PHE B 1 152 ? 3.396 -11.109 -7.156 1 97.25 152 PHE B C 1
ATOM 2828 O O . PHE B 1 152 ? 3.188 -10.008 -7.664 1 97.25 152 PHE B O 1
ATOM 2835 N N . ALA B 1 153 ? 3.582 -11.266 -5.91 1 95.31 153 ALA B N 1
ATOM 2836 C CA . ALA B 1 153 ? 3.439 -10.172 -4.953 1 95.31 153 ALA B CA 1
ATOM 2837 C C . ALA B 1 153 ? 4.504 -9.102 -5.176 1 95.31 153 ALA B C 1
ATOM 2839 O O . ALA B 1 153 ? 4.199 -7.906 -5.211 1 95.31 153 ALA B O 1
ATOM 2840 N N . GLN B 1 154 ? 5.688 -9.508 -5.359 1 91.88 154 GLN B N 1
ATOM 2841 C CA . GLN B 1 154 ? 6.801 -8.586 -5.551 1 91.88 154 GLN B CA 1
ATOM 2842 C C . GLN B 1 154 ? 6.621 -7.762 -6.824 1 91.88 154 GLN B C 1
ATOM 2844 O O . GLN B 1 154 ? 6.898 -6.559 -6.836 1 91.88 154 GLN B O 1
ATOM 2849 N N . ARG B 1 155 ? 6.172 -8.43 -7.859 1 93.75 155 ARG B N 1
ATOM 2850 C CA . ARG B 1 155 ? 5.934 -7.727 -9.117 1 93.75 155 ARG B CA 1
ATOM 2851 C C . ARG B 1 155 ? 4.93 -6.594 -8.938 1 93.75 155 ARG B C 1
ATOM 2853 O O . ARG B 1 155 ? 5.172 -5.469 -9.375 1 93.75 155 ARG B O 1
ATOM 2860 N N . LEU B 1 156 ? 3.857 -6.891 -8.281 1 92.75 156 LEU B N 1
ATOM 2861 C CA . LEU B 1 156 ? 2.797 -5.898 -8.125 1 92.75 156 LEU B CA 1
ATOM 2862 C C . LEU B 1 156 ? 3.213 -4.809 -7.141 1 92.75 156 LEU B C 1
ATOM 2864 O O . LEU B 1 156 ? 3.125 -3.619 -7.453 1 92.75 156 LEU B O 1
ATOM 2868 N N . LEU B 1 157 ? 3.777 -5.238 -6.023 1 89 157 LEU B N 1
ATOM 2869 C CA . LEU B 1 157 ? 3.998 -4.305 -4.926 1 89 157 LEU B CA 1
ATOM 2870 C C . LEU B 1 157 ? 5.27 -3.488 -5.152 1 89 157 LEU B C 1
ATOM 2872 O O . LEU B 1 157 ? 5.297 -2.287 -4.879 1 89 157 LEU B O 1
ATOM 2876 N N . VAL B 1 158 ? 6.293 -4.129 -5.652 1 84.44 158 VAL B N 1
ATOM 2877 C CA . VAL B 1 158 ? 7.609 -3.502 -5.684 1 84.44 158 VAL B CA 1
ATOM 2878 C C . VAL B 1 158 ? 7.914 -3.016 -7.098 1 84.44 158 VAL B C 1
ATOM 2880 O O . VAL B 1 158 ? 8.195 -1.831 -7.305 1 84.44 158 VAL B O 1
ATOM 2883 N N . ASP B 1 159 ? 7.773 -3.889 -8.039 1 85.88 159 ASP B N 1
ATOM 2884 C CA . ASP B 1 159 ? 8.141 -3.502 -9.398 1 85.88 159 ASP B CA 1
ATOM 2885 C C . ASP B 1 159 ? 7.16 -2.482 -9.961 1 85.88 159 ASP B C 1
ATOM 2887 O O . ASP B 1 159 ? 7.566 -1.504 -10.594 1 85.88 159 ASP B O 1
ATOM 2891 N N . GLU B 1 160 ? 5.871 -2.732 -9.734 1 86.19 160 GLU B N 1
ATOM 2892 C CA . GLU B 1 160 ? 4.844 -1.933 -10.398 1 86.19 160 GLU B CA 1
ATOM 2893 C C . GLU B 1 160 ? 4.184 -0.969 -9.414 1 86.19 160 GLU B C 1
ATOM 2895 O O . GLU B 1 160 ? 3.344 -0.155 -9.805 1 86.19 160 GLU B O 1
ATOM 2900 N N . GLN B 1 161 ? 4.457 -1.098 -8.156 1 80.5 161 GLN B N 1
ATOM 2901 C CA . GLN B 1 161 ? 3.994 -0.18 -7.121 1 80.5 161 GLN B CA 1
ATOM 2902 C C . GLN B 1 161 ? 2.471 -0.115 -7.082 1 80.5 161 GLN B C 1
ATOM 2904 O O . GLN B 1 161 ? 1.894 0.967 -6.957 1 80.5 161 GLN B O 1
ATOM 2909 N N . VAL B 1 162 ? 1.855 -1.264 -7.305 1 84.94 162 VAL B N 1
ATOM 2910 C CA . VAL B 1 162 ? 0.402 -1.36 -7.215 1 84.94 162 VAL B CA 1
ATOM 2911 C C . VAL B 1 162 ? -0.04 -1.146 -5.77 1 84.94 162 VAL B C 1
ATOM 2913 O O . VAL B 1 162 ? 0.614 -1.619 -4.836 1 84.94 162 VAL B O 1
ATOM 2916 N N . ASN B 1 163 ? -1.178 -0.488 -5.598 1 80.94 163 ASN B N 1
ATOM 2917 C CA . ASN B 1 163 ? -1.791 -0.298 -4.285 1 80.94 163 ASN B CA 1
ATOM 2918 C C . ASN B 1 163 ? -1.934 -1.619 -3.537 1 80.94 163 ASN B C 1
ATOM 2920 O O . ASN B 1 163 ? -2.498 -2.578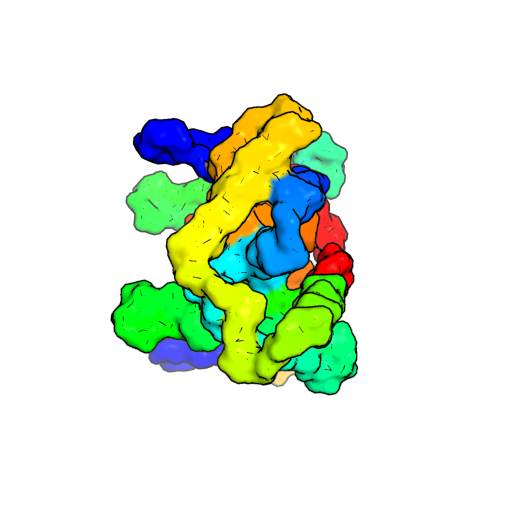 -4.066 1 80.94 163 ASN B O 1
ATOM 2924 N N . PRO B 1 164 ? -1.417 -1.675 -2.328 1 87 164 PRO B N 1
ATOM 2925 C CA . PRO B 1 164 ? -1.439 -2.932 -1.577 1 87 164 PRO B CA 1
ATOM 2926 C C . PRO B 1 164 ? -2.854 -3.467 -1.363 1 87 164 PRO B C 1
ATOM 2928 O O . PRO B 1 164 ? -3.053 -4.684 -1.29 1 87 164 PRO B O 1
ATOM 2931 N N . ARG B 1 165 ? -3.871 -2.574 -1.247 1 86.31 165 ARG B N 1
ATOM 2932 C CA . ARG B 1 165 ? -5.238 -3.047 -1.056 1 86.31 165 ARG B CA 1
ATOM 2933 C C . ARG B 1 165 ? -5.727 -3.812 -2.279 1 86.31 165 ARG B C 1
ATOM 2935 O O . ARG B 1 165 ? -6.496 -4.77 -2.154 1 86.31 165 ARG B O 1
ATOM 2942 N N . VAL B 1 166 ? -5.301 -3.344 -3.426 1 88.5 166 VAL B N 1
ATOM 2943 C CA . VAL B 1 166 ? -5.629 -4.059 -4.656 1 88.5 166 VAL B CA 1
ATOM 2944 C C . VAL B 1 166 ? -4.965 -5.434 -4.645 1 88.5 166 VAL B C 1
ATOM 2946 O O . VAL B 1 166 ? -5.609 -6.445 -4.93 1 88.5 166 VAL B O 1
ATOM 2949 N N . VAL B 1 167 ? -3.682 -5.449 -4.285 1 92.5 167 VAL B N 1
ATOM 2950 C CA . VAL B 1 167 ? -2.92 -6.691 -4.266 1 92.5 167 VAL B CA 1
ATOM 2951 C C . VAL B 1 167 ? -3.537 -7.664 -3.266 1 92.5 167 VAL B C 1
ATOM 2953 O O . VAL B 1 167 ? -3.689 -8.852 -3.557 1 92.5 167 VAL B O 1
ATOM 2956 N N . MET B 1 168 ? -3.912 -7.156 -2.09 1 91.31 168 MET B N 1
ATOM 2957 C CA . MET B 1 168 ? -4.535 -7.977 -1.056 1 91.31 168 MET B CA 1
ATOM 2958 C C . MET B 1 168 ? -5.859 -8.555 -1.543 1 91.31 168 MET B C 1
ATOM 2960 O O . MET B 1 168 ? -6.145 -9.734 -1.324 1 91.31 168 MET B O 1
ATOM 2964 N N . GLN B 1 169 ? -6.602 -7.766 -2.225 1 91.5 169 GLN B N 1
ATOM 2965 C CA . GLN B 1 169 ? -7.91 -8.195 -2.711 1 91.5 169 GLN B CA 1
ATOM 2966 C C . GLN B 1 169 ? -7.77 -9.32 -3.734 1 91.5 169 GLN B C 1
ATOM 2968 O O . GLN B 1 169 ? -8.398 -10.367 -3.6 1 91.5 169 GLN B O 1
ATOM 2973 N N . VAL B 1 170 ? -6.883 -9.133 -4.699 1 95.31 170 VAL B N 1
ATOM 2974 C CA . VAL B 1 170 ? -6.805 -10.102 -5.785 1 95.31 170 VAL B CA 1
ATOM 2975 C C . VAL B 1 170 ? -5.977 -11.305 -5.344 1 95.31 170 VAL B C 1
ATOM 2977 O O . VAL B 1 170 ? -6.156 -12.414 -5.859 1 95.31 170 VAL B O 1
ATOM 2980 N N . GLY B 1 171 ? -5.074 -11.094 -4.426 1 95 171 GLY B N 1
ATOM 2981 C CA . GLY B 1 171 ? -4.219 -12.172 -3.959 1 95 171 GLY B CA 1
ATOM 2982 C C . GLY B 1 171 ? -4.809 -12.945 -2.797 1 95 171 GLY B C 1
ATOM 2983 O O . GLY B 1 171 ? -4.352 -14.047 -2.479 1 95 171 GLY B O 1
ATOM 2984 N N . GLY B 1 172 ? -5.762 -12.336 -2.156 1 93.31 172 GLY B N 1
ATOM 2985 C CA . GLY B 1 172 ? -6.41 -13.016 -1.048 1 93.31 172 GLY B CA 1
ATOM 2986 C C . GLY B 1 172 ? -5.637 -12.914 0.252 1 93.31 172 GLY B C 1
ATOM 2987 O O . GLY B 1 172 ? -5.527 -13.898 0.994 1 93.31 172 GLY B O 1
ATOM 2988 N N . TRP B 1 173 ? -4.996 -11.836 0.511 1 90.25 173 TRP B N 1
ATOM 2989 C CA . TRP B 1 173 ? -4.41 -11.547 1.817 1 90.25 173 TRP B CA 1
ATOM 2990 C C . TRP B 1 173 ? -5.395 -10.789 2.699 1 90.25 173 TRP B C 1
ATOM 2992 O O . TRP B 1 173 ? -5.984 -9.797 2.266 1 90.25 173 TRP B O 1
ATOM 3002 N N . ASP B 1 174 ? -5.48 -11.211 3.928 1 84.62 174 ASP B N 1
ATOM 3003 C CA . ASP B 1 174 ? -6.52 -10.672 4.801 1 84.62 174 ASP B CA 1
ATOM 3004 C C . ASP B 1 174 ? -5.949 -9.594 5.723 1 84.62 174 ASP B C 1
ATOM 3006 O O . ASP B 1 174 ? -6.695 -8.93 6.449 1 84.62 174 ASP B O 1
ATOM 3010 N N . SER B 1 175 ? -4.621 -9.523 5.668 1 82.81 175 SER B N 1
ATOM 3011 C CA . SER B 1 175 ? -3.984 -8.523 6.512 1 82.81 175 SER B CA 1
ATOM 3012 C C . SER B 1 175 ? -2.717 -7.977 5.859 1 82.81 175 SER B C 1
ATOM 3014 O O . SER B 1 175 ? -2.053 -8.68 5.098 1 82.81 175 SER B O 1
ATOM 3016 N N . PHE B 1 176 ? -2.342 -6.789 6.23 1 81.06 176 PHE B N 1
ATOM 3017 C CA . PHE B 1 176 ? -1.123 -6.18 5.711 1 81.06 176 PHE B CA 1
ATOM 3018 C C . PHE B 1 176 ? 0.111 -6.906 6.23 1 81.06 176 PHE B C 1
ATOM 3020 O O . PHE B 1 176 ? 1.137 -6.965 5.551 1 81.06 176 PHE B O 1
ATOM 3027 N N . GLN B 1 177 ? 0.008 -7.383 7.387 1 81.38 177 GLN B N 1
ATOM 3028 C CA . GLN B 1 177 ? 1.11 -8.148 7.961 1 81.38 177 GLN B CA 1
ATOM 3029 C C . GLN B 1 177 ? 1.5 -9.312 7.055 1 81.38 177 GLN B C 1
ATOM 3031 O O . GLN B 1 177 ? 2.682 -9.641 6.922 1 81.38 177 GLN B O 1
ATOM 3036 N N . ALA B 1 178 ? 0.501 -9.844 6.387 1 84.5 178 ALA B N 1
ATOM 3037 C CA . ALA B 1 178 ? 0.738 -11.023 5.559 1 84.5 178 ALA B CA 1
ATOM 3038 C C . ALA B 1 178 ? 1.479 -10.648 4.277 1 84.5 178 ALA B C 1
ATOM 3040 O O . ALA B 1 178 ? 2.211 -11.469 3.715 1 84.5 178 ALA B O 1
ATOM 3041 N N . ILE B 1 179 ? 1.285 -9.398 3.807 1 85.38 179 ILE B N 1
ATOM 3042 C CA . ILE B 1 179 ? 1.925 -9.023 2.551 1 85.38 179 ILE B CA 1
ATOM 3043 C C . ILE B 1 179 ? 3.178 -8.195 2.836 1 85.38 179 ILE B C 1
ATOM 3045 O O . ILE B 1 179 ? 3.99 -7.961 1.939 1 85.38 179 ILE B O 1
ATOM 3049 N N . GLU B 1 180 ? 3.389 -7.836 4.113 1 84.19 180 GLU B N 1
ATOM 3050 C CA . GLU B 1 180 ? 4.492 -6.973 4.531 1 84.19 180 GLU B CA 1
ATOM 3051 C C . GLU B 1 180 ? 5.832 -7.527 4.059 1 84.19 180 GLU B C 1
ATOM 3053 O O . GLU B 1 180 ? 6.699 -6.77 3.615 1 84.19 180 GLU B O 1
ATOM 3058 N N . PRO B 1 181 ? 6.051 -8.789 4.07 1 83.62 181 PRO B N 1
ATOM 3059 C CA . PRO B 1 181 ? 7.348 -9.344 3.67 1 83.62 181 PRO B CA 1
ATOM 3060 C C . PRO B 1 181 ? 7.688 -9.055 2.209 1 83.62 181 PRO B C 1
ATOM 3062 O O . PRO B 1 181 ? 8.852 -9.141 1.813 1 83.62 181 PRO B O 1
ATOM 3065 N N . TYR B 1 182 ? 6.707 -8.734 1.517 1 84.5 182 TYR B N 1
ATOM 3066 C CA . TYR B 1 182 ? 6.93 -8.523 0.09 1 84.5 182 TYR B CA 1
ATOM 3067 C C . TYR B 1 182 ? 7.203 -7.055 -0.212 1 84.5 182 TYR B C 1
ATOM 3069 O O . TYR B 1 182 ? 7.57 -6.703 -1.336 1 84.5 182 TYR B O 1
ATOM 3077 N N . LEU B 1 183 ? 6.922 -6.25 0.739 1 80.81 183 LEU B N 1
ATOM 3078 C CA . LEU B 1 183 ? 7.117 -4.812 0.591 1 80.81 183 LEU B CA 1
ATOM 3079 C C . LEU B 1 183 ? 8.508 -4.402 1.074 1 80.81 183 LEU B C 1
ATOM 3081 O O . LEU B 1 183 ? 8.867 -4.652 2.227 1 80.81 183 LEU B O 1
ATOM 3085 N N . ASN B 1 184 ? 9.359 -3.922 0.259 1 74.12 184 ASN B N 1
ATOM 3086 C CA . ASN B 1 184 ? 10.664 -3.416 0.682 1 74.12 184 ASN B CA 1
ATOM 3087 C C . ASN B 1 184 ? 10.547 -2.027 1.302 1 74.12 184 ASN B C 1
ATOM 3089 O O . ASN B 1 184 ? 9.648 -1.262 0.961 1 74.12 184 ASN B O 1
ATOM 3093 N N . ALA B 1 185 ? 11.453 -1.783 2.316 1 76.44 185 ALA B N 1
ATOM 3094 C CA . ALA B 1 185 ? 11.578 -0.414 2.807 1 76.44 185 ALA B CA 1
ATOM 3095 C C . ALA B 1 185 ? 12 0.534 1.687 1 76.44 185 ALA B C 1
ATOM 3097 O O . ALA B 1 185 ? 12.891 0.215 0.898 1 76.44 185 ALA B O 1
ATOM 3098 N N . PRO B 1 186 ? 11.289 1.689 1.631 1 78.62 186 PRO B N 1
ATOM 3099 C CA . PRO B 1 186 ? 11.656 2.598 0.542 1 78.62 186 PRO B CA 1
ATOM 3100 C C . PRO B 1 186 ? 13 3.285 0.771 1 78.62 186 PRO B C 1
ATOM 3102 O O . PRO B 1 186 ? 13.367 3.568 1.915 1 78.62 186 PRO B O 1
ATOM 3105 N N . THR B 1 187 ? 13.766 3.396 -0.255 1 80.19 187 THR B N 1
ATOM 3106 C CA . THR B 1 187 ? 14.969 4.227 -0.221 1 80.19 187 THR B CA 1
ATOM 3107 C C . THR B 1 187 ? 14.602 5.703 -0.368 1 80.19 187 THR B C 1
ATOM 3109 O O . THR B 1 187 ? 13.484 6.039 -0.763 1 80.19 187 THR B O 1
ATOM 3112 N N . PRO B 1 188 ? 15.508 6.629 0.024 1 86.31 188 PRO B N 1
ATOM 3113 C CA . PRO B 1 188 ? 15.242 8.055 -0.175 1 86.31 188 PRO B CA 1
ATOM 3114 C C . PRO B 1 188 ? 14.891 8.391 -1.621 1 86.31 188 PRO B C 1
ATOM 3116 O O . PRO B 1 188 ? 14.031 9.25 -1.869 1 86.31 188 PRO B O 1
ATOM 3119 N N . GLU B 1 189 ? 15.555 7.73 -2.504 1 84.81 189 GLU B N 1
ATOM 3120 C CA . GLU B 1 189 ? 15.281 7.969 -3.918 1 84.81 189 GLU B CA 1
ATOM 3121 C C . GLU B 1 189 ? 13.852 7.586 -4.277 1 84.81 189 GLU B C 1
ATOM 3123 O O . GLU B 1 189 ? 13.188 8.289 -5.043 1 84.81 189 GLU B O 1
ATOM 3128 N N . VAL B 1 190 ? 13.375 6.48 -3.725 1 81.38 190 VAL B N 1
ATOM 3129 C CA . VAL B 1 190 ? 12.016 6.02 -3.973 1 81.38 190 VAL B CA 1
ATOM 3130 C C . VAL B 1 190 ? 11.016 7.012 -3.381 1 81.38 190 VAL B C 1
ATOM 3132 O O . VAL B 1 190 ? 9.984 7.293 -3.986 1 81.38 190 VAL B O 1
ATOM 3135 N N . VAL B 1 191 ? 11.328 7.551 -2.277 1 89.44 191 VAL B N 1
ATOM 3136 C CA . VAL B 1 191 ? 10.469 8.547 -1.64 1 89.44 191 VAL B CA 1
ATOM 3137 C C . VAL B 1 191 ? 10.383 9.789 -2.518 1 89.44 191 VAL B C 1
ATOM 3139 O O . VAL B 1 191 ? 9.289 10.297 -2.781 1 89.44 191 VAL B O 1
ATOM 3142 N N . ASN B 1 192 ? 11.547 10.25 -2.969 1 91.25 192 ASN B N 1
ATOM 3143 C CA . ASN B 1 192 ? 11.555 11.422 -3.844 1 91.25 192 ASN B CA 1
ATOM 3144 C C . ASN B 1 192 ? 10.703 11.203 -5.086 1 91.25 192 ASN B C 1
ATOM 3146 O O . ASN B 1 192 ? 9.875 12.047 -5.434 1 91.25 192 ASN B O 1
ATOM 3150 N N . GLU B 1 193 ? 10.922 10.102 -5.738 1 86.94 193 GLU B N 1
ATOM 3151 C CA . GLU B 1 193 ? 10.203 9.781 -6.965 1 86.94 193 GLU B CA 1
ATOM 3152 C C . GLU B 1 193 ? 8.695 9.719 -6.727 1 86.94 193 GLU B C 1
ATOM 3154 O O . GLU B 1 193 ? 7.91 10.18 -7.555 1 86.94 193 GLU B O 1
ATOM 3159 N N . ALA B 1 194 ? 8.297 9.133 -5.613 1 86.12 194 ALA B N 1
ATOM 3160 C CA . ALA B 1 194 ? 6.875 9.016 -5.285 1 86.12 194 ALA B CA 1
ATOM 3161 C C . ALA B 1 194 ? 6.227 10.391 -5.172 1 86.12 194 ALA B C 1
ATOM 3163 O O . ALA B 1 194 ? 5.133 10.617 -5.699 1 86.12 194 ALA B O 1
ATOM 3164 N N . PHE B 1 195 ? 6.855 11.328 -4.535 1 91.81 195 PHE B N 1
ATOM 3165 C CA . PHE B 1 195 ? 6.289 12.656 -4.363 1 91.81 195 PHE B CA 1
ATOM 3166 C C . PHE B 1 195 ? 6.348 13.445 -5.668 1 91.81 195 PHE B C 1
ATOM 3168 O O . PHE B 1 195 ? 5.449 14.234 -5.965 1 91.81 195 PHE B O 1
ATOM 3175 N N . GLU B 1 196 ? 7.398 13.258 -6.52 1 91.56 196 GLU B N 1
ATOM 3176 C CA . GLU B 1 196 ? 7.449 13.859 -7.848 1 91.56 196 GLU B CA 1
ATOM 3177 C C . GLU B 1 196 ? 6.289 13.383 -8.719 1 91.56 196 GLU B C 1
ATOM 3179 O O . GLU B 1 196 ? 5.586 14.195 -9.328 1 91.56 196 GLU B O 1
ATOM 3184 N N . GLU B 1 197 ? 6.07 12.078 -8.734 1 86.06 197 GLU B N 1
ATOM 3185 C CA . GLU B 1 197 ? 5.027 11.484 -9.57 1 86.06 197 GLU B CA 1
ATOM 3186 C C . GLU B 1 197 ? 3.641 11.945 -9.125 1 86.06 197 GLU B C 1
ATOM 3188 O O . GLU B 1 197 ? 2.74 12.109 -9.945 1 86.06 197 GLU B O 1
ATOM 3193 N N . ALA B 1 198 ? 3.521 12.234 -7.805 1 87.31 198 ALA B N 1
ATOM 3194 C CA . ALA B 1 198 ? 2.248 12.688 -7.254 1 87.31 198 ALA B CA 1
ATOM 3195 C C . ALA B 1 198 ? 2.072 14.188 -7.449 1 87.31 198 ALA B C 1
ATOM 3197 O O . ALA B 1 198 ? 1.004 14.734 -7.164 1 87.31 198 ALA B O 1
ATOM 3198 N N . GLY B 1 199 ? 3.094 14.898 -7.883 1 89.81 199 GLY B N 1
ATOM 3199 C CA . GLY B 1 199 ? 3.033 16.344 -8.031 1 89.81 199 GLY B CA 1
ATOM 3200 C C . GLY B 1 199 ? 3.1 17.078 -6.707 1 89.81 199 GLY B C 1
ATOM 3201 O O . GLY B 1 199 ? 2.539 18.172 -6.57 1 89.81 199 GLY B O 1
ATOM 3202 N N . LEU B 1 200 ? 3.678 16.469 -5.707 1 89.5 200 LEU B N 1
ATOM 3203 C CA . LEU B 1 200 ? 3.699 17.016 -4.359 1 89.5 200 LEU B CA 1
ATOM 3204 C C . LEU B 1 200 ? 5.125 17.344 -3.924 1 89.5 200 LEU B C 1
ATOM 3206 O O . LEU B 1 200 ? 5.387 17.547 -2.736 1 89.5 200 LEU B O 1
ATOM 3210 N N . ALA B 1 201 ? 6.062 17.359 -4.859 1 90.81 201 ALA B N 1
ATOM 3211 C CA . ALA B 1 201 ? 7.457 17.609 -4.512 1 90.81 201 ALA B CA 1
ATOM 3212 C C . ALA B 1 201 ? 7.68 19.078 -4.168 1 90.81 201 ALA B C 1
ATOM 3214 O O . ALA B 1 201 ? 6.984 19.953 -4.695 1 90.81 201 ALA B O 1
#

Foldseek 3Di:
DDWADDPDPPATQDADAPVLLVLLLVLQPDLLLSLLSCCCQAQLDFLQQQQQFFQLQWDADPVRPFIWGWRPFDDCPPPPTADIATTGDDPVSNVSLVVQCVVVVGDRRHGSRNDHSVRSFVSQQVSLVSSCVVVVPCVSNNDTSNSSSLNNLLCQCPVVVHDVVVVCRNNVPPDPVVSVVSHDDDDPVNVVVVCVVVVND/DDWADDPDPPATQDADAVVLLVLLLVLQPDLLLSLLSCCCQAQLDFLQQQQQFFQLQWDADPVRPFIWGWRPFDDCPPPPTADIATTGDDPVSNVSLVVQCVVVVGDRRHGSRNDHSVRSFVSQQVSLVSSCVVVVPVVSNNDTSNSSSLNNLLCQCPVVVHDVVVVCRNNVPPDPVVSVVSHDDDDPVNVVVVCVVVVND

Secondary structure (DSSP, 8-state):
-EEEE-SSTT-EEEE--HHHHHHHHHT-SSHHHHHHHHHHHTT---TTTGGG--GGGEEE-TTSS-EEEEE--B--SSSS-BPPEEEE--HHHHHHHHHHHHHHT--TTS-SS---HHHHHHHHHHHHHHHHHHHT-GGGGG--HHHHHHHHHHIIIIIS---HHHHHHHHT--SHHHHGGGSPPPPHHHHHHHHHHTT--/-EEEE-SSTT-EEEE--HHHHHHHHHT-SSHHHHHHHHHHHTT---TTTGGG--GGGEEE-TTSS-EEEEE--B--SSSS-BPPEEEE--HHHHHHHHHHHHHHT--TTS-SS---HHHHHHHHHHHHHHHHHHHT-GGGGG--HHHHHHHHHHIIIIIS---HHHHHHHHT-SSHHHHGGGSPPPPHHHHHHHHHHTT--

Nearest PDB structures (foldseek):
  5hxy-assembly4_D  TM=7.394E-01  e=4.330E-08  Thermoplasma acidophilum DSM 1728
  1pvr-assembly1_B-2  TM=6.989E-01  e=1.382E-07  Punavirus P1
  1pvq-assembly1_B-2  TM=6.869E-01  e=2.274E-07  Punavirus P1
  6emy-assembly1_A  TM=6.615E-01  e=1.544E-07  Enterococcus faecalis
  2crx-assembly1_B-2  TM=6.399E-01  e=5.027E-06  Punavirus P1

Sequence (402 aa):
MRLEATAKEDEYKVWMTDAELTELRRAAASHRDDLVIQLGGYVGLRAFEIPQICPKHVKRTEDGDHYRLRVPKGKDTTGNGGKPRDAYLPADVEGDIHRYTNAEGIDRHESLVDLSERGVRDVVKRTAERAAEETSDEDFRYVSSHDLRRRFAQRLLVDEQVNPRVVMQVGGWDSFQAIEPYLNAPTPEVVNEAFEEAGLAMRLEATAKEDEYKVWMTDAELTELRRAAASHRDDLVIQLGGYVGLRAFEIPQICPKHVKRTEDGDHYRLRVPKGKDTTGNGGKPRDAYLPADVEGDIHRYTNAEGIDRHESLVDLSERGVRDVVKRTAERAAEETSDEDFRYVSSHDLRRRFAQRLLVDEQVNPRVVMQVGGWDSFQAIEPYLNAPTPEVVNEAFEEAGLA

pLDDT: mean 92.76, std 8.92, range [50.59, 98.94]

Organism: Halobacterium salinarum (strain ATCC 700922 / JCM 11081 / NRC-1) (NCBI:txid64091)